Protein AF-A0A967NYA3-F1 (afdb_monomer_lite)

Structure (mmCIF, N/CA/C/O backbone):
data_AF-A0A967NYA3-F1
#
_entry.id   AF-A0A967NYA3-F1
#
loop_
_atom_site.group_PDB
_atom_site.id
_atom_site.type_symbol
_atom_site.label_atom_id
_atom_site.label_alt_id
_atom_site.label_comp_id
_atom_site.label_asym_id
_atom_site.label_entity_id
_atom_site.label_seq_id
_atom_site.pdbx_PDB_ins_code
_atom_site.Cartn_x
_atom_site.Cartn_y
_atom_site.Cartn_z
_atom_site.occupancy
_atom_site.B_iso_or_equiv
_atom_site.auth_seq_id
_atom_site.auth_comp_id
_atom_site.auth_asym_id
_atom_site.auth_atom_id
_atom_site.pdbx_PDB_model_num
ATOM 1 N N . MET A 1 1 ? 17.768 -26.542 -6.660 1.00 25.33 1 MET A N 1
ATOM 2 C CA . MET A 1 1 ? 17.299 -26.373 -8.053 1.00 25.33 1 MET A CA 1
ATOM 3 C C . MET A 1 1 ? 15.916 -25.759 -7.947 1.00 25.33 1 MET A C 1
ATOM 5 O O . MET A 1 1 ? 14.986 -26.499 -7.672 1.00 25.33 1 MET A O 1
ATOM 9 N N . ASN A 1 2 ? 15.796 -24.435 -8.069 1.00 25.59 2 ASN A N 1
ATOM 10 C CA . ASN A 1 2 ? 14.490 -23.770 -8.077 1.00 25.59 2 ASN A CA 1
ATOM 11 C C . ASN A 1 2 ? 13.876 -23.973 -9.459 1.00 25.59 2 ASN A C 1
ATOM 13 O O . ASN A 1 2 ? 14.247 -23.303 -10.421 1.00 25.59 2 ASN A O 1
ATOM 17 N N . THR A 1 3 ? 13.011 -24.973 -9.585 1.00 29.59 3 THR A N 1
ATOM 18 C CA . THR A 1 3 ? 12.134 -25.099 -10.746 1.00 29.59 3 THR A CA 1
ATOM 19 C C . THR A 1 3 ? 11.081 -24.008 -10.619 1.00 29.59 3 THR A C 1
ATOM 21 O O . THR A 1 3 ? 10.215 -24.110 -9.755 1.00 29.59 3 THR A O 1
ATOM 24 N N . GLY A 1 4 ? 11.196 -22.949 -11.424 1.00 33.44 4 GLY A N 1
ATOM 25 C CA . GLY A 1 4 ? 10.176 -21.905 -11.506 1.00 33.44 4 GLY A CA 1
ATOM 26 C C . GLY A 1 4 ? 8.799 -22.532 -11.721 1.00 33.44 4 GLY A C 1
ATOM 27 O O . GLY A 1 4 ? 8.642 -23.440 -12.541 1.00 33.44 4 GLY A O 1
ATOM 28 N N . PHE A 1 5 ? 7.828 -22.092 -10.930 1.00 40.75 5 PHE A N 1
ATOM 29 C CA . PHE A 1 5 ? 6.453 -22.559 -10.994 1.00 40.75 5 PHE A CA 1
ATOM 30 C C . PHE A 1 5 ? 5.602 -21.491 -11.688 1.00 40.75 5 PHE A C 1
ATOM 32 O O . PHE A 1 5 ? 5.669 -20.316 -11.343 1.00 40.75 5 PHE A O 1
ATOM 39 N N . ALA A 1 6 ? 4.815 -21.895 -12.684 1.00 40.91 6 ALA A N 1
ATOM 40 C CA . ALA A 1 6 ? 3.894 -21.018 -13.394 1.00 40.91 6 ALA A CA 1
ATOM 41 C C . ALA A 1 6 ? 2.459 -21.443 -13.062 1.00 40.91 6 ALA A C 1
ATOM 43 O O . ALA A 1 6 ? 1.936 -22.372 -13.673 1.00 40.91 6 ALA A O 1
ATOM 44 N N . ALA A 1 7 ? 1.827 -20.771 -12.097 1.00 43.81 7 ALA A N 1
ATOM 45 C CA . ALA A 1 7 ? 0.380 -20.847 -11.910 1.00 43.81 7 ALA A CA 1
ATOM 46 C C . ALA A 1 7 ? -0.306 -19.783 -12.764 1.00 43.81 7 ALA A C 1
ATOM 48 O O . ALA A 1 7 ? 0.092 -18.617 -12.765 1.00 43.81 7 ALA A O 1
ATOM 49 N N . SER A 1 8 ? -1.357 -20.180 -13.475 1.00 45.16 8 SER A N 1
ATOM 50 C CA . SER A 1 8 ? -2.227 -19.257 -14.206 1.00 45.16 8 SER A CA 1
ATOM 51 C C . SER A 1 8 ? -3.441 -18.818 -13.382 1.00 45.16 8 SER A C 1
ATOM 53 O O . SER A 1 8 ? -4.118 -17.856 -13.746 1.00 45.16 8 SER A O 1
ATOM 55 N N . THR A 1 9 ? -3.692 -19.490 -12.252 1.00 49.59 9 THR A N 1
ATOM 56 C CA . THR A 1 9 ? -4.764 -19.175 -11.301 1.00 49.59 9 THR A CA 1
ATOM 57 C C . THR A 1 9 ? -4.294 -19.348 -9.855 1.00 49.59 9 THR A C 1
ATOM 59 O O . THR A 1 9 ? -3.408 -20.152 -9.571 1.00 49.59 9 THR A O 1
ATOM 62 N N . THR A 1 10 ? -4.925 -18.642 -8.916 1.00 48.28 10 THR A N 1
ATOM 63 C CA . THR A 1 10 ? -4.667 -18.794 -7.472 1.00 48.28 10 THR A CA 1
ATOM 64 C C . THR A 1 10 ? -4.979 -20.210 -6.974 1.00 48.28 10 THR A C 1
ATOM 66 O O . THR A 1 10 ? -4.291 -20.723 -6.102 1.00 48.28 10 THR A O 1
ATOM 69 N N . SER A 1 11 ? -5.960 -20.894 -7.572 1.00 49.12 11 SER A N 1
ATOM 70 C CA . SER A 1 11 ? -6.272 -22.294 -7.248 1.00 49.12 11 SER A CA 1
ATOM 71 C C . SER A 1 11 ? -5.169 -23.260 -7.704 1.00 49.12 11 SER A C 1
ATOM 73 O O . SER A 1 11 ? -4.794 -24.156 -6.947 1.00 49.12 11 SER A O 1
ATOM 75 N N . GLU A 1 12 ? -4.589 -23.053 -8.893 1.00 56.06 12 GLU A N 1
ATOM 76 C CA . GLU A 1 12 ? -3.394 -23.791 -9.334 1.00 56.06 12 GLU A CA 1
ATOM 77 C C . GLU A 1 12 ? -2.192 -23.512 -8.429 1.00 56.06 12 GLU A C 1
ATOM 79 O O . GLU A 1 12 ? -1.410 -24.422 -8.169 1.00 56.06 12 GLU A O 1
ATOM 84 N N . PHE A 1 13 ? -2.062 -22.278 -7.933 1.00 56.38 13 PHE A N 1
ATOM 85 C CA . PHE A 1 13 ? -1.026 -21.895 -6.977 1.00 56.38 13 PHE A CA 1
ATOM 86 C C . PHE A 1 13 ? -1.167 -22.645 -5.652 1.00 56.38 13 PHE A C 1
ATOM 88 O O . PHE A 1 13 ? -0.245 -23.370 -5.292 1.00 56.38 13 PHE A O 1
ATOM 95 N N . LEU A 1 14 ? -2.330 -22.558 -4.999 1.00 50.25 14 LEU A N 1
ATOM 96 C CA . LEU A 1 14 ? -2.609 -23.243 -3.731 1.00 50.25 14 LEU A CA 1
ATOM 97 C C . LEU A 1 14 ? -2.419 -24.763 -3.854 1.00 50.25 14 LEU A C 1
ATOM 99 O O . LEU A 1 14 ? -1.712 -25.383 -3.062 1.00 50.25 14 LEU A O 1
ATOM 103 N N . THR A 1 15 ? -2.939 -25.356 -4.932 1.00 56.31 15 THR A N 1
ATOM 104 C CA . THR A 1 15 ? -2.805 -26.799 -5.188 1.00 56.31 15 THR A CA 1
ATOM 105 C C . THR A 1 15 ? -1.344 -27.224 -5.379 1.00 56.31 15 THR A C 1
ATOM 107 O O . THR A 1 15 ? -0.9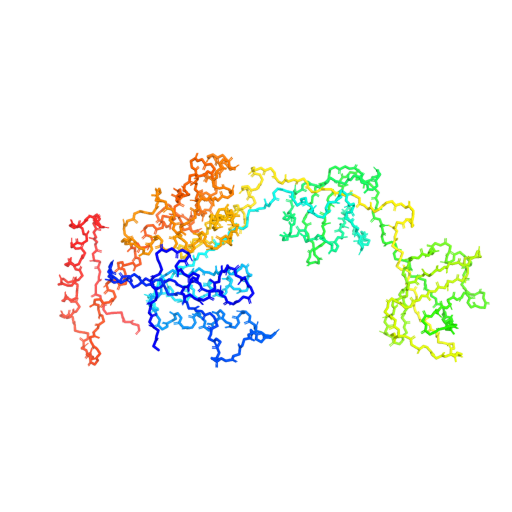56 -28.317 -4.969 1.00 56.31 15 THR A O 1
ATOM 110 N N . ALA A 1 16 ? -0.518 -26.394 -6.018 1.00 48.84 16 ALA A N 1
ATOM 111 C CA . ALA A 1 16 ? 0.878 -26.725 -6.292 1.00 48.84 16 ALA A CA 1
ATOM 112 C C . ALA A 1 16 ? 1.816 -26.476 -5.110 1.00 48.84 16 ALA A C 1
ATOM 114 O O . ALA A 1 16 ? 2.848 -27.142 -5.015 1.00 48.84 16 ALA A O 1
ATOM 115 N N . THR A 1 17 ? 1.467 -25.549 -4.218 1.00 47.03 17 THR A N 1
ATOM 116 C CA . THR A 1 17 ? 2.172 -25.346 -2.949 1.00 47.03 17 THR A CA 1
ATOM 117 C C . THR A 1 17 ? 1.720 -26.333 -1.869 1.00 47.03 17 THR A C 1
ATOM 119 O O . THR A 1 17 ? 2.355 -26.410 -0.827 1.00 47.03 17 THR A O 1
ATOM 122 N N . GLY A 1 18 ? 0.698 -27.157 -2.136 1.00 45.56 18 GLY A N 1
ATOM 123 C CA . GLY A 1 18 ? 0.208 -28.175 -1.203 1.00 45.56 18 GLY A CA 1
ATOM 124 C C . GLY A 1 18 ? -0.740 -27.627 -0.138 1.00 45.56 18 GLY A C 1
ATOM 125 O O . GLY A 1 18 ? -0.912 -28.272 0.894 1.00 45.56 18 GLY A O 1
ATOM 126 N N . HIS A 1 19 ? -1.346 -26.464 -0.387 1.00 47.56 19 HIS A N 1
ATOM 127 C CA . HIS A 1 19 ? -2.305 -25.840 0.514 1.00 47.56 19 HIS A CA 1
ATOM 128 C C . HIS A 1 19 ? -3.721 -25.955 -0.053 1.00 47.56 19 HIS A C 1
ATOM 130 O O . HIS A 1 19 ? -3.992 -25.636 -1.211 1.00 47.56 19 HIS A O 1
ATOM 136 N N . ASP A 1 20 ? -4.649 -26.378 0.798 1.00 50.22 20 ASP A N 1
ATOM 137 C CA . ASP A 1 20 ? -6.056 -26.555 0.429 1.00 50.22 20 ASP A CA 1
ATOM 138 C C . ASP A 1 20 ? -6.870 -25.258 0.636 1.00 50.22 20 ASP A C 1
ATOM 140 O O . ASP A 1 20 ? -8.013 -25.148 0.188 1.00 50.22 20 ASP A O 1
ATOM 144 N N . ALA A 1 21 ? -6.270 -24.271 1.313 1.00 52.28 21 ALA A N 1
ATOM 145 C CA . ALA A 1 21 ? -6.801 -22.944 1.605 1.00 52.28 21 ALA A CA 1
ATOM 146 C C . ALA A 1 21 ? -5.645 -21.949 1.841 1.00 52.28 21 ALA A C 1
ATOM 148 O O . ALA A 1 21 ? -4.511 -22.357 2.074 1.00 52.28 21 ALA A O 1
ATOM 149 N N . VAL A 1 22 ? -5.923 -20.643 1.796 1.00 45.06 22 VAL A N 1
ATOM 150 C CA . VAL A 1 22 ? -4.969 -19.610 2.238 1.00 45.06 22 VAL A CA 1
ATOM 151 C C . VAL A 1 22 ? -4.953 -19.621 3.773 1.00 45.06 22 VAL A C 1
ATOM 153 O O . VAL A 1 22 ? -5.812 -18.995 4.390 1.00 45.06 22 VAL A O 1
ATOM 156 N N . ASP A 1 23 ? -4.037 -20.368 4.396 1.00 45.38 23 ASP A N 1
ATOM 157 C CA . ASP A 1 23 ? -3.795 -20.280 5.843 1.00 45.38 23 ASP A CA 1
ATOM 158 C C . ASP A 1 23 ? -2.630 -19.316 6.105 1.00 45.38 23 ASP A C 1
ATOM 160 O O . ASP A 1 23 ? -1.478 -19.572 5.757 1.00 45.38 23 ASP A O 1
ATOM 164 N N . TYR A 1 24 ? -2.937 -18.165 6.703 1.00 41.09 24 TYR A N 1
ATOM 165 C CA . TYR A 1 24 ? -1.959 -17.116 7.009 1.00 41.09 24 TYR A CA 1
ATOM 166 C C . TYR A 1 24 ? -0.937 -17.534 8.076 1.00 41.09 24 TYR A C 1
ATOM 168 O O . TYR A 1 24 ? 0.063 -16.844 8.266 1.00 41.09 24 TYR A O 1
ATOM 176 N N . ARG A 1 25 ? -1.167 -18.654 8.777 1.00 38.81 25 ARG A N 1
ATOM 177 C CA . ARG A 1 25 ? -0.215 -19.215 9.745 1.00 38.81 25 ARG A CA 1
ATOM 178 C C . ARG A 1 25 ? 0.867 -20.087 9.105 1.00 38.81 25 ARG A C 1
ATOM 180 O O . ARG A 1 25 ? 1.807 -20.434 9.808 1.00 38.81 25 ARG A O 1
ATOM 187 N N . ASP A 1 26 ? 0.782 -20.367 7.804 1.00 39.06 26 ASP A N 1
ATOM 188 C CA . ASP A 1 26 ? 1.705 -21.263 7.090 1.00 39.06 26 ASP A CA 1
ATOM 189 C C . ASP A 1 26 ? 2.897 -20.538 6.420 1.00 39.06 26 ASP A C 1
ATOM 191 O O . ASP A 1 26 ? 3.505 -21.065 5.493 1.00 39.06 26 ASP A O 1
ATOM 195 N N . GLY A 1 27 ? 3.240 -19.310 6.831 1.00 35.56 27 GLY A N 1
ATOM 196 C CA . GLY A 1 27 ? 4.528 -18.704 6.448 1.00 35.56 27 GLY A CA 1
ATOM 197 C C . GLY A 1 27 ? 4.704 -18.346 4.960 1.00 35.56 27 GLY A C 1
ATOM 198 O O . GLY A 1 27 ? 5.811 -18.000 4.536 1.00 35.56 27 GLY A O 1
ATOM 199 N N . ILE A 1 28 ? 3.638 -18.343 4.146 1.00 40.50 28 ILE A N 1
ATOM 200 C CA . ILE A 1 28 ? 3.673 -17.834 2.759 1.00 40.50 28 ILE A CA 1
ATOM 201 C C . ILE A 1 28 ? 3.722 -16.296 2.788 1.00 40.50 28 ILE A C 1
ATOM 203 O O . ILE A 1 28 ? 2.764 -15.600 2.463 1.00 40.50 28 ILE A O 1
ATOM 207 N N . GLY A 1 29 ? 4.853 -15.756 3.234 1.00 38.50 29 GLY A N 1
ATOM 208 C CA . GLY A 1 29 ? 5.047 -14.334 3.496 1.00 38.50 29 GLY A CA 1
ATOM 209 C C . GLY A 1 29 ? 5.615 -13.534 2.329 1.00 38.50 29 GLY A C 1
ATOM 210 O O . GLY A 1 29 ? 5.874 -12.358 2.509 1.00 38.50 29 GLY A O 1
ATOM 211 N N . PHE A 1 30 ? 5.866 -14.102 1.144 1.00 40.03 30 PHE A N 1
ATOM 212 C CA . PHE A 1 30 ? 6.643 -13.367 0.139 1.00 40.03 30 PHE A CA 1
ATOM 213 C C . PHE A 1 30 ? 6.277 -13.713 -1.307 1.00 40.03 30 PHE A C 1
ATOM 215 O O . PHE A 1 30 ? 6.532 -14.809 -1.814 1.00 40.03 30 PHE A O 1
ATOM 222 N N . ALA A 1 31 ? 5.700 -12.733 -2.005 1.00 41.31 31 ALA A N 1
ATOM 223 C CA . ALA A 1 31 ? 5.527 -12.761 -3.450 1.00 41.31 31 ALA A CA 1
ATOM 224 C C . ALA A 1 31 ? 6.609 -11.886 -4.096 1.00 41.31 31 ALA A C 1
ATOM 226 O O . ALA A 1 31 ? 6.432 -10.686 -4.306 1.00 41.31 31 ALA A O 1
ATOM 227 N N . VAL A 1 32 ? 7.746 -12.491 -4.443 1.00 39.06 32 VAL A N 1
ATOM 228 C CA . VAL A 1 32 ? 8.669 -11.870 -5.395 1.00 39.06 32 VAL A CA 1
ATOM 229 C C . VAL A 1 32 ? 8.205 -12.186 -6.805 1.00 39.06 32 VAL A C 1
ATOM 231 O O . VAL A 1 32 ? 7.826 -13.305 -7.139 1.00 39.06 32 VAL A O 1
ATOM 234 N N . GLN A 1 33 ? 8.210 -11.187 -7.677 1.00 40.56 33 GLN A N 1
ATOM 235 C CA . GLN A 1 33 ? 8.030 -11.451 -9.091 1.00 40.56 33 GLN A CA 1
ATOM 236 C C . GLN A 1 33 ? 9.335 -11.185 -9.831 1.00 40.56 33 GLN A C 1
ATOM 238 O O . GLN A 1 33 ? 9.718 -10.042 -10.095 1.00 40.56 33 GLN A O 1
ATOM 243 N N . VAL A 1 34 ? 10.010 -12.272 -10.209 1.00 34.06 34 VAL A N 1
ATOM 244 C CA . VAL A 1 34 ? 11.172 -12.241 -11.100 1.00 34.06 34 VAL A CA 1
ATOM 245 C C . VAL A 1 34 ? 10.673 -11.986 -12.514 1.00 34.06 34 VAL A C 1
ATOM 247 O O . VAL A 1 34 ? 10.324 -12.893 -13.261 1.00 34.06 34 VAL A O 1
ATOM 250 N N . THR A 1 35 ? 10.632 -10.718 -12.900 1.00 34.84 35 THR A N 1
ATOM 251 C CA . THR A 1 35 ? 10.481 -10.382 -14.314 1.00 34.84 35 THR A CA 1
ATOM 252 C C . THR A 1 35 ? 11.857 -10.073 -14.840 1.00 34.84 35 THR A C 1
ATOM 254 O O . THR A 1 35 ? 12.362 -8.966 -14.663 1.00 34.84 35 THR A O 1
ATOM 257 N N . THR A 1 36 ? 12.460 -11.057 -15.500 1.00 31.77 36 THR A N 1
ATOM 258 C CA . THR A 1 36 ? 13.611 -10.815 -16.359 1.00 31.77 36 THR A CA 1
ATOM 259 C C . THR A 1 36 ? 13.160 -9.858 -17.459 1.00 31.77 36 THR A C 1
ATOM 261 O O . THR A 1 36 ? 12.588 -10.247 -18.476 1.00 31.77 36 THR A O 1
ATOM 264 N N . LEU A 1 37 ? 13.441 -8.567 -17.260 1.00 35.44 37 LEU A N 1
ATOM 265 C CA . LEU A 1 37 ? 13.147 -7.452 -18.175 1.00 35.44 37 LEU A CA 1
ATOM 266 C C . LEU A 1 37 ? 13.725 -7.654 -19.596 1.00 35.44 37 LEU A C 1
ATOM 268 O O . LEU A 1 37 ? 13.476 -6.854 -20.497 1.00 35.44 37 LEU A O 1
ATOM 272 N N . ALA A 1 38 ? 14.494 -8.723 -19.816 1.00 30.39 38 ALA A N 1
ATOM 273 C CA . ALA A 1 38 ? 15.183 -9.016 -21.057 1.00 30.39 38 ALA A CA 1
ATOM 274 C C . ALA A 1 38 ? 14.362 -9.805 -22.095 1.00 30.39 38 ALA A C 1
ATOM 276 O O . ALA A 1 38 ? 14.696 -9.683 -23.273 1.00 30.39 38 ALA A O 1
ATOM 277 N N . GLN A 1 39 ? 13.321 -10.586 -21.746 1.00 33.81 39 GLN A N 1
ATOM 278 C CA . GLN A 1 39 ? 12.548 -11.339 -22.757 1.00 33.81 39 GLN A CA 1
ATOM 279 C C . GLN A 1 39 ? 11.053 -11.504 -22.415 1.00 33.81 39 GLN A C 1
ATOM 281 O O . GLN A 1 39 ? 10.741 -12.113 -21.397 1.00 33.81 39 GLN A O 1
ATOM 286 N N . PRO A 1 40 ? 10.109 -11.125 -23.308 1.00 36.81 40 PRO A N 1
ATOM 287 C CA . PRO A 1 40 ? 8.659 -11.310 -23.106 1.00 36.81 40 PRO A CA 1
ATOM 288 C C . PRO A 1 40 ? 8.189 -12.785 -23.023 1.00 36.81 40 PRO A C 1
ATOM 290 O O . PRO A 1 40 ? 6.986 -13.058 -22.952 1.00 36.81 40 PRO A O 1
ATOM 293 N N . ASN A 1 41 ? 9.132 -13.734 -23.031 1.00 37.84 41 ASN A N 1
ATOM 294 C CA . ASN A 1 41 ? 8.926 -15.169 -23.199 1.00 37.84 41 ASN A CA 1
ATOM 295 C C . ASN A 1 41 ? 9.237 -15.973 -21.922 1.00 37.84 41 ASN A C 1
ATOM 297 O O . ASN A 1 41 ? 8.845 -17.134 -21.852 1.00 37.84 41 ASN A O 1
ATOM 301 N N . GLN A 1 42 ? 9.959 -15.401 -20.950 1.00 39.59 42 GLN A N 1
ATOM 302 C CA . GLN A 1 42 ? 10.217 -16.027 -19.649 1.00 39.59 42 GLN A CA 1
ATOM 303 C C . GLN A 1 42 ? 9.378 -15.297 -18.606 1.00 39.59 42 GLN A C 1
ATOM 305 O O . GLN A 1 42 ? 9.672 -14.167 -18.231 1.00 39.59 42 GLN A O 1
ATOM 310 N N . ARG A 1 43 ? 8.262 -15.921 -18.229 1.00 46.84 43 ARG A N 1
ATOM 311 C CA . ARG A 1 43 ? 7.251 -15.371 -17.325 1.00 46.84 43 ARG A CA 1
ATOM 312 C C . ARG A 1 43 ? 7.239 -16.211 -16.057 1.00 46.84 43 ARG A C 1
ATOM 314 O O . ARG A 1 43 ? 6.364 -17.056 -15.905 1.00 46.84 43 ARG A O 1
ATOM 321 N N . ASP A 1 44 ? 8.201 -15.985 -15.173 1.00 48.12 44 ASP A N 1
ATOM 322 C CA . ASP A 1 44 ? 8.274 -16.738 -13.923 1.00 48.12 44 ASP A CA 1
ATOM 323 C C . ASP A 1 44 ? 7.886 -15.816 -12.764 1.00 48.12 44 ASP A C 1
ATOM 325 O O . ASP A 1 44 ? 8.679 -15.011 -12.283 1.00 48.12 44 ASP A O 1
ATOM 329 N N . VAL A 1 45 ? 6.641 -15.923 -12.296 1.00 46.84 45 VAL A N 1
ATOM 330 C CA . VAL A 1 45 ? 6.307 -15.418 -10.959 1.00 46.84 45 VAL A CA 1
ATOM 331 C C . VAL A 1 45 ? 7.013 -16.342 -9.972 1.00 46.84 45 VAL A C 1
ATOM 333 O O . VAL A 1 45 ? 6.655 -17.510 -9.859 1.00 46.84 45 VAL A O 1
ATOM 336 N N . GLN A 1 46 ? 8.060 -15.853 -9.312 1.00 48.41 46 GLN A N 1
ATOM 337 C CA . GLN A 1 46 ? 8.835 -16.650 -8.366 1.00 48.41 46 GLN A CA 1
ATOM 338 C C . GLN A 1 46 ? 8.475 -16.263 -6.945 1.00 48.41 46 GLN A C 1
ATOM 340 O O . GLN A 1 46 ? 9.138 -15.438 -6.326 1.00 48.41 46 GLN A O 1
ATOM 345 N N . PHE A 1 47 ? 7.462 -16.925 -6.405 1.00 48.06 47 PHE A N 1
ATOM 346 C CA . PHE A 1 47 ? 7.282 -16.950 -4.963 1.00 48.06 47 PHE A CA 1
ATOM 347 C C . PHE A 1 47 ? 8.566 -17.517 -4.354 1.00 48.06 47 PHE A C 1
ATOM 349 O O . PHE A 1 47 ? 8.931 -18.661 -4.630 1.00 48.06 47 PHE A O 1
ATOM 356 N N . VAL A 1 48 ? 9.296 -16.686 -3.611 1.00 47.84 48 VAL A N 1
ATOM 357 C CA . VAL A 1 48 ? 10.402 -17.155 -2.781 1.00 47.84 48 VAL A CA 1
ATOM 358 C C . VAL A 1 48 ? 9.738 -17.454 -1.449 1.00 47.84 48 VAL A C 1
ATOM 360 O O . VAL A 1 48 ? 9.420 -16.510 -0.733 1.00 47.84 48 VAL A O 1
ATOM 363 N N . PRO A 1 49 ? 9.405 -18.720 -1.151 1.00 43.47 49 PRO A N 1
ATOM 364 C CA . PRO A 1 49 ? 8.850 -19.031 0.150 1.00 43.47 49 PRO A CA 1
ATOM 365 C C . PRO A 1 49 ? 9.872 -18.603 1.205 1.00 43.47 49 PRO A C 1
ATOM 367 O O . PRO A 1 49 ? 11.060 -18.904 1.084 1.00 43.47 49 PRO A O 1
ATOM 370 N N . VAL A 1 50 ? 9.402 -17.864 2.209 1.00 48.41 50 VAL A N 1
ATOM 371 C CA . VAL A 1 50 ? 10.204 -17.511 3.390 1.00 48.41 50 VAL A CA 1
ATOM 372 C C . VAL A 1 50 ? 10.499 -18.765 4.224 1.00 48.41 50 VAL A C 1
ATOM 374 O O . VAL A 1 50 ? 11.464 -18.802 4.979 1.00 48.41 50 VAL A O 1
ATOM 377 N N . ASP A 1 51 ? 9.738 -19.835 3.985 1.00 42.34 51 ASP A N 1
ATOM 378 C CA . ASP A 1 51 ? 10.006 -21.170 4.483 1.00 42.34 51 ASP A CA 1
ATOM 379 C C . ASP A 1 51 ? 10.723 -22.037 3.451 1.00 42.34 51 ASP A C 1
ATOM 381 O O . ASP A 1 51 ? 10.149 -22.531 2.477 1.00 42.34 51 ASP A O 1
ATOM 385 N N . VAL A 1 52 ? 11.978 -22.360 3.743 1.00 40.47 52 VAL A N 1
ATOM 386 C CA . VAL A 1 52 ? 12.405 -23.735 3.508 1.00 40.47 52 VAL A CA 1
ATOM 387 C C . VAL A 1 52 ? 12.140 -24.467 4.815 1.00 40.47 52 VAL A C 1
ATOM 389 O O . VAL A 1 52 ? 13.035 -24.544 5.653 1.00 40.47 52 VAL A O 1
ATOM 392 N N . GLU A 1 53 ? 10.931 -25.008 5.001 1.00 41.03 53 GLU A N 1
ATOM 393 C CA . GLU A 1 53 ? 10.727 -26.040 6.021 1.00 41.03 53 GLU A CA 1
ATOM 394 C C . GLU A 1 53 ? 11.755 -27.148 5.699 1.00 41.03 53 GLU A C 1
ATOM 396 O O . GLU A 1 53 ? 11.707 -27.745 4.611 1.00 41.03 53 GLU A O 1
ATOM 401 N N . PRO A 1 54 ? 12.762 -27.410 6.556 1.00 40.12 54 PRO A N 1
ATOM 402 C CA . PRO A 1 54 ? 13.656 -28.527 6.320 1.00 40.12 54 PRO A CA 1
ATOM 403 C C . PRO A 1 54 ? 12.796 -29.790 6.312 1.00 40.12 54 PRO A C 1
ATOM 405 O O . PRO A 1 54 ? 12.107 -30.082 7.285 1.00 40.12 54 PRO A O 1
ATOM 408 N N . ALA A 1 55 ? 12.811 -30.519 5.193 1.00 37.38 55 ALA A N 1
ATOM 409 C CA . ALA A 1 55 ? 11.929 -31.658 4.955 1.00 37.38 55 ALA A CA 1
ATOM 410 C C . ALA A 1 55 ? 11.788 -32.562 6.199 1.00 37.38 55 ALA A C 1
ATOM 412 O O . ALA A 1 55 ? 12.725 -33.282 6.555 1.00 37.38 55 ALA A O 1
ATOM 413 N N . GLY A 1 56 ? 10.610 -32.536 6.835 1.00 41.88 56 GLY A N 1
ATOM 414 C CA . GLY A 1 56 ? 10.264 -33.421 7.952 1.00 41.88 56 GLY A CA 1
ATOM 415 C C . GLY A 1 56 ? 9.842 -32.762 9.268 1.00 41.88 56 GLY A C 1
ATOM 416 O O . GLY A 1 56 ? 9.582 -33.502 10.216 1.00 41.88 56 GLY A O 1
ATOM 417 N N . THR A 1 57 ? 9.741 -31.436 9.361 1.00 37.94 57 THR A N 1
ATOM 418 C CA . THR A 1 57 ? 9.198 -30.758 10.550 1.00 37.94 57 THR A CA 1
ATOM 419 C C . THR A 1 57 ? 7.882 -30.086 10.209 1.00 37.94 57 THR A C 1
ATOM 421 O O . THR A 1 57 ? 7.908 -28.973 9.733 1.00 37.94 57 THR A O 1
ATOM 424 N N . THR A 1 58 ? 6.747 -30.742 10.450 1.00 36.62 58 THR A N 1
ATOM 425 C CA . THR A 1 58 ? 5.449 -30.057 10.410 1.00 36.62 58 THR A CA 1
ATOM 426 C C . THR A 1 58 ? 5.384 -29.057 11.559 1.00 36.62 58 THR A C 1
ATOM 428 O O . THR A 1 58 ? 5.308 -29.483 12.719 1.00 36.62 58 THR A O 1
ATOM 431 N N . GLY A 1 59 ? 5.407 -27.770 11.230 1.00 46.47 59 GLY A N 1
ATOM 432 C CA . GLY A 1 59 ? 5.226 -26.669 12.167 1.00 46.47 59 GLY A CA 1
ATOM 433 C C . GLY A 1 59 ? 6.405 -25.710 12.129 1.00 46.47 59 GLY A C 1
ATOM 434 O O . GLY A 1 59 ? 7.526 -26.083 12.489 1.00 46.47 59 GLY A O 1
ATOM 435 N N . LEU A 1 60 ? 6.121 -24.460 11.756 1.00 46.59 60 LEU A N 1
ATOM 436 C CA . LEU A 1 60 ? 6.990 -23.326 12.040 1.00 46.59 60 LEU A CA 1
ATOM 437 C C . LEU A 1 60 ? 7.445 -23.414 13.506 1.00 46.59 60 LEU A C 1
ATOM 439 O O . LEU A 1 60 ? 6.605 -23.612 14.388 1.00 46.59 60 LEU A O 1
ATOM 443 N N . PRO A 1 61 ? 8.750 -23.305 13.808 1.00 53.28 61 PRO A N 1
ATOM 444 C CA . PRO A 1 61 ? 9.171 -23.183 15.192 1.00 53.28 61 PRO A CA 1
ATOM 445 C C . PRO A 1 61 ? 8.460 -21.969 15.799 1.00 53.28 61 PRO A C 1
ATOM 447 O O . PRO A 1 61 ? 8.462 -20.903 15.187 1.00 53.28 61 PRO A O 1
ATOM 450 N N . ASP A 1 62 ? 7.905 -22.112 17.007 1.00 54.88 62 ASP A N 1
ATOM 451 C CA . ASP A 1 62 ? 7.104 -21.094 17.723 1.00 54.88 62 ASP A CA 1
ATOM 452 C C . ASP A 1 62 ? 7.799 -19.716 17.911 1.00 54.88 62 ASP A C 1
ATOM 454 O O . ASP A 1 62 ? 7.226 -18.807 18.500 1.00 54.88 62 ASP A O 1
ATOM 458 N N . ASN A 1 63 ? 9.033 -19.545 17.419 1.00 55.25 63 ASN A N 1
ATOM 459 C CA . ASN A 1 63 ? 9.867 -18.348 17.523 1.00 55.25 63 ASN A CA 1
ATOM 460 C C . ASN A 1 63 ? 10.461 -17.889 16.173 1.00 55.25 63 ASN A C 1
ATOM 462 O O . ASN A 1 63 ? 11.548 -17.308 16.164 1.00 55.25 63 ASN A O 1
ATOM 466 N N . PHE A 1 64 ? 9.832 -18.181 15.030 1.00 61.47 64 PHE A N 1
ATOM 467 C CA . PHE A 1 64 ? 10.322 -17.640 13.759 1.00 61.47 64 PHE A CA 1
ATOM 468 C C . PHE A 1 64 ? 10.099 -16.121 13.712 1.00 61.47 64 PHE A C 1
ATOM 470 O O . PHE A 1 64 ? 8.965 -15.645 13.720 1.00 61.47 64 PHE A O 1
ATOM 477 N N . ASP A 1 65 ? 11.189 -15.353 13.697 1.00 74.81 65 ASP A N 1
ATOM 478 C CA . ASP A 1 65 ? 11.131 -13.907 13.503 1.00 74.81 65 ASP A CA 1
ATOM 479 C C . ASP A 1 65 ? 10.830 -13.617 12.032 1.00 74.81 65 ASP A C 1
ATOM 481 O O . ASP A 1 65 ? 11.693 -13.749 11.161 1.00 74.81 65 ASP A O 1
ATOM 485 N N . LEU A 1 66 ? 9.591 -13.203 11.771 1.00 70.19 66 LEU A N 1
ATOM 486 C CA . LEU A 1 66 ? 9.102 -12.827 10.448 1.00 70.19 66 LEU A CA 1
ATOM 487 C C . LEU A 1 66 ? 10.036 -11.822 9.749 1.00 70.19 66 LEU A C 1
ATOM 489 O O . LEU A 1 66 ? 10.240 -11.901 8.538 1.00 70.19 66 LEU A O 1
ATOM 493 N N . THR A 1 67 ? 10.664 -10.923 10.513 1.00 77.50 67 THR A N 1
ATOM 494 C CA . THR A 1 67 ? 11.610 -9.924 9.997 1.00 77.50 67 THR A CA 1
ATOM 495 C C . THR A 1 67 ? 12.845 -10.580 9.386 1.00 77.50 67 THR A C 1
ATOM 497 O O . THR A 1 67 ? 13.272 -10.195 8.298 1.00 77.50 67 THR A O 1
ATOM 500 N N . THR A 1 68 ? 13.399 -11.590 10.063 1.00 81.06 68 THR A N 1
ATOM 501 C CA . THR A 1 68 ? 14.564 -12.350 9.587 1.00 81.06 68 THR A CA 1
ATOM 502 C C . THR A 1 68 ? 14.234 -13.069 8.281 1.00 81.06 68 THR A C 1
ATOM 504 O O . THR A 1 68 ? 14.988 -12.982 7.316 1.00 81.06 68 THR A O 1
ATOM 507 N N . GLY A 1 69 ? 13.056 -13.691 8.197 1.00 78.38 69 GLY A N 1
ATOM 508 C CA . GLY A 1 69 ? 12.624 -14.360 6.974 1.00 78.38 69 GLY A CA 1
ATOM 509 C C . GLY A 1 69 ? 12.496 -13.423 5.763 1.00 78.38 69 GLY A C 1
ATOM 510 O O . GLY A 1 69 ? 12.897 -13.769 4.651 1.00 78.38 69 GLY A O 1
ATOM 511 N N . TYR A 1 70 ? 11.994 -12.204 5.969 1.00 82.12 70 TYR A N 1
ATOM 512 C CA . TYR A 1 70 ? 11.954 -11.194 4.908 1.00 82.12 70 TYR A CA 1
ATOM 513 C C . TYR A 1 70 ? 13.347 -10.714 4.489 1.00 82.12 70 TYR A C 1
ATOM 515 O O . TYR A 1 70 ? 13.564 -10.468 3.304 1.00 82.12 70 TYR A O 1
ATOM 523 N N . GLN A 1 71 ? 14.294 -10.596 5.422 1.00 86.06 71 GLN A N 1
ATOM 524 C CA . GLN A 1 71 ? 15.682 -10.255 5.093 1.00 86.06 71 GLN A CA 1
ATOM 525 C C . GLN A 1 71 ? 16.321 -11.335 4.216 1.00 86.06 71 GLN A C 1
ATOM 527 O O . GLN A 1 71 ? 16.821 -11.009 3.140 1.00 86.06 71 GLN A O 1
ATOM 532 N N . ASP A 1 72 ? 16.195 -12.608 4.595 1.00 82.81 72 ASP A N 1
ATOM 533 C CA . ASP A 1 72 ? 16.695 -13.740 3.802 1.00 82.81 72 ASP A CA 1
ATOM 534 C C . ASP A 1 72 ? 16.091 -13.748 2.385 1.00 82.81 72 ASP A C 1
ATOM 536 O O . ASP A 1 72 ? 16.777 -14.003 1.390 1.00 82.81 72 ASP A O 1
ATOM 540 N N . ALA A 1 73 ? 14.801 -13.426 2.266 1.00 81.88 73 A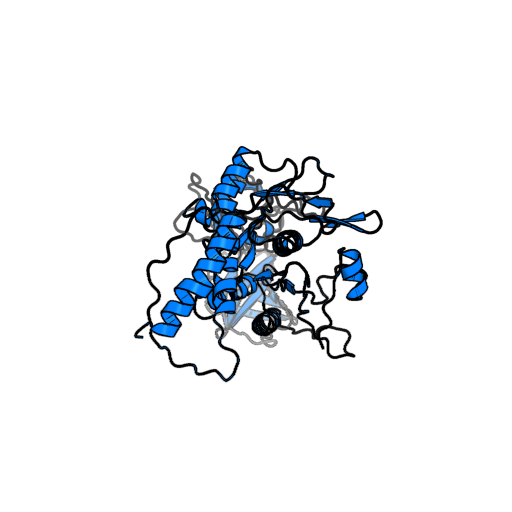LA A N 1
ATOM 541 C CA . ALA A 1 73 ? 14.111 -13.362 0.984 1.00 81.88 73 ALA A CA 1
ATOM 542 C C . ALA A 1 73 ? 14.577 -12.176 0.113 1.00 81.88 73 ALA A C 1
ATOM 544 O O . ALA A 1 73 ? 14.707 -12.311 -1.110 1.00 81.88 73 ALA A O 1
ATOM 545 N N . LEU A 1 74 ? 14.870 -11.023 0.722 1.00 87.50 74 LEU A N 1
ATOM 546 C CA . LEU A 1 74 ? 15.439 -9.860 0.033 1.00 87.50 74 LEU A CA 1
ATOM 547 C C . LEU A 1 74 ? 16.879 -10.125 -0.429 1.00 87.50 74 LEU A C 1
ATOM 549 O O . LEU A 1 74 ? 17.191 -9.811 -1.582 1.00 87.50 74 LEU A O 1
ATOM 553 N N . GLU A 1 75 ? 17.703 -10.777 0.396 1.00 87.75 75 GLU A N 1
ATOM 554 C CA . GLU A 1 75 ? 19.049 -11.240 0.030 1.00 87.75 75 GLU A CA 1
ATOM 555 C C . GLU A 1 75 ? 18.992 -12.253 -1.123 1.00 87.75 75 GLU A C 1
ATOM 557 O O . GLU A 1 75 ? 19.699 -12.125 -2.125 1.00 87.75 75 GLU A O 1
ATOM 562 N N . ALA A 1 76 ? 18.087 -13.233 -1.057 1.00 82.50 76 ALA A N 1
ATOM 563 C CA . ALA A 1 76 ? 17.875 -14.178 -2.153 1.00 82.50 76 ALA A CA 1
ATOM 564 C C . ALA A 1 76 ? 17.438 -13.464 -3.441 1.00 82.50 76 ALA A C 1
ATOM 566 O O . ALA A 1 76 ? 17.872 -13.823 -4.542 1.00 82.50 76 ALA A O 1
ATOM 567 N N . ALA A 1 77 ? 16.619 -12.418 -3.316 1.00 84.00 77 ALA A N 1
ATOM 568 C CA . ALA A 1 77 ? 16.221 -11.592 -4.440 1.00 84.00 77 ALA A CA 1
ATOM 569 C C . ALA A 1 77 ? 17.402 -10.818 -5.049 1.00 84.00 77 ALA A C 1
ATOM 571 O O . ALA A 1 77 ? 17.298 -10.440 -6.211 1.00 84.00 77 ALA A O 1
ATOM 572 N N . GLU A 1 78 ? 18.507 -10.550 -4.341 1.00 89.19 78 GLU A N 1
ATOM 573 C CA . GLU A 1 78 ? 19.737 -9.949 -4.909 1.00 89.19 78 GLU A CA 1
ATOM 574 C C . GLU A 1 78 ? 20.416 -10.849 -5.937 1.00 89.19 78 GLU A C 1
ATOM 576 O O . GLU A 1 78 ? 20.915 -10.366 -6.953 1.00 89.19 78 GLU A O 1
ATOM 581 N N . ALA A 1 79 ? 20.367 -12.164 -5.727 1.00 85.25 79 ALA A N 1
ATOM 582 C CA . ALA A 1 79 ? 20.901 -13.141 -6.673 1.00 85.25 79 ALA A CA 1
ATOM 583 C C . ALA A 1 79 ? 20.037 -13.298 -7.941 1.00 85.25 79 ALA A C 1
ATOM 585 O O . ALA A 1 79 ? 20.433 -13.997 -8.880 1.00 85.25 79 ALA A O 1
ATOM 586 N N . LEU A 1 80 ? 18.854 -12.679 -7.969 1.00 83.44 80 LEU A N 1
ATOM 587 C CA . LEU A 1 80 ? 17.862 -12.788 -9.030 1.00 83.44 80 LEU A CA 1
ATOM 588 C C . LEU A 1 80 ? 17.615 -11.433 -9.700 1.00 83.44 80 LEU A C 1
ATOM 590 O O . LEU A 1 80 ? 17.752 -10.368 -9.100 1.00 83.44 80 LEU A O 1
ATOM 594 N N . ASP A 1 81 ? 17.175 -11.475 -10.958 1.00 82.56 81 ASP A N 1
ATOM 595 C CA . ASP A 1 81 ? 16.786 -10.270 -11.688 1.00 82.56 81 ASP A CA 1
ATOM 596 C C . ASP A 1 81 ? 15.337 -9.869 -11.363 1.00 82.56 81 ASP A C 1
ATOM 598 O O . ASP A 1 81 ? 14.418 -10.049 -12.165 1.00 82.56 81 ASP A O 1
ATOM 602 N N . VAL A 1 82 ? 15.118 -9.396 -10.135 1.00 85.75 82 VAL A N 1
ATOM 603 C CA . VAL A 1 82 ? 13.794 -9.004 -9.629 1.00 85.75 82 VAL A CA 1
ATOM 604 C C . VAL A 1 82 ? 13.498 -7.553 -9.983 1.00 85.75 82 VAL A C 1
ATOM 606 O O . VAL A 1 82 ? 14.295 -6.665 -9.687 1.00 85.75 82 VAL A O 1
ATOM 609 N N . TYR A 1 83 ? 12.323 -7.312 -10.569 1.00 89.38 83 TYR A N 1
ATOM 610 C CA . TYR A 1 83 ? 11.852 -5.960 -10.870 1.00 89.38 83 TYR A CA 1
ATOM 611 C C . TYR A 1 83 ? 10.771 -5.485 -9.898 1.00 89.38 83 TYR A C 1
ATOM 613 O O . TYR A 1 83 ? 10.878 -4.380 -9.386 1.00 89.38 83 TYR A O 1
ATOM 621 N N . ASN A 1 84 ? 9.770 -6.314 -9.591 1.00 92.62 84 ASN A N 1
ATOM 622 C CA . ASN A 1 84 ? 8.661 -5.944 -8.711 1.00 92.62 84 ASN A CA 1
ATOM 623 C C . ASN A 1 84 ? 8.701 -6.777 -7.418 1.00 92.62 84 ASN A C 1
ATOM 625 O O . ASN A 1 84 ? 8.823 -8.004 -7.473 1.00 92.62 84 ASN A O 1
ATOM 629 N N . ILE A 1 85 ? 8.585 -6.107 -6.271 1.00 93.88 85 ILE A N 1
ATOM 630 C CA . ILE A 1 85 ? 8.538 -6.707 -4.933 1.00 93.88 85 ILE A CA 1
ATOM 631 C C . ILE A 1 85 ? 7.231 -6.289 -4.262 1.00 93.88 85 ILE A C 1
ATOM 633 O O . ILE A 1 85 ? 6.931 -5.095 -4.187 1.00 93.88 85 ILE A O 1
ATOM 637 N N . VAL A 1 86 ? 6.474 -7.272 -3.773 1.00 93.12 86 VAL A N 1
ATOM 638 C CA . VAL A 1 86 ? 5.227 -7.056 -3.033 1.00 93.12 86 VAL A CA 1
ATOM 639 C C . VAL A 1 86 ? 5.348 -7.754 -1.672 1.00 93.12 86 VAL A C 1
ATOM 641 O O . VAL A 1 86 ? 5.375 -8.989 -1.643 1.00 93.12 86 VAL A O 1
ATOM 644 N N . PRO A 1 87 ? 5.459 -7.014 -0.553 1.00 90.62 87 PRO A N 1
ATOM 645 C CA . PRO A 1 87 ? 5.311 -7.607 0.767 1.00 90.62 87 PRO A CA 1
ATOM 646 C C . PRO A 1 87 ? 3.862 -8.072 0.952 1.00 90.62 87 PRO A C 1
ATOM 648 O O . PRO A 1 87 ? 2.929 -7.409 0.501 1.00 90.62 87 PRO A O 1
ATOM 651 N N . LEU A 1 88 ? 3.681 -9.237 1.573 1.00 84.88 88 LEU A N 1
ATOM 652 C CA . LEU A 1 88 ? 2.355 -9.773 1.908 1.00 84.88 88 LEU A CA 1
ATOM 653 C C . LEU A 1 88 ? 1.963 -9.491 3.365 1.00 84.88 88 LEU A C 1
ATOM 655 O O . LEU A 1 88 ? 0.835 -9.757 3.759 1.00 84.88 88 LEU A O 1
ATOM 659 N N . ASP A 1 89 ? 2.892 -8.951 4.152 1.00 84.62 89 ASP A N 1
ATOM 660 C CA . ASP A 1 89 ? 2.689 -8.493 5.520 1.00 84.62 89 ASP A CA 1
ATOM 661 C C . ASP A 1 89 ? 2.816 -6.967 5.556 1.00 84.62 89 ASP A C 1
ATOM 663 O O . ASP A 1 89 ? 3.649 -6.393 4.857 1.00 84.62 89 ASP A O 1
ATOM 667 N N . ARG A 1 90 ? 1.973 -6.317 6.361 1.00 83.88 90 ARG A N 1
ATOM 668 C CA . ARG A 1 90 ? 1.846 -4.851 6.429 1.00 83.88 90 ARG A CA 1
ATOM 669 C C . ARG A 1 90 ? 2.530 -4.247 7.653 1.00 83.88 90 ARG A C 1
ATOM 671 O O . ARG A 1 90 ? 2.204 -3.137 8.071 1.00 83.88 90 ARG A O 1
ATOM 678 N N . SER A 1 91 ? 3.416 -4.992 8.306 1.00 85.62 91 SER A N 1
ATOM 679 C CA . SER A 1 91 ? 4.184 -4.455 9.418 1.00 85.62 91 SER A CA 1
ATOM 680 C C . SER A 1 91 ? 5.141 -3.375 8.919 1.00 85.62 91 SER A C 1
ATOM 682 O O . SER A 1 91 ? 5.847 -3.521 7.920 1.00 85.62 91 SER A O 1
ATOM 684 N N . SER A 1 92 ? 5.216 -2.283 9.676 1.00 86.19 92 SER A N 1
ATOM 685 C CA . SER A 1 92 ? 6.086 -1.151 9.351 1.00 86.19 92 SER A CA 1
ATOM 686 C C . SER A 1 92 ? 7.567 -1.539 9.270 1.00 86.19 92 SER A C 1
ATOM 688 O O . SER A 1 92 ? 8.326 -0.917 8.525 1.00 86.19 92 SER A O 1
ATOM 690 N N . ALA A 1 93 ? 7.984 -2.577 10.004 1.00 85.19 93 ALA A N 1
ATOM 691 C CA . ALA A 1 93 ? 9.333 -3.133 9.935 1.00 85.19 93 ALA A CA 1
ATOM 692 C C . ALA A 1 93 ? 9.622 -3.769 8.566 1.00 85.19 93 ALA A C 1
ATOM 694 O O . ALA A 1 93 ? 10.676 -3.508 7.981 1.00 85.19 93 ALA A O 1
ATOM 695 N N . ILE A 1 94 ? 8.677 -4.552 8.037 1.00 87.31 94 ILE A N 1
ATOM 696 C CA . ILE A 1 94 ? 8.790 -5.187 6.721 1.00 87.31 94 ILE A CA 1
ATOM 697 C C . ILE A 1 94 ? 8.735 -4.138 5.615 1.00 87.31 94 ILE A C 1
ATOM 699 O O . ILE A 1 94 ? 9.603 -4.139 4.739 1.00 87.31 94 ILE A O 1
ATOM 703 N N . ASP A 1 95 ? 7.803 -3.189 5.695 1.00 91.75 95 ASP A N 1
ATOM 704 C CA . ASP A 1 95 ? 7.717 -2.102 4.719 1.00 91.75 95 ASP A CA 1
ATOM 705 C C . ASP A 1 95 ? 9.012 -1.289 4.669 1.00 91.75 95 ASP A C 1
ATOM 707 O O . ASP A 1 95 ? 9.552 -1.036 3.590 1.00 91.75 95 ASP A O 1
ATOM 711 N N . SER A 1 96 ? 9.574 -0.951 5.833 1.00 93.81 96 SER A N 1
ATOM 712 C CA . SER A 1 96 ? 10.854 -0.240 5.927 1.00 93.81 96 SER A CA 1
ATOM 713 C C . SER A 1 96 ? 12.008 -1.044 5.320 1.00 93.81 96 SER A C 1
ATOM 715 O O . SER A 1 96 ? 12.848 -0.479 4.612 1.00 93.81 96 SER A O 1
ATOM 717 N N . ALA A 1 97 ? 12.053 -2.360 5.556 1.00 93.25 97 ALA A N 1
ATOM 718 C CA . ALA A 1 97 ? 13.070 -3.237 4.981 1.00 93.25 97 ALA A CA 1
ATOM 719 C C . ALA A 1 97 ? 12.965 -3.292 3.448 1.00 93.25 97 ALA A C 1
ATOM 721 O O . ALA A 1 97 ? 13.964 -3.090 2.752 1.00 93.25 97 ALA A O 1
ATOM 722 N N . VAL A 1 98 ? 11.756 -3.473 2.905 1.00 94.81 98 VAL A N 1
ATOM 723 C CA . VAL A 1 98 ? 11.516 -3.490 1.453 1.00 94.81 98 VAL A CA 1
ATOM 724 C C . VAL A 1 98 ? 11.844 -2.136 0.822 1.00 94.81 98 VAL A C 1
ATOM 726 O O . VAL A 1 98 ? 12.492 -2.097 -0.226 1.00 94.81 98 VAL A O 1
ATOM 729 N N . GLN A 1 99 ? 11.461 -1.020 1.446 1.00 96.62 99 GLN A N 1
ATOM 730 C CA . GLN A 1 99 ? 11.792 0.323 0.955 1.00 96.62 99 GLN A CA 1
ATOM 731 C C . GLN A 1 99 ? 13.305 0.554 0.899 1.00 96.62 99 GLN A C 1
ATOM 733 O O . GLN A 1 99 ? 13.821 1.029 -0.119 1.00 96.62 99 GLN A O 1
ATOM 738 N N . SER A 1 100 ? 14.025 0.190 1.965 1.00 97.19 100 SER A N 1
ATOM 739 C CA . SER A 1 100 ? 15.486 0.299 2.023 1.00 97.19 100 SER A CA 1
ATOM 740 C C . SER A 1 100 ? 16.148 -0.536 0.925 1.00 97.19 100 SER A C 1
ATOM 742 O O . SER A 1 100 ? 17.019 -0.043 0.198 1.00 97.19 100 SER A O 1
ATOM 744 N N . HIS A 1 101 ? 15.665 -1.764 0.737 1.00 96.62 101 HIS A N 1
ATOM 745 C CA . HIS A 1 101 ? 16.150 -2.677 -0.290 1.00 96.62 101 HIS A CA 1
ATOM 746 C C . HIS A 1 101 ? 15.940 -2.137 -1.700 1.00 96.62 101 HIS A C 1
ATOM 748 O O . HIS A 1 101 ? 16.873 -2.046 -2.498 1.00 96.62 101 HIS A O 1
ATOM 754 N N . VAL A 1 102 ? 14.709 -1.730 -2.013 1.00 97.06 102 VAL A N 1
ATOM 755 C CA . VAL A 1 102 ? 14.351 -1.177 -3.322 1.00 97.06 102 VAL A CA 1
ATOM 756 C C . VAL A 1 102 ? 15.181 0.064 -3.624 1.00 97.06 102 VAL A C 1
ATOM 758 O O . VAL A 1 102 ? 15.699 0.178 -4.734 1.00 97.06 102 VAL A O 1
ATOM 761 N N . THR A 1 103 ? 15.365 0.955 -2.651 1.00 97.19 103 THR A N 1
ATOM 762 C CA . THR A 1 103 ? 16.165 2.177 -2.818 1.00 97.19 103 THR A CA 1
ATOM 763 C C . THR A 1 103 ? 17.629 1.848 -3.113 1.00 97.19 103 THR A C 1
ATOM 765 O O . THR A 1 103 ? 18.194 2.361 -4.078 1.00 97.19 103 THR A O 1
ATOM 768 N N . THR A 1 104 ? 18.227 0.941 -2.335 1.00 97.06 104 THR A N 1
ATOM 769 C CA . THR A 1 104 ? 19.635 0.530 -2.481 1.00 97.06 104 THR A CA 1
ATOM 770 C C . THR A 1 104 ? 19.890 -0.131 -3.837 1.00 97.06 104 THR A C 1
ATOM 772 O O . THR A 1 104 ? 20.803 0.255 -4.571 1.00 97.06 104 THR A O 1
ATOM 775 N N . MET A 1 105 ? 19.017 -1.061 -4.226 1.00 95.62 105 MET A N 1
ATOM 776 C CA . MET A 1 105 ? 19.142 -1.822 -5.471 1.00 95.62 105 MET A CA 1
ATOM 777 C C . MET A 1 105 ? 18.737 -1.026 -6.724 1.00 95.62 105 MET A C 1
ATOM 779 O O . MET A 1 105 ? 18.967 -1.468 -7.851 1.00 95.62 105 MET A O 1
ATOM 783 N N . SER A 1 106 ? 18.128 0.149 -6.558 1.00 95.94 106 SER A N 1
ATOM 784 C CA . SER A 1 106 ? 17.708 1.025 -7.664 1.00 95.94 106 SER A CA 1
ATOM 785 C C . SER A 1 106 ? 18.659 2.190 -7.917 1.00 95.94 106 SER A C 1
ATOM 787 O O . SER A 1 106 ? 18.288 3.158 -8.582 1.00 95.94 106 SER A O 1
ATOM 789 N N . THR A 1 107 ? 19.882 2.109 -7.398 1.00 94.25 107 THR A N 1
ATOM 790 C CA . THR A 1 107 ? 20.950 3.054 -7.729 1.00 94.25 107 THR A CA 1
ATOM 791 C C . THR A 1 107 ? 21.534 2.763 -9.113 1.00 94.25 107 THR A C 1
ATOM 793 O O . THR A 1 107 ? 21.404 1.663 -9.646 1.00 94.25 107 THR A O 1
ATOM 796 N N . GLU A 1 108 ? 22.231 3.741 -9.694 1.00 88.00 108 GLU A N 1
ATOM 797 C CA . GLU A 1 108 ? 22.954 3.563 -10.964 1.00 88.00 108 GLU A CA 1
ATOM 798 C C . GLU A 1 108 ? 24.047 2.485 -10.880 1.00 88.00 108 GLU A C 1
ATOM 800 O O . GLU A 1 108 ? 24.385 1.872 -11.890 1.00 88.00 108 GLU A O 1
ATOM 805 N N . ILE A 1 109 ? 24.598 2.266 -9.679 1.00 87.88 109 ILE A N 1
ATOM 806 C CA . ILE A 1 109 ? 25.646 1.274 -9.420 1.00 87.88 109 ILE A CA 1
ATOM 807 C C . ILE A 1 109 ? 25.056 -0.134 -9.463 1.00 87.88 109 ILE A C 1
ATOM 809 O O . ILE A 1 109 ? 25.572 -0.986 -10.183 1.00 87.88 109 ILE A O 1
ATOM 813 N N . GLU A 1 110 ? 23.966 -0.360 -8.727 1.00 91.81 110 GLU A N 1
ATOM 814 C CA . GLU A 1 110 ? 23.312 -1.670 -8.669 1.00 91.81 110 GLU A CA 1
ATOM 815 C C . GLU A 1 110 ? 22.519 -1.973 -9.948 1.00 91.81 110 GLU A C 1
ATOM 817 O O . GLU A 1 110 ? 22.474 -3.115 -10.403 1.00 91.81 110 GLU A O 1
ATOM 822 N N . ASN A 1 111 ? 21.914 -0.951 -10.571 1.00 90.06 111 ASN A N 1
ATOM 823 C CA . ASN A 1 111 ? 21.221 -1.028 -11.864 1.00 90.06 111 ASN A CA 1
ATOM 824 C C . ASN A 1 111 ? 20.141 -2.140 -11.930 1.00 90.06 111 ASN A C 1
ATOM 826 O O . ASN A 1 111 ? 19.771 -2.607 -13.013 1.00 90.06 111 ASN A O 1
ATOM 830 N N . ALA A 1 112 ? 19.602 -2.568 -10.781 1.00 90.25 112 ALA A N 1
ATOM 831 C CA . ALA A 1 112 ? 18.516 -3.546 -10.739 1.00 90.25 112 ALA A CA 1
ATOM 832 C C . ALA A 1 112 ? 17.156 -2.883 -11.012 1.00 90.25 112 ALA A C 1
ATOM 834 O O . ALA A 1 112 ? 16.285 -3.521 -11.611 1.00 90.25 112 ALA A O 1
ATOM 835 N N . TRP A 1 113 ? 17.025 -1.598 -10.645 1.00 94.50 113 TRP A N 1
ATOM 836 C CA . TRP A 1 113 ? 15.839 -0.751 -10.846 1.00 94.50 113 TRP A CA 1
ATOM 837 C C . TRP A 1 113 ? 14.568 -1.339 -10.228 1.00 94.50 113 TRP A C 1
ATOM 839 O O . TRP A 1 113 ? 13.517 -1.366 -10.856 1.00 94.50 113 TRP A O 1
ATOM 849 N N . ARG A 1 114 ? 14.665 -1.850 -9.001 1.00 95.00 114 ARG A N 1
ATOM 850 C CA . ARG A 1 114 ? 13.549 -2.513 -8.320 1.00 95.00 114 ARG A CA 1
ATOM 851 C C . ARG A 1 114 ? 12.389 -1.554 -8.059 1.00 95.00 114 ARG A C 1
ATOM 853 O O . ARG A 1 114 ? 12.557 -0.336 -7.987 1.00 95.00 114 ARG A O 1
ATOM 860 N N . ARG A 1 115 ? 11.205 -2.127 -7.872 1.00 95.75 115 ARG A N 1
ATOM 861 C CA . ARG A 1 115 ? 9.982 -1.418 -7.506 1.00 95.75 115 ARG A CA 1
ATOM 862 C C . ARG A 1 115 ? 9.290 -2.107 -6.343 1.00 95.75 115 ARG A C 1
ATOM 864 O O . ARG A 1 115 ? 9.144 -3.329 -6.350 1.00 95.75 115 ARG A O 1
ATOM 871 N N . GLY A 1 116 ? 8.877 -1.311 -5.364 1.00 96.56 116 GLY A N 1
ATOM 872 C CA . GLY A 1 116 ? 8.090 -1.760 -4.217 1.00 96.56 116 GLY A CA 1
ATOM 873 C C . GLY A 1 116 ? 6.615 -1.421 -4.403 1.00 96.56 116 GLY A C 1
ATOM 874 O O . GLY A 1 116 ? 6.283 -0.376 -4.967 1.00 96.56 116 GLY A O 1
ATOM 875 N N . TYR A 1 117 ? 5.737 -2.301 -3.941 1.00 96.31 117 TYR A N 1
ATOM 876 C CA . TYR A 1 117 ? 4.291 -2.106 -3.969 1.00 96.31 117 TYR A CA 1
ATOM 877 C C . TYR A 1 117 ? 3.761 -2.146 -2.539 1.00 96.31 117 TYR A C 1
ATOM 879 O O . TYR A 1 117 ? 4.005 -3.128 -1.853 1.00 96.31 117 TYR A O 1
ATOM 887 N N . PHE A 1 118 ? 3.023 -1.125 -2.110 1.00 96.06 118 PHE A N 1
ATOM 888 C CA . PHE A 1 118 ? 2.510 -1.015 -0.740 1.00 96.06 118 PHE A CA 1
ATOM 889 C C . PHE A 1 118 ? 1.009 -0.740 -0.702 1.00 96.06 118 PHE A C 1
ATOM 891 O O . PHE A 1 118 ? 0.425 -0.224 -1.663 1.00 96.06 118 PHE A O 1
ATOM 898 N N . VAL A 1 119 ? 0.375 -1.124 0.402 1.00 93.69 119 VAL A N 1
ATOM 899 C CA . VAL A 1 119 ? -1.050 -0.893 0.648 1.00 93.69 119 VAL A CA 1
ATOM 900 C C . VAL A 1 119 ? -1.193 0.233 1.660 1.00 93.69 119 VAL A C 1
ATOM 902 O O . VAL A 1 119 ? -0.639 0.156 2.749 1.00 93.69 119 VAL A O 1
ATOM 905 N N . GLU A 1 120 ? -1.999 1.230 1.323 1.00 94.00 120 GLU A N 1
ATOM 906 C CA . GLU A 1 120 ? -2.469 2.252 2.246 1.00 94.00 120 GLU A CA 1
ATOM 907 C C . GLU A 1 120 ? -3.821 1.809 2.832 1.00 94.00 120 GLU A C 1
ATOM 909 O O . GLU A 1 120 ? -4.778 1.599 2.068 1.00 94.00 120 GLU A O 1
ATOM 914 N N . PRO A 1 121 ? -3.939 1.632 4.159 1.00 89.56 121 PRO A N 1
ATOM 915 C CA . PRO A 1 121 ? -5.200 1.254 4.780 1.00 89.56 121 PRO A CA 1
ATOM 916 C C . PRO A 1 121 ? -6.274 2.310 4.508 1.00 89.56 121 PRO A C 1
ATOM 918 O O . PRO A 1 121 ? -6.046 3.512 4.609 1.00 89.56 121 PRO A O 1
ATOM 921 N N . VAL A 1 122 ? -7.484 1.862 4.175 1.00 86.75 122 VAL A N 1
ATOM 922 C CA . VAL A 1 122 ? -8.648 2.752 4.124 1.00 86.75 122 VAL A CA 1
ATOM 923 C C . VAL A 1 122 ? -9.172 2.874 5.552 1.00 86.75 122 VAL A C 1
ATOM 925 O O . VAL A 1 122 ? -9.614 1.853 6.081 1.00 86.75 122 VAL A O 1
ATOM 928 N N . PRO A 1 123 ? -9.185 4.071 6.175 1.00 80.31 123 PRO A N 1
ATOM 929 C CA . PRO A 1 123 ? -9.782 4.245 7.491 1.00 80.31 123 PRO A CA 1
ATOM 930 C C . PRO A 1 123 ? -11.228 3.760 7.435 1.00 80.31 123 PRO A C 1
ATOM 932 O O . PRO A 1 123 ? -12.072 4.330 6.721 1.00 80.31 123 PRO A O 1
ATOM 935 N N . LEU A 1 124 ? -11.498 2.647 8.118 1.00 67.06 124 LEU A N 1
ATOM 936 C CA . LEU A 1 124 ? -12.832 2.080 8.162 1.00 67.06 124 LEU A CA 1
ATOM 937 C C . LEU A 1 124 ? -13.732 3.116 8.817 1.00 67.06 124 LEU A C 1
ATOM 939 O O . LEU A 1 124 ? -13.462 3.631 9.897 1.00 67.06 124 LEU A O 1
ATOM 943 N N . GLY A 1 125 ? -14.800 3.473 8.110 1.00 53.53 125 GLY A N 1
ATOM 944 C CA . GLY A 1 125 ? -15.865 4.201 8.762 1.00 53.53 125 GLY A CA 1
ATOM 945 C C . GLY A 1 125 ? -16.515 3.232 9.740 1.00 53.53 125 GLY A C 1
ATOM 946 O O . GLY A 1 125 ? -17.136 2.291 9.264 1.00 53.53 125 GLY A O 1
ATOM 947 N N . SER A 1 126 ? -16.345 3.497 11.038 1.00 45.50 126 SER A N 1
ATOM 948 C CA . SER A 1 126 ? -16.877 2.778 12.202 1.00 45.50 126 SER A CA 1
ATOM 949 C C . SER A 1 126 ? -16.407 1.330 12.339 1.00 45.50 126 SER A C 1
ATOM 951 O O . SER A 1 126 ? -16.804 0.452 11.578 1.00 45.50 126 SER A O 1
ATOM 953 N N . THR A 1 127 ? -15.630 1.062 13.385 1.00 41.22 127 THR A N 1
ATOM 954 C CA . THR A 1 127 ? -15.596 -0.256 14.021 1.00 41.22 127 THR A CA 1
ATOM 955 C C . THR A 1 127 ? -16.904 -0.418 14.796 1.00 41.22 127 THR A C 1
ATOM 957 O O . THR A 1 127 ? -17.054 0.106 15.896 1.00 41.22 127 THR A O 1
ATOM 960 N N . GLU A 1 128 ? -17.878 -1.119 14.220 1.00 38.25 128 GLU A N 1
ATOM 961 C CA . GLU A 1 128 ? -18.900 -1.784 15.031 1.00 38.25 128 GLU A CA 1
ATOM 962 C C . GLU A 1 128 ? -18.295 -3.120 15.481 1.00 38.25 128 GLU A C 1
ATOM 964 O O . GLU A 1 128 ? -17.909 -3.945 14.654 1.00 38.25 128 GLU A O 1
ATOM 969 N N . SER A 1 129 ? -18.131 -3.315 16.790 1.00 37.28 129 SER A N 1
ATOM 970 C CA . SER A 1 129 ? -17.656 -4.590 17.335 1.00 37.28 129 SER A CA 1
ATOM 971 C C . SER A 1 129 ? -18.670 -5.699 17.022 1.00 37.28 129 SER A C 1
ATOM 973 O O . SER A 1 129 ? -19.825 -5.622 17.436 1.00 37.28 129 SER A O 1
ATOM 975 N N . GLU A 1 130 ? -18.248 -6.754 16.316 1.00 32.72 130 GLU A N 1
ATOM 976 C CA . GLU A 1 130 ? -19.098 -7.903 15.955 1.00 32.72 130 GLU A CA 1
ATOM 977 C C . GLU A 1 130 ? -19.399 -8.853 17.133 1.00 32.72 130 GLU A C 1
ATOM 979 O O . GLU A 1 130 ? -20.150 -9.823 16.979 1.00 32.72 130 GLU A O 1
ATOM 984 N N . SER A 1 131 ? -18.891 -8.583 18.343 1.00 30.66 131 SER A N 1
ATOM 985 C CA . SER A 1 131 ? -19.407 -9.235 19.550 1.00 30.66 131 SER A CA 1
ATOM 986 C C . SER A 1 131 ? -20.752 -8.606 19.923 1.00 30.66 131 SER A C 1
ATOM 988 O O . SER A 1 131 ? -20.812 -7.696 20.744 1.00 30.66 131 SER A O 1
ATOM 990 N N . GLY A 1 132 ? -21.816 -9.087 19.277 1.00 28.27 132 GLY A N 1
ATOM 991 C CA . GLY A 1 132 ? -23.205 -8.656 19.428 1.00 28.27 132 GLY A CA 1
ATOM 992 C C . GLY A 1 132 ? -23.631 -8.270 20.846 1.00 28.27 132 GLY A C 1
ATOM 993 O O . GLY A 1 132 ? -24.081 -9.101 21.622 1.00 28.27 132 GLY A O 1
ATOM 994 N N . GLU A 1 133 ? -23.530 -6.980 21.112 1.00 23.17 133 GLU A N 1
ATOM 995 C CA . GLU A 1 133 ? -24.301 -6.109 21.991 1.00 23.17 133 GLU A CA 1
ATOM 996 C C . GLU A 1 133 ? -23.746 -4.709 21.678 1.00 23.17 133 GLU A C 1
ATOM 998 O O . GLU A 1 133 ? -22.562 -4.565 21.366 1.00 23.17 133 GLU A O 1
ATOM 1003 N N . ILE A 1 134 ? -24.553 -3.651 21.801 1.00 29.50 134 ILE A N 1
ATOM 1004 C CA . ILE A 1 134 ? -23.992 -2.354 22.206 1.00 29.50 134 ILE A CA 1
ATOM 1005 C C . ILE A 1 134 ? -23.525 -2.598 23.646 1.00 29.50 134 ILE A C 1
ATOM 1007 O O . ILE A 1 134 ? -24.217 -2.268 24.601 1.00 29.50 134 ILE A O 1
ATOM 1011 N N . ALA A 1 135 ? -22.445 -3.355 23.806 1.00 27.27 135 ALA A N 1
ATOM 1012 C CA . ALA A 1 135 ? -21.778 -3.517 25.067 1.00 27.27 135 ALA A CA 1
ATOM 1013 C C . ALA A 1 135 ? -20.948 -2.245 25.159 1.00 27.27 135 ALA A C 1
ATOM 1015 O O . ALA A 1 135 ? -20.057 -2.080 24.320 1.00 27.27 135 ALA A O 1
ATOM 1016 N N . PRO A 1 136 ? -21.250 -1.313 26.080 1.00 32.38 136 PRO A N 1
ATOM 1017 C CA . PRO A 1 136 ? -20.286 -0.303 26.466 1.00 32.38 136 PRO A CA 1
ATOM 1018 C C . PRO A 1 136 ? -18.882 -0.898 26.436 1.00 32.38 136 PRO A C 1
ATOM 1020 O O . PRO A 1 136 ? -18.625 -1.905 27.111 1.00 32.38 136 PRO A O 1
ATOM 1023 N N . GLY A 1 137 ? -17.993 -0.303 25.645 1.00 32.34 137 GLY A N 1
ATOM 1024 C CA . GLY A 1 137 ? -16.572 -0.558 25.791 1.00 32.34 137 GLY A CA 1
ATOM 1025 C C . GLY A 1 137 ? -16.244 -0.353 27.262 1.00 32.34 137 GLY A C 1
ATOM 1026 O O . GLY A 1 137 ? -16.451 0.724 27.825 1.00 32.34 137 GLY A O 1
ATOM 1027 N N . ARG A 1 138 ? -15.860 -1.428 27.955 1.00 35.50 138 ARG A N 1
ATOM 1028 C CA . ARG A 1 138 ? -15.496 -1.324 29.361 1.00 35.50 138 ARG A CA 1
ATOM 1029 C C . ARG A 1 138 ? -14.122 -0.677 29.399 1.00 35.50 138 ARG A C 1
ATOM 1031 O O . ARG A 1 138 ? -13.111 -1.376 29.381 1.00 35.50 138 ARG A O 1
ATOM 1038 N N . VAL A 1 139 ? -14.117 0.649 29.495 1.00 37.97 139 VAL A N 1
ATOM 1039 C CA . VAL A 1 139 ? -12.966 1.463 29.891 1.00 37.97 139 VAL A CA 1
ATOM 1040 C C . VAL A 1 139 ? -12.429 0.885 31.202 1.00 37.97 139 VAL A C 1
ATOM 1042 O O . VAL A 1 139 ? -12.966 1.113 32.286 1.00 37.97 139 VAL A O 1
ATOM 1045 N N . THR A 1 140 ? -11.406 0.037 31.101 1.00 37.47 140 THR A N 1
ATOM 1046 C CA . THR A 1 140 ? -10.716 -0.568 32.247 1.00 37.47 140 THR A CA 1
ATOM 1047 C C . THR A 1 140 ? -9.442 0.234 32.468 1.00 37.47 140 THR A C 1
ATOM 1049 O O . THR A 1 140 ? -8.329 -0.247 32.303 1.00 37.47 140 THR A O 1
ATOM 1052 N N . GLY A 1 141 ? -9.625 1.520 32.744 1.00 39.34 141 GLY A N 1
ATOM 1053 C CA . GLY A 1 141 ? -8.547 2.484 32.897 1.00 39.34 141 GLY A CA 1
ATOM 1054 C C . GLY A 1 141 ? -9.156 3.868 32.989 1.00 39.34 141 GLY A C 1
ATOM 1055 O O . GLY A 1 141 ? -9.741 4.342 32.026 1.00 39.34 141 GLY A O 1
ATOM 1056 N N . GLY A 1 142 ? -9.087 4.493 34.164 1.00 42.66 142 GLY A N 1
ATOM 1057 C CA . GLY A 1 142 ? -9.646 5.828 34.361 1.00 42.66 142 GLY A CA 1
ATOM 1058 C C . GLY A 1 142 ? -9.125 6.830 33.327 1.00 42.66 142 GLY A C 1
ATOM 1059 O O . GLY A 1 142 ? -8.011 6.690 32.812 1.00 42.66 142 GLY A O 1
ATOM 1060 N N . VAL A 1 143 ? -9.933 7.854 33.054 1.00 43.94 143 VAL A N 1
ATOM 1061 C CA . VAL A 1 143 ? -9.500 9.058 32.341 1.00 43.94 143 VAL A CA 1
ATOM 1062 C C . VAL A 1 143 ? -8.440 9.730 33.214 1.00 43.94 143 VAL A C 1
ATOM 1064 O O . VAL A 1 143 ? -8.768 10.399 34.193 1.00 43.94 143 VAL A O 1
ATOM 1067 N N . ALA A 1 144 ? -7.166 9.469 32.922 1.00 42.25 144 ALA A N 1
ATOM 1068 C CA . ALA A 1 144 ? -6.063 10.051 33.668 1.00 42.25 144 ALA A CA 1
ATOM 1069 C C . ALA A 1 144 ? -5.658 11.371 33.028 1.00 42.25 144 ALA A C 1
ATOM 1071 O O . ALA A 1 144 ? -5.153 11.397 31.907 1.00 42.25 144 ALA A O 1
ATOM 1072 N N . GLY A 1 145 ? -5.879 12.463 33.753 1.00 43.72 145 GLY A N 1
ATOM 1073 C CA . GLY A 1 145 ? -5.600 13.792 33.243 1.00 43.72 145 GLY A CA 1
ATOM 1074 C C . GLY A 1 145 ? -5.560 14.861 34.319 1.00 43.72 145 GLY A C 1
ATOM 1075 O O . GLY A 1 145 ? -6.390 15.760 34.332 1.00 43.72 145 GLY A O 1
ATOM 1076 N N . ALA A 1 146 ? -4.501 14.862 35.126 1.00 43.06 146 ALA A N 1
ATOM 1077 C CA . ALA A 1 146 ? -3.899 16.131 35.513 1.00 43.06 146 ALA A CA 1
ATOM 1078 C C . ALA A 1 146 ? -3.233 16.740 34.259 1.00 43.06 146 ALA A C 1
ATOM 1080 O O . ALA A 1 146 ? -2.029 16.603 34.058 1.00 43.06 146 ALA A O 1
ATOM 1081 N N . ALA A 1 147 ? -4.022 17.362 33.379 1.00 42.88 147 ALA A N 1
ATOM 1082 C CA . ALA A 1 147 ? -3.536 18.138 32.242 1.00 42.88 147 ALA A CA 1
ATOM 1083 C C . ALA A 1 147 ? -3.986 19.586 32.432 1.00 42.88 147 ALA A C 1
ATOM 1085 O O . ALA A 1 147 ? -5.168 19.876 32.595 1.00 42.88 147 ALA A O 1
ATOM 1086 N N . THR A 1 148 ? -3.035 20.507 32.430 1.00 46.56 148 THR A N 1
ATOM 1087 C CA . THR A 1 148 ? -3.234 21.942 32.661 1.00 46.56 148 THR A CA 1
ATOM 1088 C C . THR A 1 148 ? -4.111 22.657 31.620 1.00 46.56 148 THR A C 1
ATOM 1090 O O . THR A 1 148 ? -4.324 23.854 31.781 1.00 46.56 148 THR A O 1
ATOM 1093 N N . ASP A 1 149 ? -4.664 21.950 30.623 1.00 55.44 149 ASP A N 1
ATOM 1094 C CA . ASP A 1 149 ? -5.276 22.539 29.421 1.00 55.44 149 ASP A CA 1
ATOM 1095 C C . ASP A 1 149 ? -6.639 21.931 28.996 1.00 55.44 149 ASP A C 1
ATOM 1097 O O . ASP A 1 149 ? -7.060 22.124 27.864 1.00 55.44 149 ASP A O 1
ATOM 1101 N N . GLY A 1 150 ? -7.369 21.224 29.872 1.00 63.12 150 GLY A N 1
ATOM 1102 C CA . GLY A 1 150 ? -8.795 20.906 29.629 1.00 63.12 150 GLY A CA 1
ATOM 1103 C C . GLY A 1 150 ? -9.121 19.721 28.701 1.00 63.12 150 GLY A C 1
ATOM 1104 O O . GLY A 1 150 ? -10.290 19.514 28.395 1.00 63.12 150 GLY A O 1
ATOM 1105 N N . ASN A 1 151 ? -8.137 18.915 28.296 1.00 72.56 151 ASN A N 1
ATOM 1106 C CA . ASN A 1 151 ? -8.359 17.722 27.464 1.00 72.56 151 ASN A CA 1
ATOM 1107 C C . ASN A 1 151 ? -8.729 16.486 28.304 1.00 72.56 151 ASN A C 1
ATOM 1109 O O . ASN A 1 151 ? -8.225 16.321 29.418 1.00 72.56 151 ASN A O 1
ATOM 1113 N N . ALA A 1 152 ? -9.527 15.570 27.743 1.00 74.25 152 ALA A N 1
ATOM 1114 C CA . ALA A 1 152 ? -9.809 14.258 28.339 1.00 74.25 152 ALA A CA 1
ATOM 1115 C C . ALA A 1 152 ? -9.157 13.133 27.549 1.00 74.25 152 ALA A C 1
ATOM 1117 O O . ALA A 1 152 ? -8.837 13.280 26.376 1.00 74.25 152 ALA A O 1
ATOM 1118 N N . VAL A 1 153 ? -8.971 11.995 28.211 1.00 73.50 153 VAL A N 1
ATOM 1119 C CA . VAL A 1 153 ? -8.300 10.818 27.663 1.00 73.50 153 VAL A CA 1
ATOM 1120 C C . VAL A 1 153 ? -9.168 9.579 27.892 1.00 73.50 153 VAL A C 1
ATOM 1122 O O . VAL A 1 153 ? -9.362 9.185 29.037 1.00 73.50 153 VAL A O 1
ATOM 1125 N N . ILE A 1 154 ? -9.686 8.947 26.839 1.00 75.38 154 ILE A N 1
ATOM 1126 C CA . ILE A 1 154 ? -10.400 7.663 26.915 1.00 75.38 154 ILE A CA 1
ATOM 1127 C C . ILE A 1 154 ? -9.394 6.521 26.754 1.00 75.38 154 ILE A C 1
ATOM 1129 O O . ILE A 1 154 ? -8.672 6.457 25.760 1.00 75.38 154 ILE A O 1
ATOM 1133 N N . ARG A 1 155 ? -9.393 5.585 27.709 1.00 74.56 155 ARG A N 1
ATOM 1134 C CA . ARG A 1 155 ? -8.607 4.347 27.648 1.00 74.56 155 ARG A CA 1
ATOM 1135 C C . ARG A 1 155 ? -9.522 3.140 27.512 1.00 74.56 155 ARG A C 1
ATOM 1137 O O . ARG A 1 155 ? -10.234 2.805 28.452 1.00 74.56 155 ARG A O 1
ATOM 1144 N N . ASP A 1 156 ? -9.485 2.443 26.387 1.00 72.69 156 ASP A N 1
ATOM 1145 C CA . ASP A 1 156 ? -10.226 1.190 26.224 1.00 72.69 156 ASP A CA 1
ATOM 1146 C C . ASP A 1 156 ? -9.274 0.081 25.789 1.00 72.69 156 ASP A C 1
ATOM 1148 O O . ASP A 1 156 ? -8.770 0.066 24.670 1.00 72.69 156 ASP A O 1
ATOM 1152 N N . SER A 1 157 ? -9.037 -0.876 26.687 1.00 72.00 157 SER A N 1
ATOM 1153 C CA . SER A 1 157 ? -8.163 -2.022 26.433 1.00 72.00 157 SER A CA 1
ATOM 1154 C C . SER A 1 157 ? -8.675 -2.941 25.319 1.00 72.00 157 SER A C 1
ATOM 1156 O O . SER A 1 157 ? -7.918 -3.775 24.829 1.00 72.00 157 SER A O 1
ATOM 1158 N N . ASN A 1 158 ? -9.952 -2.831 24.945 1.00 69.06 158 ASN A N 1
ATOM 1159 C CA . ASN A 1 158 ? -10.568 -3.633 23.890 1.00 69.06 158 ASN A CA 1
ATOM 1160 C C . ASN A 1 158 ? -10.518 -2.944 22.522 1.00 69.06 158 ASN A C 1
ATOM 1162 O O . ASN A 1 158 ? -10.809 -3.587 21.513 1.00 69.06 158 ASN A O 1
ATOM 1166 N N . VAL A 1 159 ? -10.166 -1.656 22.469 1.00 67.62 159 VAL A N 1
ATOM 1167 C CA . VAL A 1 159 ? -10.147 -0.872 21.233 1.00 67.62 159 VAL A CA 1
ATOM 1168 C C . VAL A 1 159 ? -8.736 -0.371 20.971 1.00 67.62 159 VAL A C 1
ATOM 1170 O O . VAL A 1 159 ? -8.182 0.428 21.719 1.00 67.62 159 VAL A O 1
ATOM 1173 N N . ASN A 1 160 ? -8.161 -0.785 19.844 1.00 78.12 160 ASN A N 1
ATOM 1174 C CA . ASN A 1 160 ? -7.007 -0.085 19.302 1.00 78.12 160 ASN A CA 1
ATOM 1175 C C . ASN A 1 160 ? -7.503 1.160 18.553 1.00 78.12 160 ASN A C 1
ATOM 1177 O O . ASN A 1 160 ? -7.973 1.045 17.424 1.00 78.12 160 ASN A O 1
ATOM 1181 N N . PHE A 1 161 ? -7.466 2.333 19.184 1.00 74.31 161 PHE A N 1
ATOM 1182 C CA . PHE A 1 161 ? -7.916 3.585 18.582 1.00 74.31 161 PHE A CA 1
ATOM 1183 C C . PHE A 1 161 ? -7.113 3.941 17.332 1.00 74.31 161 PHE A C 1
ATOM 1185 O O . PHE A 1 161 ? -7.701 4.449 16.385 1.00 74.31 161 PHE A O 1
ATOM 1192 N N . VAL A 1 162 ? -5.818 3.613 17.285 1.00 72.75 162 VAL A N 1
ATOM 1193 C CA . VAL A 1 162 ? -4.961 3.903 16.126 1.00 72.75 162 VAL A CA 1
ATOM 1194 C C . VAL A 1 162 ? -5.245 2.944 14.973 1.00 72.75 162 VAL A C 1
ATOM 1196 O O . VAL A 1 162 ? -5.652 3.364 13.896 1.00 72.75 162 VAL A O 1
ATOM 1199 N N . THR A 1 163 ? -5.042 1.643 15.180 1.00 65.12 163 THR A N 1
ATOM 1200 C CA . THR A 1 163 ? -5.068 0.658 14.086 1.00 65.12 163 THR A CA 1
ATOM 1201 C C . THR A 1 163 ? -6.427 -0.006 13.893 1.00 65.12 163 THR A C 1
ATOM 1203 O O . THR A 1 163 ? -6.729 -0.451 12.790 1.00 65.12 163 THR A O 1
ATOM 1206 N N . GLY A 1 164 ? -7.255 -0.079 14.938 1.00 66.75 164 GLY A N 1
ATOM 1207 C CA . GLY A 1 164 ? -8.573 -0.719 14.898 1.00 66.75 164 GLY A CA 1
ATOM 1208 C C . GLY A 1 164 ? -9.706 0.252 14.567 1.00 66.75 164 GLY A C 1
ATOM 1209 O O . GLY A 1 164 ? -10.557 -0.050 13.733 1.00 66.75 164 GLY A O 1
ATOM 1210 N N . ALA A 1 165 ? -9.724 1.423 15.207 1.00 67.38 165 ALA A N 1
ATOM 1211 C CA . ALA A 1 165 ? -10.748 2.443 14.984 1.00 67.38 165 ALA A CA 1
ATOM 1212 C C . ALA A 1 165 ? -10.322 3.562 14.026 1.00 67.38 165 ALA A C 1
ATOM 1214 O O . ALA A 1 165 ? -11.180 4.318 13.573 1.00 67.38 165 ALA A O 1
ATOM 1215 N N . GLY A 1 166 ? -9.031 3.652 13.683 1.00 68.75 166 GLY A N 1
ATOM 1216 C CA . GLY A 1 166 ? -8.526 4.662 12.752 1.00 68.75 166 GLY A CA 1
ATOM 1217 C C . GLY A 1 166 ? -8.755 6.090 13.245 1.00 68.75 166 GLY A C 1
ATOM 1218 O O . GLY A 1 166 ? -9.040 6.976 12.438 1.00 68.75 166 GLY A O 1
ATOM 1219 N N . VAL A 1 167 ? -8.712 6.305 14.562 1.00 77.50 167 VAL A N 1
ATOM 1220 C CA . VAL A 1 167 ? -8.927 7.617 15.164 1.00 77.50 167 VAL A CA 1
ATOM 1221 C C . VAL A 1 167 ? -7.726 8.505 14.904 1.00 77.50 167 VAL A C 1
ATOM 1223 O O . VAL A 1 167 ? -6.597 8.192 15.270 1.00 77.50 167 VAL A O 1
ATOM 1226 N N . VAL A 1 168 ? -8.017 9.654 14.312 1.00 77.31 168 VAL A N 1
ATOM 1227 C CA . VAL A 1 168 ? -7.064 10.723 14.015 1.00 77.31 168 VAL A CA 1
ATOM 1228 C C . VAL A 1 168 ? -7.585 12.052 14.549 1.00 77.31 168 VAL A C 1
ATOM 1230 O O . VAL A 1 168 ? -8.768 12.169 14.892 1.00 77.31 168 VAL A O 1
ATOM 1233 N N . GLU A 1 169 ? -6.721 13.063 14.618 1.00 83.56 169 GLU A N 1
ATOM 1234 C CA . GLU A 1 169 ? -7.133 14.417 14.994 1.00 83.56 169 GLU A CA 1
ATOM 1235 C C . GLU A 1 169 ? -8.300 14.894 14.102 1.00 83.56 169 GLU A C 1
ATOM 1237 O O . GLU A 1 169 ? -8.284 14.744 12.880 1.00 83.56 169 GLU A O 1
ATOM 1242 N N . GLY A 1 170 ? -9.360 15.426 14.712 1.00 79.75 170 GLY A N 1
ATOM 1243 C CA . GLY A 1 170 ? -10.589 15.827 14.024 1.00 79.75 170 GLY A CA 1
ATOM 1244 C C . GLY A 1 170 ? -11.696 14.763 13.987 1.00 79.75 170 GLY A C 1
ATOM 1245 O O . GLY A 1 170 ? -12.842 15.098 13.656 1.00 79.75 170 GLY A O 1
ATOM 1246 N N . THR A 1 171 ? -11.399 13.502 14.327 1.00 80.75 171 THR A N 1
ATOM 1247 C CA . THR A 1 171 ? -12.406 12.424 14.371 1.00 80.75 171 THR A CA 1
ATOM 1248 C C . THR A 1 171 ? -13.500 12.773 15.372 1.00 80.75 171 THR A C 1
ATOM 1250 O O . THR A 1 171 ? -13.210 13.213 16.478 1.00 80.75 171 THR A O 1
ATOM 1253 N N . GLN A 1 172 ? -14.763 12.599 14.992 1.00 83.81 172 GLN A N 1
ATOM 1254 C CA . GLN A 1 172 ? -15.875 12.876 15.895 1.00 83.81 172 GLN A CA 1
ATOM 1255 C C . GLN A 1 172 ? -16.129 11.656 16.781 1.00 83.81 172 GLN A C 1
ATOM 1257 O O . GLN A 1 172 ? -16.283 10.536 16.294 1.00 83.81 172 GLN A O 1
ATOM 1262 N N . VAL A 1 173 ? -16.156 11.878 18.088 1.00 81.38 173 VAL A N 1
ATOM 1263 C CA . VAL A 1 173 ? -16.369 10.852 19.105 1.00 81.38 173 VAL A CA 1
ATOM 1264 C C . VAL A 1 173 ? -17.617 11.238 19.866 1.00 81.38 173 VAL A C 1
ATOM 1266 O O . VAL A 1 173 ? -17.659 12.266 20.537 1.00 81.38 173 VAL A O 1
ATOM 1269 N N . VAL A 1 174 ? -18.656 10.431 19.739 1.00 80.88 174 VAL A N 1
ATOM 1270 C CA . VAL A 1 174 ? -19.915 10.665 20.426 1.00 80.88 174 VAL A CA 1
ATOM 1271 C C . VAL A 1 174 ? -19.892 9.884 21.725 1.00 80.88 174 VAL A C 1
ATOM 1273 O O . VAL A 1 174 ? -20.042 8.663 21.739 1.00 80.88 174 VAL A O 1
ATOM 1276 N N . VAL A 1 175 ? -19.706 10.594 22.829 1.00 78.31 175 VAL A N 1
ATOM 1277 C CA . VAL A 1 175 ? -19.888 10.034 24.167 1.00 78.31 175 VAL A CA 1
ATOM 1278 C C . VAL A 1 175 ? -21.386 10.052 24.451 1.00 78.31 175 VAL A C 1
ATOM 1280 O O . VAL A 1 175 ? -22.053 11.060 24.226 1.00 78.31 175 VAL A O 1
ATOM 1283 N N . THR A 1 176 ? -21.945 8.927 24.879 1.00 73.88 176 THR A N 1
ATOM 1284 C CA . THR A 1 176 ? -23.377 8.778 25.183 1.00 73.88 176 THR A CA 1
ATOM 1285 C C . THR A 1 176 ? -23.640 8.610 26.670 1.00 73.88 176 THR A C 1
ATOM 1287 O O . THR A 1 176 ? -24.745 8.906 27.114 1.00 73.88 176 THR A O 1
ATOM 1290 N N . PHE A 1 177 ? -22.641 8.180 27.440 1.00 64.94 177 PHE A N 1
ATOM 1291 C CA . PHE A 1 177 ? -22.724 8.089 28.891 1.00 64.94 177 PHE A CA 1
ATOM 1292 C C . PHE A 1 177 ? -21.356 8.372 29.527 1.00 64.94 177 PHE A C 1
ATOM 1294 O O . PHE A 1 177 ? -20.343 7.932 28.980 1.00 64.94 177 PHE A O 1
ATOM 1301 N N . PRO A 1 178 ? -21.307 9.009 30.710 1.00 62.56 178 PRO A N 1
ATOM 1302 C CA . PRO A 1 178 ? -22.428 9.566 31.475 1.00 62.56 178 PRO A CA 1
ATOM 1303 C C . PRO A 1 178 ? -23.051 10.824 30.851 1.00 62.56 178 PRO A C 1
ATOM 1305 O O . PRO A 1 178 ? -22.430 11.467 30.009 1.00 62.56 178 PRO A O 1
ATOM 1308 N N . ASP A 1 179 ? -24.299 11.140 31.228 1.00 71.38 179 ASP A N 1
ATOM 1309 C CA . ASP A 1 179 ? -25.106 12.236 30.649 1.00 71.38 179 ASP A CA 1
ATOM 1310 C C . ASP A 1 179 ? -24.381 13.591 30.715 1.00 71.38 179 ASP A C 1
ATOM 1312 O O . ASP A 1 179 ? -24.519 14.425 29.822 1.00 71.38 179 ASP A O 1
ATOM 1316 N N . GLU A 1 180 ? -23.581 13.810 31.759 1.00 69.00 180 GLU A N 1
ATOM 1317 C CA . GLU A 1 180 ? -22.736 14.994 31.922 1.00 69.00 180 GLU A CA 1
ATOM 1318 C C . GLU A 1 180 ? -21.627 15.125 30.867 1.00 69.00 180 GLU A C 1
ATOM 1320 O O . GLU A 1 180 ? -21.158 16.237 30.625 1.00 69.00 180 GLU A O 1
ATOM 1325 N N . PHE A 1 181 ? -21.231 14.022 30.230 1.00 69.88 181 PHE A N 1
ATOM 1326 C CA . PHE A 1 181 ? -20.244 13.982 29.147 1.00 69.88 181 PHE A CA 1
ATOM 1327 C C . PHE A 1 181 ? -20.882 13.660 27.793 1.00 69.88 181 PHE A C 1
ATOM 1329 O O . PHE A 1 181 ? -20.175 13.623 26.783 1.00 69.88 181 PHE A O 1
ATOM 1336 N N . ALA A 1 182 ? -22.201 13.443 27.753 1.00 76.56 182 ALA A N 1
ATOM 1337 C CA . ALA A 1 182 ? -22.899 13.084 26.537 1.00 76.56 182 ALA A CA 1
ATOM 1338 C C . ALA A 1 182 ? -22.823 14.224 25.511 1.00 76.56 182 ALA A C 1
ATOM 1340 O O . ALA A 1 182 ? -23.216 15.363 25.771 1.00 76.56 182 ALA A O 1
ATOM 1341 N N . GLY A 1 183 ? -22.314 13.916 24.325 1.00 82.75 183 GLY A N 1
ATOM 1342 C CA . GLY A 1 183 ? -22.061 14.905 23.290 1.00 82.75 183 GLY A CA 1
ATOM 1343 C C . GLY A 1 183 ? -21.104 14.396 22.225 1.00 82.75 183 GLY A C 1
ATOM 1344 O O . GLY A 1 183 ? -20.468 13.354 22.372 1.00 82.75 183 GLY A O 1
ATOM 1345 N N . THR A 1 184 ? -21.022 15.146 21.132 1.00 84.69 184 THR A N 1
ATOM 1346 C CA . THR A 1 184 ? -20.024 14.921 20.090 1.00 84.69 184 THR A CA 1
ATOM 1347 C C . THR A 1 184 ? -18.789 15.744 20.422 1.00 84.69 184 THR A C 1
ATOM 1349 O O . THR A 1 184 ? -18.854 16.972 20.458 1.00 84.69 184 THR A O 1
ATOM 1352 N N . HIS A 1 185 ? -17.679 15.056 20.643 1.00 86.50 185 HIS A N 1
ATOM 1353 C CA . HIS A 1 185 ? -16.370 15.628 20.932 1.00 86.50 185 HIS A CA 1
ATOM 1354 C C . HIS A 1 185 ? -15.444 15.412 19.743 1.00 86.50 185 HIS A C 1
ATOM 1356 O O . HIS A 1 185 ? -15.638 14.494 18.944 1.00 86.50 185 HIS A O 1
ATOM 1362 N N . THR A 1 186 ? -14.424 16.254 19.619 1.00 86.12 186 THR A N 1
ATOM 1363 C CA . THR A 1 186 ? -13.415 16.096 18.569 1.00 86.12 186 THR A CA 1
ATOM 1364 C C . THR A 1 186 ? -12.194 15.408 19.159 1.00 86.12 186 THR A C 1
ATOM 1366 O O . THR A 1 186 ? -11.653 15.860 20.161 1.00 86.12 186 THR A O 1
ATOM 1369 N N . ALA A 1 187 ? -11.745 14.313 18.556 1.00 87.38 187 ALA A N 1
ATOM 1370 C CA . ALA A 1 187 ? -10.485 13.688 18.917 1.00 87.38 187 ALA A CA 1
ATOM 1371 C C . ALA A 1 187 ? -9.330 14.644 18.590 1.00 87.38 187 ALA A C 1
ATOM 1373 O O . ALA A 1 187 ? -9.233 15.130 17.467 1.00 87.38 187 ALA A O 1
ATOM 1374 N N . LEU A 1 188 ? -8.436 14.882 19.544 1.00 84.06 188 LEU A N 1
ATOM 1375 C CA . LEU A 1 188 ? -7.176 15.606 19.344 1.00 84.06 188 LEU A CA 1
ATOM 1376 C C . LEU A 1 188 ? -6.039 14.681 18.886 1.00 84.06 188 LEU A C 1
ATOM 1378 O O . LEU A 1 188 ? -4.930 15.133 18.626 1.00 84.06 188 LEU A O 1
ATOM 1382 N N . GLY A 1 189 ? -6.312 13.379 18.804 1.00 83.81 189 GLY A N 1
ATOM 1383 C CA . GLY A 1 189 ? -5.361 12.338 18.436 1.00 83.81 189 GLY A CA 1
ATOM 1384 C C . GLY A 1 189 ? -5.332 11.221 19.473 1.00 83.81 189 GLY A C 1
ATOM 1385 O O . GLY A 1 189 ? -6.244 11.085 20.292 1.00 83.81 189 GLY A O 1
ATOM 1386 N N . THR A 1 190 ? -4.272 10.422 19.437 1.00 82.31 190 THR A N 1
ATOM 1387 C CA . THR A 1 190 ? -4.042 9.334 20.388 1.00 82.31 190 THR A CA 1
ATOM 1388 C C . THR A 1 190 ? -2.674 9.457 21.052 1.00 82.31 190 THR A C 1
ATOM 1390 O O . THR A 1 190 ? -1.733 9.992 20.462 1.00 82.31 190 THR A O 1
ATOM 1393 N N . THR A 1 191 ? -2.526 8.932 22.265 1.00 78.31 191 THR A N 1
ATOM 1394 C CA . THR A 1 191 ? -1.218 8.778 22.918 1.00 78.31 191 THR A CA 1
ATOM 1395 C C . THR A 1 191 ? -0.450 7.585 22.337 1.00 78.31 191 THR A C 1
ATOM 1397 O O . THR A 1 191 ? -1.000 6.759 21.605 1.00 78.31 191 THR A O 1
ATOM 1400 N N . THR A 1 192 ? 0.834 7.459 22.689 1.00 75.62 192 THR A N 1
ATOM 1401 C CA . THR A 1 192 ? 1.654 6.277 22.359 1.00 75.62 192 THR A CA 1
ATOM 1402 C C . THR A 1 192 ? 1.132 4.988 22.987 1.00 75.62 192 THR A C 1
ATOM 1404 O O . THR A 1 192 ? 1.399 3.912 22.462 1.00 75.62 192 THR A O 1
ATOM 1407 N N . ASP A 1 193 ? 0.368 5.102 24.075 1.00 71.19 193 ASP A N 1
ATOM 1408 C CA . ASP A 1 193 ? -0.229 3.975 24.794 1.00 71.19 193 ASP A CA 1
ATOM 1409 C C . ASP A 1 193 ? -1.619 3.614 24.251 1.00 71.19 193 ASP A C 1
ATOM 1411 O O . ASP A 1 193 ? -2.342 2.835 24.866 1.00 71.19 193 ASP A O 1
ATOM 1415 N N . ASN A 1 194 ? -1.981 4.152 23.077 1.00 76.06 194 ASN A N 1
ATOM 1416 C CA . ASN A 1 194 ? -3.285 3.956 22.457 1.00 76.06 194 ASN A CA 1
ATOM 1417 C C . ASN A 1 194 ? -4.431 4.489 23.341 1.00 76.06 194 ASN A C 1
ATOM 1419 O O . ASN A 1 194 ? -5.489 3.879 23.454 1.00 76.06 194 ASN A O 1
ATOM 1423 N N . ASP A 1 195 ? -4.237 5.659 23.949 1.00 78.44 195 ASP A N 1
ATOM 1424 C CA . ASP A 1 195 ? -5.327 6.383 24.598 1.00 78.44 195 ASP A CA 1
ATOM 1425 C C . ASP A 1 195 ? -5.887 7.449 23.653 1.00 78.44 195 ASP A C 1
ATOM 1427 O O . ASP A 1 195 ? -5.123 8.154 22.999 1.00 78.44 195 ASP A O 1
ATOM 1431 N N . LEU A 1 196 ? -7.204 7.616 23.600 1.00 80.12 196 LEU A N 1
ATOM 1432 C CA . LEU A 1 196 ? -7.877 8.618 22.774 1.00 80.12 196 LEU A CA 1
ATOM 1433 C C . LEU A 1 196 ? -7.971 9.959 23.505 1.00 80.12 196 LEU A C 1
ATOM 1435 O O . LEU A 1 196 ? -8.616 10.041 24.544 1.00 80.12 196 LEU A O 1
ATOM 1439 N N . ILE A 1 197 ? -7.391 11.021 22.948 1.00 82.75 197 ILE A N 1
ATOM 1440 C CA . ILE A 1 197 ? -7.467 12.374 23.512 1.00 82.75 197 ILE A CA 1
ATOM 1441 C C . ILE A 1 197 ? -8.667 13.105 22.902 1.00 82.75 197 ILE A C 1
ATOM 1443 O O . ILE A 1 197 ? -8.791 13.160 21.681 1.00 82.75 197 ILE A O 1
ATOM 1447 N N . LEU A 1 198 ? -9.533 13.687 23.726 1.00 84.69 198 LEU A N 1
ATOM 1448 C CA . LEU A 1 198 ? -10.693 14.476 23.315 1.00 84.69 198 LEU A CA 1
ATOM 1449 C C . LEU A 1 198 ? -10.505 15.956 23.646 1.00 84.69 198 LEU A C 1
ATOM 1451 O O . LEU A 1 198 ? -10.061 16.304 24.744 1.00 84.69 198 LEU A O 1
ATOM 1455 N N . ASP A 1 199 ? -10.903 16.797 22.698 1.00 86.12 199 ASP A N 1
ATOM 1456 C CA . ASP A 1 199 ? -11.146 18.218 22.895 1.00 86.12 199 ASP A CA 1
ATOM 1457 C C . ASP A 1 199 ? -12.502 18.411 23.571 1.00 86.12 199 ASP A C 1
ATOM 1459 O O . ASP A 1 199 ? -13.532 17.944 23.075 1.00 86.12 199 ASP A O 1
ATOM 1463 N N . LEU A 1 200 ? -12.485 19.110 24.697 1.00 76.62 200 LEU A N 1
ATOM 1464 C CA . LEU A 1 200 ? -13.656 19.399 25.517 1.00 76.62 200 LEU A CA 1
ATOM 1465 C C . LEU A 1 200 ? -13.892 20.901 25.658 1.00 76.62 200 LEU A C 1
ATOM 1467 O O . LEU A 1 200 ? -14.519 21.346 26.634 1.00 76.62 200 LEU A O 1
ATOM 1471 N N . GLU A 1 201 ? -13.361 21.679 24.707 1.00 72.19 201 GLU A N 1
ATOM 1472 C CA . GLU A 1 201 ? -13.502 23.126 24.631 1.00 72.19 201 GLU A CA 1
ATOM 1473 C C . GLU A 1 201 ? -14.926 23.571 25.014 1.00 72.19 201 GLU A C 1
ATOM 1475 O O . GLU A 1 201 ? -15.932 23.175 24.424 1.00 72.19 201 GLU A O 1
ATOM 1480 N N . GLY A 1 202 ? -15.011 24.420 26.045 1.00 66.81 202 GLY A N 1
ATOM 1481 C CA . GLY A 1 202 ? -16.273 24.972 26.546 1.00 66.81 202 GLY A CA 1
ATOM 1482 C C . GLY A 1 202 ? -16.820 24.327 27.822 1.00 66.81 202 GLY A C 1
ATOM 1483 O O . GLY A 1 202 ? -17.825 24.813 28.346 1.00 66.81 202 GLY A O 1
ATOM 1484 N N . THR A 1 203 ? -16.158 23.305 28.372 1.00 61.31 203 THR A N 1
ATOM 1485 C CA . THR A 1 203 ? -16.456 22.797 29.719 1.00 61.31 203 THR A CA 1
ATOM 1486 C C . THR A 1 203 ? -15.407 23.301 30.721 1.00 61.31 203 THR A C 1
ATOM 1488 O O . THR A 1 203 ? -14.332 22.741 30.863 1.00 61.31 203 THR A O 1
ATOM 1491 N N . ASP A 1 204 ? -15.711 24.383 31.450 1.00 52.78 204 ASP A N 1
ATOM 1492 C CA . ASP A 1 204 ? -14.846 24.955 32.514 1.00 52.78 204 ASP A CA 1
ATOM 1493 C C . ASP A 1 204 ? -14.624 24.007 33.721 1.00 52.78 204 ASP A C 1
ATOM 1495 O O . ASP A 1 204 ? -14.024 24.368 34.737 1.00 52.78 204 ASP A O 1
ATOM 1499 N N . THR A 1 205 ? -15.147 22.787 33.664 1.00 53.41 205 THR A N 1
ATOM 1500 C CA . THR A 1 205 ? -14.940 21.752 34.671 1.00 53.41 205 THR A CA 1
ATOM 1501 C C . THR A 1 205 ? -13.601 21.082 34.424 1.00 53.41 205 THR A C 1
ATOM 1503 O O . THR A 1 205 ? -13.431 20.468 33.391 1.00 53.41 205 THR A O 1
ATOM 1506 N N . VAL A 1 206 ? -12.654 21.168 35.360 1.00 44.81 206 VAL A N 1
ATOM 1507 C CA . VAL A 1 206 ? -11.423 20.357 35.338 1.00 44.81 206 VAL A CA 1
ATOM 1508 C C . VAL A 1 206 ? -11.807 18.878 35.488 1.00 44.81 206 VAL A C 1
ATOM 1510 O O . VAL A 1 206 ? -12.441 18.501 36.476 1.00 44.81 206 VAL A O 1
ATOM 1513 N N . TRP A 1 207 ? -11.445 18.059 34.498 1.00 53.06 207 TRP A N 1
ATOM 1514 C CA . TRP A 1 207 ? -11.796 16.639 34.380 1.00 53.06 207 TRP A CA 1
ATOM 1515 C C . TRP A 1 207 ? -10.820 15.777 35.186 1.00 53.06 207 TRP A C 1
ATOM 1517 O O . TRP A 1 207 ? -9.884 15.206 34.640 1.00 53.06 207 TRP A O 1
ATOM 1527 N N . ASP A 1 208 ? -11.016 15.693 36.500 1.00 44.25 208 ASP A N 1
ATOM 1528 C CA . ASP A 1 208 ? -10.167 14.871 37.371 1.00 44.25 208 ASP A CA 1
ATOM 1529 C C . ASP A 1 208 ? -10.871 13.549 37.726 1.00 44.25 208 ASP A C 1
ATOM 1531 O O . ASP A 1 208 ? -11.446 13.384 38.803 1.00 44.25 208 ASP A O 1
ATOM 1535 N N . LEU A 1 209 ? -10.895 12.615 36.770 1.00 46.34 209 LEU A N 1
ATOM 1536 C CA . LEU A 1 209 ? -11.457 11.263 36.942 1.00 46.34 209 LEU A CA 1
ATOM 1537 C C . LEU A 1 209 ? -10.472 10.295 37.624 1.00 46.34 209 LEU A C 1
ATOM 1539 O O . LEU A 1 209 ? -10.873 9.224 38.080 1.00 46.34 209 LEU A O 1
ATOM 1543 N N . THR A 1 210 ? -9.206 10.693 37.769 1.00 44.16 210 THR A N 1
ATOM 1544 C CA . THR A 1 210 ? -8.196 10.011 38.587 1.00 44.16 210 THR A CA 1
ATOM 1545 C C . THR A 1 210 ? -7.653 10.969 39.626 1.00 44.16 210 THR A C 1
ATOM 1547 O O . THR A 1 210 ? -6.534 11.470 39.518 1.00 44.16 210 THR A O 1
ATOM 1550 N N . LYS A 1 211 ? -8.430 11.186 40.679 1.00 42.09 211 LYS A N 1
ATOM 1551 C CA . LYS A 1 211 ? -7.898 11.892 41.829 1.00 42.09 211 LYS A CA 1
ATOM 1552 C C . LYS A 1 211 ? -7.046 10.917 42.637 1.00 42.09 211 LYS A C 1
ATOM 1554 O O . LYS A 1 211 ? -7.547 10.190 43.493 1.00 42.09 211 LYS A O 1
ATOM 1559 N N . GLU A 1 212 ? -5.766 10.845 42.288 1.00 48.28 212 GLU A N 1
ATOM 1560 C CA . GLU A 1 212 ? -4.764 10.153 43.086 1.00 48.28 212 GLU A CA 1
ATOM 1561 C C . GLU A 1 212 ? -4.575 10.958 44.373 1.00 48.28 212 GLU A C 1
ATOM 1563 O O . GLU A 1 212 ? -4.073 12.085 44.367 1.00 48.28 212 GLU A O 1
ATOM 1568 N N . PHE A 1 213 ? -5.032 10.408 45.492 1.00 57.62 213 PHE A N 1
ATOM 1569 C CA . PHE A 1 213 ? -4.753 10.993 46.792 1.00 57.62 213 PHE A CA 1
ATOM 1570 C C . PHE A 1 213 ? -3.671 10.154 47.447 1.00 57.62 213 PHE A C 1
ATOM 1572 O O . PHE A 1 213 ? -3.905 9.020 47.868 1.00 57.62 213 PHE A O 1
ATOM 1579 N N . THR A 1 214 ? -2.476 10.725 47.552 1.00 54.25 214 THR A N 1
ATOM 1580 C CA . THR A 1 214 ? -1.441 10.159 48.406 1.00 54.25 214 THR A CA 1
ATOM 1581 C C . THR A 1 214 ? -1.896 10.315 49.850 1.00 54.25 214 THR A C 1
ATOM 1583 O O . THR A 1 214 ? -1.938 11.428 50.383 1.00 54.25 214 THR A O 1
ATOM 1586 N N . VAL A 1 215 ? -2.225 9.203 50.504 1.00 58.47 215 VAL A N 1
ATOM 1587 C CA . VAL A 1 215 ? -2.329 9.199 51.958 1.00 58.47 215 VAL A CA 1
ATOM 1588 C C . VAL A 1 215 ? -0.892 9.242 52.460 1.00 58.47 215 VAL A C 1
ATOM 1590 O O . VAL A 1 215 ? -0.182 8.237 52.427 1.00 58.47 215 VAL A O 1
ATOM 1593 N N . ALA A 1 216 ? -0.429 10.433 52.846 1.00 50.12 216 ALA A N 1
ATOM 1594 C CA . ALA A 1 216 ? 0.860 10.604 53.505 1.00 50.12 216 ALA A CA 1
ATOM 1595 C C . ALA A 1 216 ? 0.781 9.909 54.867 1.00 50.12 216 ALA A C 1
ATOM 1597 O O . ALA A 1 216 ? 0.377 10.504 55.864 1.00 50.12 216 ALA A O 1
ATOM 1598 N N . ALA A 1 217 ? 1.072 8.615 54.877 1.00 48.06 217 ALA A N 1
ATOM 1599 C CA . ALA A 1 217 ? 0.932 7.795 56.053 1.00 48.06 217 ALA A CA 1
ATOM 1600 C C . ALA A 1 217 ? 2.271 7.737 56.791 1.00 48.06 217 ALA A C 1
ATOM 1602 O O . ALA A 1 217 ? 3.284 7.284 56.259 1.00 48.06 217 ALA A O 1
ATOM 1603 N N . GLU A 1 218 ? 2.251 8.144 58.059 1.00 57.72 218 GLU A N 1
ATOM 1604 C CA . GLU A 1 218 ? 3.038 7.429 59.061 1.00 57.72 218 GLU A CA 1
ATOM 1605 C C . GLU A 1 218 ? 2.740 5.916 58.917 1.00 57.72 218 GLU A C 1
ATOM 1607 O O . GLU A 1 218 ? 1.644 5.542 58.495 1.00 57.72 218 GLU A O 1
ATOM 1612 N N . PRO A 1 219 ? 3.712 5.043 59.206 1.00 56.91 219 PRO A N 1
ATOM 1613 C CA . PRO A 1 219 ? 3.671 3.609 58.925 1.00 56.91 219 PRO A CA 1
ATOM 1614 C C . PRO A 1 219 ? 2.293 2.938 59.111 1.00 56.91 219 PRO A C 1
ATOM 1616 O O . PRO A 1 219 ? 1.823 2.776 60.237 1.00 56.91 219 PRO A O 1
ATOM 1619 N N . VAL A 1 220 ? 1.661 2.495 58.014 1.00 61.66 220 VAL A N 1
ATOM 1620 C CA . VAL A 1 220 ? 0.399 1.733 58.080 1.00 61.66 220 VAL A CA 1
ATOM 1621 C C . VAL A 1 220 ? 0.718 0.275 58.374 1.00 61.66 220 VAL A C 1
ATOM 1623 O O . VAL A 1 220 ? 1.456 -0.366 57.621 1.00 61.66 220 VAL A O 1
ATOM 1626 N N . ALA A 1 221 ? 0.141 -0.262 59.448 1.00 63.91 221 ALA A N 1
ATOM 1627 C CA . ALA A 1 221 ? 0.251 -1.679 59.763 1.00 63.91 221 ALA A CA 1
ATOM 1628 C C . ALA A 1 221 ? -0.598 -2.491 58.776 1.00 63.91 221 ALA A C 1
ATOM 1630 O O . ALA A 1 221 ? -1.831 -2.453 58.822 1.00 63.91 221 ALA A O 1
ATOM 1631 N N . LEU A 1 222 ? 0.067 -3.239 57.897 1.00 66.88 222 LEU A N 1
ATOM 1632 C CA . LEU A 1 222 ? -0.595 -4.175 57.000 1.00 66.88 222 LEU A CA 1
ATOM 1633 C C . LEU A 1 222 ? -0.679 -5.542 57.686 1.00 66.88 222 LEU A C 1
ATOM 1635 O O . LEU A 1 222 ? 0.337 -6.206 57.882 1.00 66.88 222 LEU A O 1
ATOM 1639 N N . ASN A 1 223 ? -1.877 -5.961 58.097 1.00 70.25 223 ASN A N 1
ATOM 1640 C CA . ASN A 1 223 ? -2.051 -7.243 58.780 1.00 70.25 223 ASN A CA 1
ATOM 1641 C C . ASN A 1 223 ? -2.568 -8.309 57.805 1.00 70.25 223 ASN A C 1
ATOM 1643 O O . ASN A 1 223 ? -3.667 -8.177 57.259 1.00 70.25 223 ASN A O 1
ATOM 1647 N N . THR A 1 224 ? -1.789 -9.369 57.591 1.00 66.00 224 THR A N 1
ATOM 1648 C CA . THR A 1 224 ? -2.179 -10.528 56.781 1.00 66.00 224 THR A CA 1
ATOM 1649 C C . THR A 1 224 ? -3.037 -11.480 57.609 1.00 66.00 224 THR A C 1
ATOM 1651 O O . THR A 1 224 ? -2.583 -12.102 58.569 1.00 66.00 224 THR A O 1
ATOM 1654 N N . THR A 1 225 ? -4.317 -11.587 57.253 1.00 60.00 225 THR A N 1
ATOM 1655 C CA . THR A 1 225 ? -5.281 -12.449 57.969 1.00 60.00 225 THR A CA 1
ATOM 1656 C C . THR A 1 225 ? -5.470 -13.814 57.300 1.00 60.00 225 THR A C 1
ATOM 1658 O O . THR A 1 225 ? -5.856 -14.775 57.967 1.00 60.00 225 THR A O 1
ATOM 1661 N N . ALA A 1 226 ? -5.154 -13.910 56.006 1.00 65.25 226 ALA A N 1
ATOM 1662 C CA . ALA A 1 226 ? -5.134 -15.118 55.180 1.00 65.25 226 ALA A CA 1
ATOM 1663 C C . ALA A 1 226 ? -4.108 -14.945 54.039 1.00 65.25 226 ALA A C 1
ATOM 1665 O O . ALA A 1 226 ? -3.571 -13.851 53.881 1.00 65.25 226 ALA A O 1
ATOM 1666 N N . THR A 1 227 ? -3.855 -16.003 53.255 1.00 67.56 227 THR A N 1
ATOM 1667 C CA . THR A 1 227 ? -2.753 -16.099 52.273 1.00 67.56 227 THR A CA 1
ATOM 1668 C C . THR A 1 227 ? -2.710 -15.003 51.207 1.00 67.56 227 THR A C 1
ATOM 1670 O O . THR A 1 227 ? -1.664 -14.829 50.612 1.00 67.56 227 THR A O 1
ATOM 1673 N N . ASP A 1 228 ? -3.785 -14.241 51.006 1.00 72.88 228 ASP A N 1
ATOM 1674 C CA . ASP A 1 228 ? -3.838 -13.137 50.039 1.00 72.88 228 ASP A CA 1
ATOM 1675 C C . ASP A 1 228 ? -4.801 -12.033 50.523 1.00 72.88 228 ASP A C 1
ATOM 1677 O O . ASP A 1 228 ? -5.459 -11.375 49.722 1.00 72.88 228 ASP A O 1
ATOM 1681 N N . THR A 1 229 ? -5.035 -11.896 51.837 1.00 81.81 229 THR A N 1
ATOM 1682 C CA . THR A 1 229 ? -5.983 -10.903 52.385 1.00 81.81 229 THR A CA 1
ATOM 1683 C C . THR A 1 229 ? -5.312 -10.004 53.409 1.00 81.81 229 THR A C 1
ATOM 1685 O O . THR A 1 229 ? -4.902 -10.442 54.492 1.00 81.81 229 THR A O 1
ATOM 1688 N N . HIS A 1 230 ? -5.282 -8.721 53.074 1.00 82.44 230 HIS A N 1
ATOM 1689 C CA . HIS A 1 230 ? -4.604 -7.667 53.801 1.00 82.44 230 HIS A CA 1
ATOM 1690 C C . HIS A 1 230 ? -5.635 -6.754 54.441 1.00 82.44 230 HIS A C 1
ATOM 1692 O O . HIS A 1 230 ? -6.556 -6.268 53.785 1.00 82.44 230 HIS A O 1
ATOM 1698 N N . VAL A 1 231 ? -5.473 -6.511 55.734 1.00 83.56 231 VAL A N 1
ATOM 1699 C CA . VAL A 1 231 ? -6.275 -5.538 56.462 1.00 83.56 231 VAL A CA 1
ATOM 1700 C C . VAL A 1 231 ? -5.394 -4.334 56.747 1.00 83.56 231 VAL A C 1
ATOM 1702 O O . VAL A 1 231 ? -4.459 -4.419 57.544 1.00 83.56 231 VAL A O 1
ATOM 1705 N N . LEU A 1 232 ? -5.698 -3.218 56.091 1.00 81.25 232 LEU A N 1
ATOM 1706 C CA . LEU A 1 232 ? -5.128 -1.917 56.401 1.00 81.25 232 LEU A CA 1
ATOM 1707 C C . LEU A 1 232 ? -6.031 -1.280 57.441 1.00 81.25 232 LEU A C 1
ATOM 1709 O O . LEU A 1 232 ? -7.208 -1.041 57.185 1.00 81.25 232 LEU A O 1
ATOM 1713 N N . SER A 1 233 ? -5.501 -1.051 58.633 1.00 76.75 233 SER A N 1
ATOM 1714 C CA . SER A 1 233 ? -6.225 -0.334 59.681 1.00 76.75 233 SER A CA 1
ATOM 1715 C C . SER A 1 233 ? -5.505 0.969 59.966 1.00 76.75 233 SER A C 1
ATOM 1717 O O . SER A 1 233 ? -4.273 1.010 59.935 1.00 76.75 233 SER A O 1
ATOM 1719 N N . ALA A 1 234 ? -6.267 2.004 60.301 1.00 67.06 234 ALA A N 1
ATOM 1720 C CA . ALA A 1 234 ? -5.767 3.146 61.045 1.00 67.06 234 ALA A CA 1
ATOM 1721 C C . ALA A 1 234 ? -5.111 2.644 62.340 1.00 67.06 234 ALA A C 1
ATOM 1723 O O . ALA A 1 234 ? -5.785 2.380 63.336 1.00 67.06 234 ALA A O 1
ATOM 1724 N N . GLY A 1 235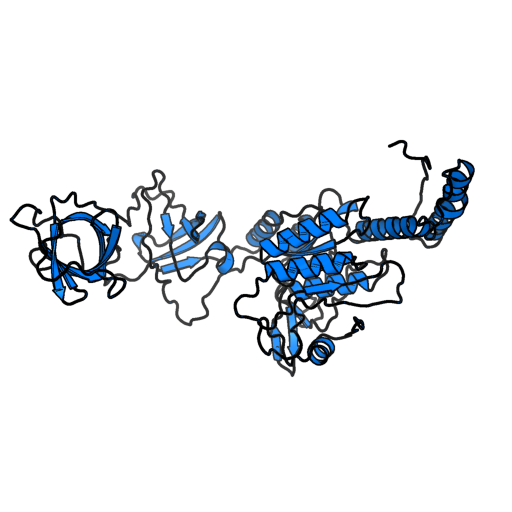 ? -3.799 2.407 62.315 1.00 57.38 235 GLY A N 1
ATOM 1725 C CA . GLY A 1 235 ? -3.048 2.075 63.519 1.00 57.38 235 GLY A CA 1
ATOM 1726 C C . GLY A 1 235 ? -3.243 3.182 64.555 1.00 57.38 235 GLY A C 1
ATOM 1727 O O . GLY A 1 235 ? -3.329 4.347 64.184 1.00 57.38 235 GLY A O 1
ATOM 1728 N N . ASP A 1 236 ? -3.411 2.781 65.820 1.00 53.59 236 ASP A N 1
ATOM 1729 C CA . ASP A 1 236 ? -3.286 3.574 67.061 1.00 53.59 236 ASP A CA 1
ATOM 1730 C C . ASP A 1 236 ? -3.913 4.988 67.168 1.00 53.59 236 ASP A C 1
ATOM 1732 O O . ASP A 1 236 ? -3.722 5.659 68.185 1.00 53.59 236 ASP A O 1
ATOM 1736 N N . GLY A 1 237 ? -4.756 5.398 66.218 1.00 56.66 237 GLY A N 1
ATOM 1737 C CA . GLY A 1 237 ? -5.425 6.702 66.195 1.00 56.66 237 GLY A CA 1
ATOM 1738 C C . GLY A 1 237 ? -4.699 7.786 65.392 1.00 56.66 237 GLY A C 1
ATOM 1739 O O . GLY A 1 237 ? -4.967 8.966 65.617 1.00 56.66 237 GLY A O 1
ATOM 1740 N N . THR A 1 238 ? -3.786 7.420 64.486 1.00 50.69 238 THR A N 1
ATOM 1741 C CA . THR A 1 238 ? -3.002 8.375 63.676 1.00 50.69 238 THR A CA 1
ATOM 1742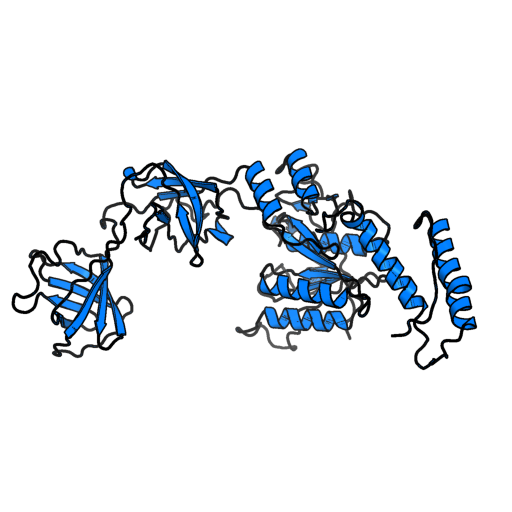 C C . THR A 1 238 ? -3.530 8.608 62.256 1.00 50.69 238 THR A C 1
ATOM 1744 O O . THR A 1 238 ? -3.242 9.656 61.681 1.00 50.69 238 THR A O 1
ATOM 1747 N N . ILE A 1 239 ? -4.344 7.702 61.705 1.00 57.91 239 ILE A N 1
ATOM 1748 C CA . ILE A 1 239 ? -5.072 7.929 60.446 1.00 57.91 239 ILE A CA 1
ATOM 1749 C C . ILE A 1 239 ? -6.462 8.470 60.796 1.00 57.91 239 ILE A C 1
ATOM 1751 O O . ILE A 1 239 ? -7.205 7.822 61.535 1.00 57.91 239 ILE A O 1
ATOM 1755 N N . ASP A 1 240 ? -6.795 9.668 60.306 1.00 63.19 240 ASP A N 1
ATOM 1756 C CA . ASP A 1 240 ? -8.100 10.296 60.545 1.00 63.19 240 ASP A CA 1
ATOM 1757 C C . ASP A 1 240 ? -9.213 9.378 60.015 1.00 63.19 240 ASP A C 1
ATOM 1759 O O . ASP A 1 240 ? -9.049 8.783 58.946 1.00 63.19 240 ASP A O 1
ATOM 1763 N N . ALA A 1 241 ? -10.334 9.255 60.729 1.00 60.62 241 ALA A N 1
ATOM 1764 C CA . ALA A 1 241 ? -11.461 8.405 60.319 1.00 60.62 241 ALA A CA 1
ATOM 1765 C C . ALA A 1 241 ? -12.036 8.824 58.950 1.00 60.62 241 ALA A C 1
ATOM 1767 O O . ALA A 1 241 ? -12.675 8.032 58.261 1.00 60.62 241 ALA A O 1
ATOM 1768 N N . ASP A 1 242 ? -11.741 10.051 58.521 1.00 65.00 242 ASP A N 1
ATOM 1769 C CA . ASP A 1 242 ? -12.103 10.576 57.208 1.00 65.00 242 ASP A CA 1
ATOM 1770 C C . ASP A 1 242 ? -11.157 10.113 56.076 1.00 65.00 242 ASP A C 1
ATOM 1772 O O . ASP A 1 242 ? -11.455 10.313 54.898 1.00 65.00 242 ASP A O 1
ATOM 1776 N N . THR A 1 243 ? -10.028 9.462 56.384 1.00 68.00 243 THR A N 1
ATOM 1777 C CA . THR A 1 243 ? -8.977 9.143 55.396 1.00 68.00 243 THR A CA 1
ATOM 1778 C C . THR A 1 243 ? -9.412 8.081 54.387 1.00 68.00 243 THR A C 1
ATOM 1780 O O . THR A 1 243 ? -9.059 8.185 53.213 1.00 68.00 243 THR A O 1
ATOM 1783 N N . PHE A 1 244 ? -10.208 7.086 54.801 1.00 70.25 244 PHE A N 1
ATOM 1784 C CA . PHE A 1 244 ? -10.759 6.082 53.880 1.00 70.25 244 PHE A CA 1
ATOM 1785 C C . PHE A 1 244 ? -12.249 6.267 53.594 1.00 70.25 244 PHE A C 1
ATOM 1787 O O . PHE A 1 244 ? -12.860 5.401 52.972 1.00 70.25 244 PHE A O 1
ATOM 1794 N N . VAL A 1 245 ? -12.840 7.413 53.960 1.00 69.69 245 VAL A N 1
ATOM 1795 C CA . VAL A 1 245 ? -14.268 7.706 53.709 1.00 69.69 245 VAL A CA 1
ATOM 1796 C C . VAL A 1 245 ? -14.618 7.735 52.213 1.00 69.69 245 VAL A C 1
ATOM 1798 O O . VAL A 1 245 ? -15.783 7.757 51.819 1.00 69.69 245 VAL A O 1
ATOM 1801 N N . HIS A 1 246 ? -13.590 7.751 51.368 1.00 68.31 246 HIS A N 1
ATOM 1802 C CA . HIS A 1 246 ? -13.674 7.758 49.918 1.00 68.31 246 HIS A CA 1
ATOM 1803 C C . HIS A 1 246 ? -13.185 6.460 49.269 1.00 68.31 246 HIS A C 1
ATOM 1805 O O . HIS A 1 246 ? -13.085 6.434 48.050 1.00 68.31 246 HIS A O 1
ATOM 1811 N N . VAL A 1 247 ? -12.866 5.415 50.032 1.00 76.56 247 VAL A N 1
ATOM 1812 C CA . VAL A 1 247 ? -12.463 4.116 49.477 1.00 76.56 247 VAL A CA 1
ATOM 1813 C C . VAL A 1 247 ? -13.678 3.191 49.436 1.00 76.56 247 VAL A C 1
ATOM 1815 O O . VAL A 1 247 ? -14.430 3.100 50.407 1.00 76.56 247 VAL A O 1
ATOM 1818 N N . GLU A 1 248 ? -13.880 2.498 48.320 1.00 81.31 248 GLU A N 1
ATOM 1819 C CA . GLU A 1 248 ? -14.978 1.551 48.119 1.00 81.31 248 GLU A CA 1
ATOM 1820 C C . GLU A 1 248 ? -14.464 0.155 47.742 1.00 81.31 248 GLU A C 1
ATOM 1822 O O . GLU A 1 248 ? -13.324 -0.041 47.321 1.00 81.31 248 GLU A O 1
ATOM 1827 N N . ALA A 1 249 ? -15.323 -0.856 47.897 1.00 82.88 249 ALA A N 1
ATOM 1828 C CA . ALA A 1 249 ? -15.043 -2.189 47.373 1.00 82.88 249 ALA A CA 1
ATOM 1829 C C . ALA A 1 249 ? -14.899 -2.132 45.842 1.00 82.88 249 ALA A C 1
ATOM 1831 O O . ALA A 1 249 ? -15.810 -1.681 45.150 1.00 82.88 249 ALA A O 1
ATOM 1832 N N . GLY A 1 250 ? -13.778 -2.629 45.320 1.00 74.56 250 GLY A N 1
ATOM 1833 C CA . GLY A 1 250 ? -13.426 -2.589 43.900 1.00 74.56 250 GLY A CA 1
ATOM 1834 C C . GLY A 1 250 ? -12.287 -1.630 43.553 1.00 74.56 250 GLY A C 1
ATOM 1835 O O . GLY A 1 250 ? -11.693 -1.813 42.492 1.00 74.56 250 GLY A O 1
ATOM 1836 N N . ASP A 1 251 ? -11.949 -0.688 44.439 1.00 81.69 251 ASP A N 1
ATOM 1837 C CA . ASP A 1 251 ? -10.801 0.209 44.264 1.00 81.69 251 ASP A CA 1
ATOM 1838 C C . ASP A 1 251 ? -9.464 -0.539 44.327 1.00 81.69 251 ASP A C 1
ATOM 1840 O O . ASP A 1 251 ? -9.393 -1.680 44.794 1.00 81.69 251 ASP A O 1
ATOM 1844 N N . TYR A 1 252 ? -8.389 0.115 43.884 1.00 82.12 252 TYR A N 1
ATOM 1845 C CA . TYR A 1 252 ? -7.033 -0.413 43.988 1.00 82.12 252 TYR A CA 1
ATOM 1846 C C . TYR A 1 252 ? -6.195 0.418 44.962 1.00 82.12 252 TYR A C 1
ATOM 1848 O O . TYR A 1 252 ? -6.291 1.641 45.020 1.00 82.12 252 TYR A O 1
ATOM 1856 N N . LEU A 1 253 ? -5.355 -0.257 45.737 1.00 82.62 253 LEU A N 1
ATOM 1857 C CA . LEU A 1 253 ? -4.362 0.340 46.619 1.00 82.62 253 LEU A CA 1
ATOM 1858 C C . LEU A 1 253 ? -2.983 0.009 46.075 1.00 82.62 253 LEU A C 1
ATOM 1860 O O . LEU A 1 253 ? -2.667 -1.163 45.885 1.00 82.62 253 LEU A O 1
ATOM 1864 N N . GLU A 1 254 ? -2.153 1.022 45.877 1.00 83.31 254 GLU A N 1
ATOM 1865 C CA . GLU A 1 254 ? -0.730 0.845 45.640 1.00 83.31 254 GLU A CA 1
ATOM 1866 C C . GLU A 1 254 ? 0.040 1.064 46.933 1.00 83.31 254 GLU A C 1
ATOM 1868 O O . GLU A 1 254 ? 0.057 2.147 47.518 1.00 83.31 254 GLU A O 1
ATOM 1873 N N . VAL A 1 255 ? 0.668 -0.006 47.399 1.00 79.94 255 VAL A N 1
ATOM 1874 C CA . VAL A 1 255 ? 1.407 -0.056 48.651 1.00 79.94 255 VAL A CA 1
ATOM 1875 C C . VAL A 1 255 ? 2.886 -0.149 48.316 1.00 79.94 255 VAL A C 1
ATOM 1877 O O . VAL A 1 255 ? 3.313 -1.089 47.650 1.00 79.94 255 VAL A O 1
ATOM 1880 N N . THR A 1 256 ? 3.682 0.817 48.771 1.00 77.44 256 THR A N 1
ATOM 1881 C CA . THR A 1 256 ? 5.140 0.767 48.596 1.00 77.44 256 THR A CA 1
ATOM 1882 C C . THR A 1 256 ? 5.819 0.224 49.848 1.00 77.44 256 THR A C 1
ATOM 1884 O O . THR A 1 256 ? 5.736 0.831 50.919 1.00 77.44 256 THR A O 1
ATOM 1887 N N . GLU A 1 257 ? 6.569 -0.865 49.697 1.00 76.88 257 GLU A N 1
ATOM 1888 C CA . GLU A 1 257 ? 7.447 -1.413 50.732 1.00 76.88 257 GLU A CA 1
ATOM 1889 C C . GLU A 1 257 ? 8.840 -1.653 50.143 1.00 76.88 257 GLU A C 1
ATOM 1891 O O . GLU A 1 257 ? 9.000 -2.295 49.108 1.00 76.88 257 GLU A O 1
ATOM 1896 N N . SER A 1 258 ? 9.882 -1.130 50.798 1.00 78.69 258 SER A N 1
ATOM 1897 C CA . SER A 1 258 ? 11.281 -1.322 50.375 1.00 78.69 258 SER A CA 1
ATOM 1898 C C . SER A 1 258 ? 11.554 -0.990 48.895 1.00 78.69 258 SER A C 1
ATOM 1900 O O . SER A 1 258 ? 12.425 -1.592 48.272 1.00 78.69 258 SER A O 1
ATOM 1902 N N . SER A 1 259 ? 10.856 0.010 48.341 1.00 75.06 259 SER A N 1
ATOM 1903 C CA . SER A 1 259 ? 10.897 0.426 46.920 1.00 75.06 259 SER A CA 1
ATOM 1904 C C . SER A 1 259 ? 10.167 -0.489 45.927 1.00 75.06 259 SER A C 1
ATOM 1906 O O . SER A 1 259 ? 10.229 -0.234 44.728 1.00 75.06 259 SER A O 1
ATOM 1908 N N . THR A 1 260 ? 9.469 -1.525 46.395 1.00 69.44 260 THR A N 1
ATOM 1909 C CA . THR A 1 260 ? 8.575 -2.343 45.561 1.00 69.44 260 THR A CA 1
ATOM 1910 C C . THR A 1 260 ? 7.152 -1.817 45.704 1.00 69.44 260 THR A C 1
ATOM 1912 O O . THR A 1 260 ? 6.698 -1.592 46.826 1.00 69.44 260 THR A O 1
ATOM 1915 N N . ILE A 1 261 ? 6.473 -1.591 44.576 1.00 76.81 261 ILE A N 1
ATOM 1916 C CA . ILE A 1 261 ? 5.068 -1.176 44.532 1.00 76.81 261 ILE A CA 1
ATOM 1917 C C . ILE A 1 261 ? 4.218 -2.425 44.353 1.00 76.81 261 ILE A C 1
ATOM 1919 O O . ILE A 1 261 ? 4.424 -3.197 43.418 1.00 76.81 261 ILE A O 1
ATOM 1923 N N . TYR A 1 262 ? 3.254 -2.599 45.243 1.00 79.94 262 TYR A N 1
ATOM 1924 C CA . TYR A 1 262 ? 2.300 -3.689 45.206 1.00 79.94 262 TYR A CA 1
ATOM 1925 C C . TYR A 1 262 ? 0.901 -3.158 44.975 1.00 79.94 262 TYR A C 1
ATOM 1927 O O . TYR A 1 262 ? 0.519 -2.175 45.605 1.00 79.94 262 TYR A O 1
ATOM 1935 N N . ARG A 1 263 ? 0.126 -3.830 44.123 1.00 81.50 263 ARG A N 1
ATOM 1936 C CA . ARG A 1 263 ? -1.260 -3.457 43.854 1.00 81.50 263 ARG A CA 1
ATOM 1937 C C . ARG A 1 263 ? -2.226 -4.434 44.523 1.00 81.50 263 ARG A C 1
ATOM 1939 O O . ARG A 1 263 ? -2.216 -5.632 44.241 1.00 81.50 263 ARG A O 1
ATOM 1946 N N . LEU A 1 264 ? -3.064 -3.902 45.406 1.00 85.62 264 LEU A N 1
ATOM 1947 C CA . LEU A 1 264 ? -4.091 -4.635 46.141 1.00 85.62 264 LEU A CA 1
ATOM 1948 C C . LEU A 1 264 ? -5.473 -4.175 45.682 1.00 85.62 264 LEU A C 1
ATOM 1950 O O . LEU A 1 264 ? -5.715 -2.982 45.542 1.00 85.62 264 LEU A O 1
ATOM 1954 N N . LYS A 1 265 ? -6.410 -5.098 45.510 1.00 85.25 265 LYS A N 1
ATOM 1955 C CA . LYS A 1 265 ? -7.813 -4.807 45.224 1.00 85.25 265 LYS A CA 1
ATOM 1956 C C . LYS A 1 265 ? -8.625 -4.741 46.510 1.00 85.25 265 LYS A C 1
ATOM 1958 O O . LYS A 1 265 ? -8.672 -5.710 47.266 1.00 85.25 265 LYS A O 1
ATOM 1963 N N . VAL A 1 266 ? -9.310 -3.631 46.750 1.00 88.62 266 VAL A N 1
ATOM 1964 C CA . VAL A 1 266 ? -10.166 -3.428 47.920 1.00 88.62 266 VAL A CA 1
ATOM 1965 C C . VAL A 1 266 ? -11.386 -4.346 47.849 1.00 88.62 266 VAL A C 1
ATOM 1967 O O . VAL A 1 266 ? -12.175 -4.295 46.910 1.00 88.62 266 VAL A O 1
ATOM 1970 N N . LEU A 1 267 ? -11.560 -5.186 48.864 1.00 88.69 267 LEU A N 1
ATOM 1971 C CA . LEU A 1 267 ? -12.709 -6.074 49.035 1.00 88.69 267 LEU A CA 1
ATOM 1972 C C . LEU A 1 267 ? -13.839 -5.403 49.813 1.00 88.69 267 LEU A C 1
ATOM 1974 O O . LEU A 1 267 ? -15.011 -5.597 49.499 1.00 88.69 267 LEU A O 1
ATOM 1978 N N . SER A 1 268 ? -13.496 -4.642 50.849 1.00 90.19 268 SER A N 1
ATOM 1979 C CA . SER A 1 268 ? -14.473 -3.947 51.683 1.00 90.19 268 SER A CA 1
ATOM 1980 C C . SER A 1 268 ? -13.819 -2.854 52.511 1.00 90.19 268 SER A C 1
ATOM 1982 O O . SER A 1 268 ? -12.684 -3.015 52.957 1.00 90.19 268 SER A O 1
ATOM 1984 N N . VAL A 1 269 ? -14.581 -1.808 52.812 1.00 86.12 269 VAL A N 1
ATOM 1985 C CA . VAL A 1 269 ? -14.251 -0.815 53.840 1.00 86.12 269 VAL A CA 1
ATOM 1986 C C . VAL A 1 269 ? -15.236 -0.992 54.987 1.00 86.12 269 VAL A C 1
ATOM 1988 O O . VAL A 1 269 ? -16.421 -1.255 54.760 1.00 86.12 269 VAL A O 1
ATOM 1991 N N . ASN A 1 270 ? -14.753 -0.950 56.224 1.00 86.69 270 ASN A N 1
ATOM 1992 C CA . ASN A 1 270 ? -15.631 -1.125 57.372 1.00 86.69 270 ASN A CA 1
ATOM 1993 C C . ASN A 1 270 ? -16.582 0.079 57.537 1.00 86.69 270 ASN A C 1
ATOM 1995 O O . ASN A 1 270 ? -16.379 1.153 56.979 1.00 86.69 270 ASN A O 1
ATOM 1999 N N . ALA A 1 271 ? -17.635 -0.088 58.341 1.00 84.00 271 ALA A N 1
ATOM 2000 C CA . ALA A 1 271 ? -18.658 0.948 58.513 1.00 84.00 271 ALA A CA 1
ATOM 2001 C C . ALA A 1 271 ? -18.137 2.255 59.146 1.00 84.00 271 ALA A C 1
ATOM 2003 O O . ALA A 1 271 ? -18.814 3.276 59.060 1.00 84.00 271 ALA A O 1
ATOM 2004 N N . ALA A 1 272 ? -16.979 2.208 59.810 1.00 81.94 272 ALA A N 1
ATOM 2005 C CA . ALA A 1 272 ? -16.347 3.365 60.431 1.00 81.94 272 ALA A CA 1
ATOM 2006 C C . ALA A 1 272 ? -15.415 4.132 59.474 1.00 81.94 272 ALA A C 1
ATOM 2008 O O . ALA A 1 272 ? -14.999 5.229 59.827 1.00 81.94 272 ALA A O 1
ATOM 2009 N N . GLY A 1 273 ? -15.106 3.590 58.287 1.00 79.06 273 GLY A N 1
ATOM 2010 C CA . GLY A 1 273 ? -14.199 4.224 57.325 1.00 79.06 273 GLY A CA 1
ATOM 2011 C C . GLY A 1 273 ? -12.730 4.229 57.758 1.00 79.06 273 GLY A C 1
ATOM 2012 O O . GLY A 1 273 ? -11.930 4.951 57.176 1.00 79.06 273 GLY A O 1
ATOM 2013 N N . ASP A 1 274 ? -12.356 3.441 58.768 1.00 82.75 274 ASP A N 1
ATOM 2014 C CA . ASP A 1 274 ? -11.008 3.413 59.355 1.00 82.75 274 ASP A CA 1
ATOM 2015 C C . ASP A 1 274 ? -10.254 2.097 59.077 1.00 82.75 274 ASP A C 1
ATOM 2017 O O . ASP A 1 274 ? -9.087 1.942 59.455 1.00 82.75 274 ASP A O 1
ATOM 2021 N N . GLN A 1 275 ? -10.896 1.150 58.383 1.00 85.56 275 GLN A N 1
ATOM 2022 C CA . GLN A 1 275 ? -10.301 -0.127 58.009 1.00 85.56 275 GLN A CA 1
ATOM 2023 C C . GLN A 1 275 ? -10.687 -0.547 56.592 1.00 85.56 275 GLN A C 1
ATOM 2025 O O . GLN A 1 275 ? -11.869 -0.627 56.251 1.00 85.56 275 GLN A O 1
ATOM 2030 N N . ILE A 1 276 ? -9.679 -0.915 55.803 1.00 86.69 276 ILE A N 1
ATOM 2031 C CA . ILE A 1 276 ? -9.822 -1.492 54.470 1.00 86.69 276 ILE A CA 1
ATOM 2032 C C . ILE A 1 276 ? -9.377 -2.952 54.505 1.00 86.69 276 ILE A C 1
ATOM 2034 O O . ILE A 1 276 ? -8.315 -3.283 55.025 1.00 86.69 276 ILE A O 1
ATOM 2038 N N . THR A 1 277 ? -10.178 -3.832 53.917 1.00 88.94 277 THR A N 1
ATOM 2039 C CA . THR A 1 277 ? -9.775 -5.198 53.572 1.00 88.94 277 THR A CA 1
ATOM 2040 C C . THR A 1 277 ? -9.505 -5.245 52.077 1.00 88.94 277 THR A C 1
ATOM 2042 O O . THR A 1 277 ? -10.378 -4.865 51.301 1.00 88.94 277 THR A O 1
ATOM 2045 N N . ALA A 1 278 ? -8.328 -5.706 51.670 1.00 89.44 278 ALA A N 1
ATOM 2046 C CA . ALA A 1 278 ? -7.906 -5.815 50.279 1.00 89.44 278 ALA A CA 1
ATOM 2047 C C . ALA A 1 278 ? -7.247 -7.177 50.000 1.00 89.44 278 ALA A C 1
ATOM 2049 O O . ALA A 1 278 ? -6.864 -7.887 50.930 1.00 89.44 278 ALA A O 1
ATOM 2050 N N . THR A 1 279 ? -7.130 -7.557 48.732 1.00 89.81 279 THR A N 1
ATOM 2051 C CA . THR A 1 279 ? -6.483 -8.796 48.274 1.00 89.81 279 THR A CA 1
ATOM 2052 C C . THR A 1 279 ? -5.465 -8.502 47.185 1.00 89.81 279 THR A C 1
ATOM 2054 O O . THR A 1 279 ? -5.613 -7.497 46.495 1.00 89.81 279 THR A O 1
ATOM 2057 N N . ASP A 1 280 ? -4.449 -9.341 47.015 1.00 83.69 280 ASP A N 1
ATOM 2058 C CA . ASP A 1 280 ? -3.492 -9.179 45.920 1.00 83.69 280 ASP A CA 1
ATOM 2059 C C . ASP A 1 280 ? -4.199 -9.208 44.555 1.00 83.69 280 ASP A C 1
ATOM 2061 O O . ASP A 1 280 ? -5.076 -10.040 44.307 1.00 83.69 280 ASP A O 1
ATOM 2065 N N . GLU A 1 281 ? -3.816 -8.313 43.638 1.00 78.50 281 GLU A N 1
ATOM 2066 C CA . GLU A 1 281 ? -4.297 -8.388 42.251 1.00 78.50 281 GLU A CA 1
ATOM 2067 C C . GLU A 1 281 ? -3.771 -9.648 41.545 1.00 78.50 281 GLU A C 1
ATOM 2069 O O . GLU A 1 281 ? -4.489 -10.286 40.773 1.00 78.50 281 GLU A O 1
ATOM 2074 N N . VAL A 1 282 ? -2.528 -10.026 41.856 1.00 70.81 282 VAL A N 1
ATOM 2075 C CA . VAL A 1 282 ? -1.885 -11.253 41.387 1.00 70.81 282 VAL A CA 1
ATOM 2076 C C . VAL A 1 282 ? -1.683 -12.175 42.597 1.00 70.81 282 VAL A C 1
ATOM 2078 O O . VAL A 1 282 ? -0.854 -11.862 43.454 1.00 70.81 282 VAL A O 1
ATOM 2081 N N . PRO A 1 283 ? -2.423 -13.294 42.705 1.00 63.41 283 PRO A N 1
ATOM 2082 C CA . PRO A 1 283 ? -2.340 -14.184 43.864 1.00 63.41 283 PRO A CA 1
ATOM 2083 C C . PRO A 1 283 ? -0.917 -14.697 44.133 1.00 63.41 283 PRO A C 1
ATOM 2085 O O . PRO A 1 283 ? -0.227 -15.119 43.200 1.00 63.41 283 PRO A O 1
ATOM 2088 N N . GLY A 1 284 ? -0.498 -14.718 45.402 1.00 61.50 284 GLY A N 1
ATOM 2089 C CA . GLY A 1 284 ? 0.776 -15.298 45.846 1.00 61.50 284 GLY A CA 1
ATOM 2090 C C . GLY A 1 284 ? 2.024 -14.450 45.592 1.00 61.50 284 GLY A C 1
ATOM 2091 O O . GLY A 1 284 ? 3.140 -14.955 45.741 1.00 61.50 284 GLY A O 1
ATOM 2092 N N . THR A 1 285 ? 1.865 -13.183 45.207 1.00 58.22 285 THR A N 1
ATOM 2093 C CA . THR A 1 285 ? 3.004 -12.284 44.948 1.00 58.22 285 THR A CA 1
ATOM 2094 C C . THR A 1 285 ? 3.519 -11.623 46.227 1.00 58.22 285 THR A C 1
ATOM 2096 O O . THR A 1 285 ? 4.632 -11.092 46.236 1.00 58.22 285 THR A O 1
ATOM 2099 N N . LEU A 1 286 ? 2.735 -11.671 47.309 1.00 64.69 286 LEU A N 1
ATOM 2100 C CA . LEU A 1 286 ? 2.949 -10.843 48.482 1.00 64.69 286 LEU A CA 1
ATOM 2101 C C . LEU A 1 286 ? 2.771 -11.613 49.801 1.00 64.69 286 LEU A C 1
ATOM 2103 O O . LEU A 1 286 ? 1.680 -11.743 50.347 1.00 64.69 286 LEU A O 1
ATOM 2107 N N . ASP A 1 287 ? 3.878 -12.103 50.365 1.00 67.12 287 ASP A N 1
ATOM 2108 C CA . ASP A 1 287 ? 3.890 -12.714 51.700 1.00 67.12 287 ASP A CA 1
ATOM 2109 C C . ASP A 1 287 ? 4.593 -11.795 52.709 1.00 67.12 287 ASP A C 1
ATOM 2111 O O . ASP A 1 287 ? 5.821 -11.756 52.794 1.00 67.12 287 ASP A O 1
ATOM 2115 N N . PHE A 1 288 ? 3.810 -11.063 53.507 1.00 63.22 288 PHE A N 1
ATOM 2116 C CA . PHE A 1 288 ? 4.338 -10.253 54.615 1.00 63.22 288 PHE A CA 1
ATOM 2117 C C . PHE A 1 288 ? 4.760 -11.093 55.836 1.00 63.22 288 PHE A C 1
ATOM 2119 O O . PHE A 1 288 ? 5.342 -10.562 56.786 1.00 63.22 288 PHE A O 1
ATOM 2126 N N . GLY A 1 289 ? 4.485 -12.402 55.833 1.00 60.78 289 GLY A N 1
ATOM 2127 C CA . GLY A 1 289 ? 4.626 -13.284 56.982 1.00 60.78 289 GLY A CA 1
ATOM 2128 C C . GLY A 1 289 ? 3.539 -13.029 58.030 1.00 60.78 289 GLY A C 1
ATOM 2129 O O . GLY A 1 289 ? 3.270 -11.900 58.437 1.00 60.78 289 GLY A O 1
ATOM 2130 N N . THR A 1 290 ? 2.899 -14.090 58.520 1.00 59.66 290 THR A N 1
ATOM 2131 C CA . THR A 1 290 ? 1.893 -13.973 59.587 1.00 59.66 290 THR A CA 1
ATOM 2132 C C . THR A 1 290 ? 2.505 -13.362 60.853 1.00 59.66 290 THR A C 1
ATOM 2134 O O . THR A 1 290 ? 3.402 -13.959 61.452 1.00 59.66 290 THR A O 1
ATOM 2137 N N . GLY A 1 291 ? 1.990 -12.209 61.291 1.00 58.34 291 GLY A N 1
ATOM 2138 C CA . GLY A 1 291 ? 2.393 -11.544 62.538 1.00 58.34 291 GLY A CA 1
ATOM 2139 C C . GLY A 1 291 ? 3.522 -10.517 62.414 1.00 58.34 291 GLY A C 1
ATOM 2140 O O . GLY A 1 291 ? 3.982 -10.020 63.443 1.00 58.34 291 GLY A O 1
ATOM 2141 N N . ASN A 1 292 ? 3.957 -10.182 61.198 1.00 56.59 292 ASN A N 1
ATOM 2142 C CA . ASN A 1 292 ? 4.896 -9.089 60.969 1.00 56.59 292 ASN A CA 1
ATOM 2143 C C . ASN A 1 292 ? 4.127 -7.774 60.787 1.00 56.59 292 ASN A C 1
ATOM 2145 O O . ASN A 1 292 ? 3.315 -7.639 59.876 1.00 56.59 292 ASN A O 1
ATOM 2149 N N . THR A 1 293 ? 4.373 -6.789 61.651 1.00 55.19 293 THR A N 1
ATOM 2150 C CA . THR A 1 293 ? 3.931 -5.408 61.418 1.00 55.19 293 THR A CA 1
ATOM 2151 C C . THR A 1 293 ? 4.913 -4.760 60.452 1.00 55.19 293 THR A C 1
ATOM 2153 O O . THR A 1 293 ? 5.816 -4.033 60.870 1.00 55.19 293 THR A O 1
ATOM 2156 N N . ASN A 1 294 ? 4.790 -5.092 59.170 1.00 55.56 294 ASN A N 1
ATOM 2157 C CA . ASN A 1 294 ? 5.510 -4.369 58.140 1.00 55.56 294 ASN A CA 1
ATOM 2158 C C . ASN A 1 294 ? 4.763 -3.075 57.843 1.00 55.56 294 ASN A C 1
ATOM 2160 O O . ASN A 1 294 ? 3.542 -3.037 57.681 1.00 55.56 294 ASN A O 1
ATOM 2164 N N . ASN A 1 295 ? 5.541 -2.006 57.833 1.00 59.31 295 ASN A N 1
ATOM 2165 C CA . ASN A 1 295 ? 5.061 -0.655 57.700 1.00 59.31 295 ASN A CA 1
ATOM 2166 C C . ASN A 1 295 ? 5.168 -0.256 56.233 1.00 59.31 295 ASN A C 1
ATOM 2168 O O . ASN A 1 295 ? 6.258 0.076 55.761 1.00 59.31 295 ASN A O 1
ATOM 2172 N N . ALA A 1 296 ? 4.050 -0.292 55.515 1.00 61.09 296 ALA A N 1
ATOM 2173 C CA . ALA A 1 296 ? 3.985 0.331 54.203 1.00 61.09 296 ALA A CA 1
ATOM 2174 C C . ALA A 1 296 ? 4.322 1.820 54.345 1.00 61.09 296 ALA A C 1
ATOM 2176 O O . ALA A 1 296 ? 3.725 2.513 55.170 1.00 61.09 296 ALA A O 1
ATOM 2177 N N . THR A 1 297 ? 5.298 2.305 53.575 1.00 60.50 297 THR A N 1
ATOM 2178 C CA . THR A 1 297 ? 5.779 3.692 53.701 1.00 60.50 297 THR A CA 1
ATOM 2179 C C . THR A 1 297 ? 4.975 4.681 52.871 1.00 60.50 297 THR A C 1
ATOM 2181 O O . THR A 1 297 ? 5.030 5.865 53.161 1.00 60.50 297 THR A O 1
ATOM 2184 N N . ASN A 1 298 ? 4.238 4.211 51.861 1.00 65.50 298 ASN A N 1
ATOM 2185 C CA . ASN A 1 298 ? 3.298 5.013 51.080 1.00 65.50 298 ASN A CA 1
ATOM 2186 C C . ASN A 1 298 ? 2.123 4.126 50.665 1.00 65.50 298 ASN A C 1
ATOM 2188 O O . ASN A 1 298 ? 2.345 3.039 50.124 1.00 65.50 298 ASN A O 1
ATOM 2192 N N . VAL A 1 299 ? 0.900 4.598 50.901 1.00 65.69 299 VAL A N 1
ATOM 2193 C CA . VAL A 1 299 ? -0.323 4.001 50.357 1.00 65.69 299 VAL A CA 1
ATOM 2194 C C . VAL A 1 299 ? -0.950 5.035 49.428 1.00 65.69 299 VAL A C 1
ATOM 2196 O O . VAL A 1 299 ? -1.421 6.080 49.882 1.00 65.69 299 VAL A O 1
ATOM 2199 N N . SER A 1 300 ? -0.916 4.766 48.125 1.00 70.06 300 SER A N 1
ATOM 2200 C CA . SER A 1 300 ? -1.691 5.518 47.139 1.00 70.06 300 SER A CA 1
ATOM 2201 C C . SER A 1 300 ? -2.993 4.769 46.887 1.00 70.06 300 SER A C 1
ATOM 2203 O O . SER A 1 300 ? -2.986 3.558 46.669 1.00 70.06 300 SER A O 1
ATOM 2205 N N . VAL A 1 301 ? -4.127 5.460 46.969 1.00 65.00 301 VAL A N 1
ATOM 2206 C CA . VAL A 1 301 ? -5.414 4.879 46.578 1.00 65.00 301 VAL A CA 1
ATOM 2207 C C . VAL A 1 301 ? -5.656 5.243 45.121 1.00 65.00 301 VAL A C 1
ATOM 2209 O O . VAL A 1 301 ? -5.895 6.408 44.799 1.00 65.00 301 VAL A O 1
ATOM 2212 N N . ILE A 1 302 ? -5.652 4.238 44.251 1.00 61.34 302 ILE A N 1
ATOM 2213 C CA . ILE A 1 302 ? -6.118 4.368 42.874 1.00 61.34 302 ILE A CA 1
ATOM 2214 C C . ILE A 1 302 ? -7.612 4.076 42.885 1.00 61.34 302 ILE A C 1
ATOM 2216 O O . ILE A 1 302 ? -8.071 2.937 42.737 1.00 61.34 302 ILE A O 1
ATOM 2220 N N . ARG A 1 303 ? -8.388 5.138 43.093 1.00 52.34 303 ARG A N 1
ATOM 2221 C CA . ARG A 1 303 ? -9.835 5.062 42.950 1.00 52.34 303 ARG A CA 1
ATOM 2222 C C . ARG A 1 303 ? -10.166 4.979 41.472 1.00 52.34 303 ARG A C 1
ATOM 2224 O O . ARG A 1 303 ? -9.892 5.911 40.717 1.00 52.34 303 ARG A O 1
ATOM 2231 N N . THR A 1 304 ? -10.775 3.874 41.065 1.00 49.94 304 THR A N 1
ATOM 2232 C CA . THR A 1 304 ? -11.337 3.782 39.716 1.00 49.94 304 THR A CA 1
ATOM 2233 C C . THR A 1 304 ? -12.747 4.346 39.838 1.00 49.94 304 THR A C 1
ATOM 2235 O O . THR A 1 304 ? -13.671 3.604 40.151 1.00 49.94 304 THR A O 1
ATOM 2238 N N . TRP A 1 305 ? -12.924 5.670 39.712 1.00 45.97 305 TRP A N 1
ATOM 2239 C CA . TRP A 1 305 ? -14.273 6.252 39.733 1.00 45.97 305 TRP A CA 1
ATOM 2240 C C . TRP A 1 305 ? -15.059 5.758 38.512 1.00 45.97 305 TRP A C 1
ATOM 2242 O O . TRP A 1 305 ? -14.984 6.310 37.422 1.00 45.97 305 TRP A O 1
ATOM 2252 N N . GLY A 1 306 ? -15.831 4.704 38.730 1.00 45.56 306 GLY A N 1
ATOM 2253 C CA . GLY A 1 306 ? -17.279 4.741 38.613 1.00 45.56 306 GLY A CA 1
ATOM 2254 C C . GLY A 1 306 ? -17.825 4.093 39.889 1.00 45.56 306 GLY A C 1
ATOM 2255 O O . GLY A 1 306 ? -17.205 3.149 40.381 1.00 45.56 306 GLY A O 1
ATOM 2256 N N . PRO A 1 307 ? -18.941 4.553 40.481 1.00 39.97 307 PRO A N 1
ATOM 2257 C CA . PRO A 1 307 ? -19.673 3.735 41.437 1.00 39.97 307 PRO A CA 1
ATOM 2258 C C . PRO A 1 307 ? -19.770 2.324 40.867 1.00 39.97 307 PRO A C 1
ATOM 2260 O O . PRO A 1 307 ? -20.078 2.175 39.685 1.00 39.97 307 PRO A O 1
ATOM 2263 N N . SER A 1 308 ? -19.608 1.292 41.689 1.00 48.69 308 SER A N 1
ATOM 2264 C CA . SER A 1 308 ? -19.888 -0.103 41.297 1.00 48.69 308 SER A CA 1
ATOM 2265 C C . SER A 1 308 ? -21.307 -0.321 40.714 1.00 48.69 308 SER A C 1
ATOM 2267 O O . SER A 1 308 ? -21.631 -1.420 40.271 1.00 48.69 308 SER A O 1
ATOM 2269 N N . ASN A 1 309 ? -22.127 0.741 40.679 1.00 47.00 309 ASN A N 1
ATOM 2270 C CA . ASN A 1 309 ? -23.493 0.824 40.187 1.00 47.00 309 ASN A CA 1
ATOM 2271 C C . ASN A 1 309 ? -23.733 1.869 39.068 1.00 47.00 309 ASN A C 1
ATOM 2273 O O . ASN A 1 309 ? -24.888 2.003 38.662 1.00 47.00 309 ASN A O 1
ATOM 2277 N N . LEU A 1 310 ? -22.737 2.639 38.597 1.00 45.72 310 LEU A N 1
ATOM 2278 C CA . LEU A 1 310 ? -22.915 3.455 37.384 1.00 45.72 310 LEU A CA 1
ATOM 2279 C C . LEU A 1 310 ? -22.384 2.691 36.171 1.00 45.72 310 LEU A C 1
ATOM 2281 O O . LEU A 1 310 ? -21.365 2.005 36.284 1.00 45.72 310 LEU A O 1
ATOM 2285 N N . PRO A 1 311 ? -23.081 2.773 35.029 1.00 52.28 311 PRO A N 1
ATOM 2286 C CA . PRO A 1 311 ? -22.629 2.102 33.833 1.00 52.28 311 PRO A CA 1
ATOM 2287 C C . PRO A 1 311 ? -21.254 2.637 33.384 1.00 52.28 311 PRO A C 1
ATOM 2289 O O . PRO A 1 311 ? -20.893 3.775 33.685 1.00 52.28 311 PRO A O 1
ATOM 2292 N N . PRO A 1 312 ? -20.445 1.802 32.717 1.00 56.22 312 PRO A N 1
ATOM 2293 C CA . PRO A 1 312 ? -19.227 2.238 32.027 1.00 56.22 312 PRO A CA 1
ATOM 2294 C C . PRO A 1 312 ? -19.492 3.407 31.065 1.00 56.22 312 PRO A C 1
ATOM 2296 O O . PRO A 1 312 ? -20.614 3.583 30.596 1.00 56.22 312 PRO A O 1
ATOM 2299 N N . VAL A 1 313 ? -18.445 4.184 30.754 1.00 59.41 313 VAL A N 1
ATOM 2300 C CA . VAL A 1 313 ? -18.503 5.222 29.712 1.00 59.41 313 VAL A CA 1
ATOM 2301 C C . VAL A 1 313 ? -18.908 4.559 28.401 1.00 59.41 313 VAL A C 1
ATOM 2303 O O . VAL A 1 313 ? -18.203 3.693 27.889 1.00 59.41 313 VAL A O 1
ATOM 2306 N N . GLU A 1 314 ? -20.051 4.969 27.867 1.00 67.00 314 GLU A N 1
ATOM 2307 C CA . GLU A 1 314 ? -20.506 4.542 26.552 1.00 67.00 314 GLU A CA 1
ATOM 2308 C C . GLU A 1 314 ? -20.091 5.610 25.549 1.00 67.00 314 GLU A C 1
ATOM 2310 O O . GLU A 1 314 ? -20.362 6.798 25.737 1.00 67.00 314 GLU A O 1
ATOM 2315 N N . TYR A 1 315 ? -19.420 5.191 24.483 1.00 69.00 315 TYR A N 1
ATOM 2316 C CA . TYR A 1 315 ? -19.060 6.058 23.376 1.00 69.00 315 TYR A CA 1
ATOM 2317 C C . TYR A 1 315 ? -19.160 5.289 22.059 1.00 69.00 315 TYR A C 1
ATOM 2319 O O . TYR A 1 315 ? -19.027 4.066 22.024 1.00 69.00 315 TYR A O 1
ATOM 2327 N N . HIS A 1 316 ? -19.377 6.011 20.965 1.00 71.62 316 HIS A N 1
ATOM 2328 C CA . HIS A 1 316 ? -19.146 5.514 19.615 1.00 71.62 316 HIS A CA 1
ATOM 2329 C C . HIS A 1 316 ? -18.306 6.518 18.834 1.00 71.62 316 HIS A C 1
ATOM 2331 O O . HIS A 1 316 ? -18.357 7.725 19.064 1.00 71.62 316 HIS A O 1
ATOM 2337 N N . ILE A 1 317 ? -17.495 6.004 17.918 1.00 70.31 317 ILE A N 1
ATOM 2338 C CA . ILE A 1 317 ? -16.660 6.820 17.044 1.00 70.31 317 ILE A CA 1
ATOM 2339 C C . ILE A 1 317 ? -17.415 6.958 15.732 1.00 70.31 317 ILE A C 1
ATOM 2341 O O . ILE A 1 317 ? -17.660 5.961 15.045 1.00 70.31 317 ILE A O 1
ATOM 2345 N N . ASP A 1 318 ? -17.805 8.185 15.398 1.00 69.56 318 ASP A N 1
ATOM 2346 C CA . ASP A 1 318 ? -18.483 8.436 14.139 1.00 69.56 318 ASP A CA 1
ATOM 2347 C C . ASP A 1 318 ? -17.505 8.183 12.983 1.00 69.56 318 ASP A C 1
ATOM 2349 O O . ASP A 1 318 ? -16.362 8.655 13.004 1.00 69.56 318 ASP A O 1
ATOM 2353 N N . PRO A 1 319 ? -17.933 7.456 11.938 1.00 69.19 319 PRO A N 1
ATOM 2354 C CA . PRO A 1 319 ? -17.086 7.193 10.793 1.00 69.19 319 PRO A CA 1
ATOM 2355 C C . PRO A 1 319 ? -16.660 8.507 10.139 1.00 69.19 319 PRO A C 1
ATOM 2357 O O . PRO A 1 319 ? -17.500 9.363 9.842 1.00 69.19 319 PRO A O 1
ATOM 2360 N N . LEU A 1 320 ? -15.372 8.632 9.804 1.00 75.06 320 LEU A N 1
ATOM 2361 C CA . LEU A 1 320 ? -14.908 9.722 8.947 1.00 75.06 320 LEU A CA 1
ATOM 2362 C C . LEU A 1 320 ? -15.788 9.793 7.692 1.00 75.06 320 LEU A C 1
ATOM 2364 O O . LEU A 1 320 ? -16.018 8.789 7.002 1.00 75.06 320 LEU A O 1
ATOM 2368 N N . THR A 1 321 ? -16.269 10.993 7.355 1.00 84.19 321 THR A N 1
ATOM 2369 C CA . THR A 1 321 ? -16.984 11.184 6.089 1.00 84.19 321 THR A CA 1
ATOM 2370 C C . THR A 1 321 ? -16.073 10.779 4.931 1.00 84.19 321 THR A C 1
ATOM 2372 O O . THR A 1 321 ? -14.855 10.918 5.007 1.00 84.19 321 THR A O 1
ATOM 2375 N N . LYS A 1 322 ? -16.626 10.341 3.793 1.00 87.81 322 LYS A N 1
ATOM 2376 C CA . LYS A 1 322 ? -15.792 9.923 2.645 1.00 87.81 322 LYS A CA 1
ATOM 2377 C C . LYS A 1 322 ? -14.826 11.005 2.154 1.00 87.81 322 LYS A C 1
ATOM 2379 O O . LYS A 1 322 ? -13.803 10.683 1.570 1.00 87.81 322 LYS A O 1
ATOM 2384 N N . SER A 1 323 ? -15.146 12.283 2.361 1.00 89.56 323 SER A N 1
ATOM 2385 C CA . SER A 1 323 ? -14.221 13.378 2.052 1.00 89.56 323 SER A CA 1
ATOM 2386 C C . SER A 1 323 ? -13.086 13.482 3.071 1.00 89.56 323 SER A C 1
ATOM 2388 O O . SER A 1 323 ? -11.954 13.677 2.655 1.00 89.56 323 SER A O 1
ATOM 2390 N N . GLN A 1 324 ? -13.370 13.310 4.367 1.00 86.00 324 GLN A N 1
ATOM 2391 C CA . GLN A 1 324 ? -12.335 13.244 5.406 1.00 86.00 324 GLN A CA 1
ATOM 2392 C C . GLN A 1 324 ? -11.442 12.015 5.223 1.00 86.00 324 GLN A C 1
ATOM 2394 O O . GLN A 1 324 ? -10.232 12.169 5.245 1.00 86.00 324 GLN A O 1
ATOM 2399 N N . GLN A 1 325 ? -12.012 10.842 4.918 1.00 87.69 325 GLN A N 1
ATOM 2400 C CA . GLN A 1 325 ? -11.234 9.638 4.591 1.00 87.69 325 GLN A CA 1
ATOM 2401 C C . GLN A 1 325 ? -10.256 9.891 3.439 1.00 87.69 325 GLN A C 1
ATOM 2403 O O . GLN A 1 325 ? -9.109 9.481 3.504 1.00 87.69 325 GLN A O 1
ATOM 2408 N N . VAL A 1 326 ? -10.688 10.587 2.381 1.00 93.19 326 VAL A N 1
ATOM 2409 C CA . VAL A 1 326 ? -9.819 10.906 1.236 1.00 93.19 326 VAL A CA 1
ATOM 2410 C C . VAL A 1 326 ? -8.680 11.835 1.634 1.00 93.19 326 VAL A C 1
ATOM 2412 O O . VAL A 1 326 ? -7.554 11.605 1.203 1.00 93.19 326 VAL A O 1
ATOM 2415 N N . THR A 1 327 ? -8.969 12.871 2.425 1.00 91.50 327 THR A N 1
ATOM 2416 C CA . THR A 1 327 ? -7.944 13.773 2.963 1.00 91.50 327 THR A CA 1
ATOM 2417 C C . THR A 1 327 ? -6.945 13.001 3.815 1.00 91.50 327 THR A C 1
ATOM 2419 O O . THR A 1 327 ? -5.750 13.149 3.611 1.00 91.50 327 THR A O 1
ATOM 2422 N N . GLU A 1 328 ? -7.438 12.140 4.700 1.00 86.38 328 GLU A N 1
ATOM 2423 C CA . GLU A 1 328 ? -6.618 11.346 5.608 1.00 86.38 328 GLU A CA 1
ATOM 2424 C C . GLU A 1 328 ? -5.692 10.390 4.856 1.00 86.38 328 GLU A C 1
ATOM 2426 O O . GLU A 1 328 ? -4.478 10.468 4.991 1.00 86.38 328 GLU A O 1
ATOM 2431 N N . ILE A 1 329 ? -6.246 9.584 3.948 1.00 92.31 329 ILE A N 1
ATOM 2432 C CA . ILE A 1 329 ? -5.472 8.676 3.088 1.00 92.31 329 ILE A CA 1
ATOM 2433 C C . ILE A 1 329 ? -4.411 9.449 2.285 1.00 92.31 329 ILE A C 1
ATOM 2435 O O . ILE A 1 329 ? -3.292 8.984 2.098 1.00 92.31 329 ILE A O 1
ATOM 2439 N N . SER A 1 330 ? -4.756 10.644 1.799 1.00 94.62 330 SER A N 1
ATOM 2440 C CA . SER A 1 330 ? -3.823 11.477 1.032 1.00 94.62 330 SER A CA 1
ATOM 2441 C C . SER A 1 330 ? -2.709 12.068 1.903 1.00 94.62 330 SER A C 1
ATOM 2443 O O . SER A 1 330 ? -1.617 12.294 1.394 1.00 94.62 330 SER A O 1
ATOM 2445 N N . ASN A 1 331 ? -2.976 12.324 3.187 1.00 89.94 331 ASN A N 1
ATOM 2446 C CA . ASN A 1 331 ? -1.989 12.817 4.148 1.00 89.94 331 ASN A CA 1
ATOM 2447 C C . ASN A 1 331 ? -1.073 11.698 4.666 1.00 89.94 331 ASN A C 1
ATOM 2449 O O . ASN A 1 331 ? 0.107 11.951 4.901 1.00 89.94 331 ASN A O 1
ATOM 2453 N N . ASN A 1 332 ? -1.601 10.480 4.819 1.00 87.06 332 ASN A N 1
ATOM 2454 C CA . ASN A 1 332 ? -0.851 9.316 5.303 1.00 87.06 332 ASN A CA 1
ATOM 2455 C C . ASN A 1 332 ? 0.093 8.734 4.258 1.00 87.06 332 ASN A C 1
ATOM 2457 O O . ASN A 1 332 ? 1.077 8.081 4.609 1.00 87.06 332 ASN A O 1
ATOM 2461 N N . GLN A 1 333 ? -0.148 9.035 2.982 1.00 90.31 333 GLN A N 1
ATOM 2462 C CA . GLN A 1 333 ? 0.784 8.689 1.929 1.00 90.31 333 GLN A CA 1
ATOM 2463 C C . GLN A 1 333 ? 2.100 9.468 2.088 1.00 90.31 333 GLN A C 1
ATOM 2465 O O . GLN A 1 333 ? 2.252 10.604 1.636 1.00 90.31 333 GLN A O 1
ATOM 2470 N N . THR A 1 334 ? 3.073 8.830 2.733 1.00 88.81 334 THR A N 1
ATOM 2471 C CA . THR A 1 334 ? 4.397 9.401 3.015 1.00 88.81 334 THR A CA 1
ATOM 2472 C C . THR A 1 334 ? 5.434 9.054 1.953 1.00 88.81 334 THR A C 1
ATOM 2474 O O . THR A 1 334 ? 6.471 9.717 1.864 1.00 88.81 334 THR A O 1
ATOM 2477 N N . LEU A 1 335 ? 5.174 8.042 1.119 1.00 94.81 335 LEU A N 1
ATOM 2478 C CA . LEU A 1 335 ? 6.082 7.671 0.042 1.00 94.81 335 LEU A CA 1
ATOM 2479 C C . LEU A 1 335 ? 5.972 8.679 -1.098 1.00 94.81 335 LEU A C 1
ATOM 2481 O O . LEU A 1 335 ? 4.886 8.964 -1.589 1.00 94.81 335 LEU A O 1
ATOM 2485 N N . SER A 1 336 ? 7.117 9.184 -1.550 1.00 96.25 336 SER A N 1
ATOM 2486 C CA . SER A 1 336 ? 7.207 10.141 -2.656 1.00 96.25 336 SER A CA 1
ATOM 2487 C C . SER A 1 336 ? 8.393 9.799 -3.555 1.00 96.25 336 SER A C 1
ATOM 2489 O O . SER A 1 336 ? 9.331 10.576 -3.718 1.00 96.25 336 SER A O 1
ATOM 2491 N N . ASP A 1 337 ? 8.389 8.575 -4.087 1.00 97.44 337 ASP A N 1
ATOM 2492 C CA . ASP A 1 337 ? 9.447 8.074 -4.963 1.00 97.44 337 ASP A CA 1
ATOM 2493 C C . ASP A 1 337 ? 8.843 7.243 -6.100 1.00 97.44 337 ASP A C 1
ATOM 2495 O O . ASP A 1 337 ? 7.986 6.382 -5.900 1.00 97.44 337 ASP A O 1
ATOM 2499 N N . ARG A 1 338 ? 9.336 7.468 -7.320 1.00 96.94 338 ARG A N 1
ATOM 2500 C CA . ARG A 1 338 ? 8.900 6.767 -8.532 1.00 96.94 338 ARG A CA 1
ATOM 2501 C C . ARG A 1 338 ? 9.075 5.243 -8.461 1.00 96.94 338 ARG A C 1
ATOM 2503 O O . ARG A 1 338 ? 8.459 4.496 -9.226 1.00 96.94 338 ARG A O 1
ATOM 2510 N N . ARG A 1 339 ? 9.944 4.770 -7.565 1.00 97.19 339 ARG A N 1
ATOM 2511 C CA . ARG A 1 339 ? 10.209 3.352 -7.296 1.00 97.19 339 ARG A CA 1
ATOM 2512 C C . ARG A 1 339 ? 9.076 2.671 -6.539 1.00 97.19 339 ARG A C 1
ATOM 2514 O O . ARG A 1 339 ? 9.022 1.442 -6.544 1.00 97.19 339 ARG A O 1
ATOM 2521 N N . PHE A 1 340 ? 8.157 3.427 -5.948 1.00 98.00 340 PHE A N 1
ATOM 2522 C CA . PHE A 1 340 ? 7.068 2.872 -5.160 1.00 98.00 340 PHE A CA 1
ATOM 2523 C C . PHE A 1 340 ? 5.714 3.071 -5.834 1.00 98.00 340 PHE A C 1
ATOM 2525 O O . PHE A 1 340 ? 5.424 4.105 -6.434 1.00 98.00 340 PHE A O 1
ATOM 2532 N N . THR A 1 341 ? 4.886 2.037 -5.746 1.00 97.38 341 THR A N 1
ATOM 2533 C CA . THR A 1 341 ? 3.469 2.069 -6.110 1.00 97.38 341 THR A CA 1
ATOM 2534 C C . THR A 1 341 ? 2.681 1.838 -4.840 1.00 97.38 341 THR A C 1
ATOM 2536 O O . THR A 1 341 ? 2.919 0.847 -4.158 1.00 97.38 341 THR A O 1
ATOM 2539 N N . VAL A 1 342 ? 1.735 2.713 -4.524 1.00 97.12 342 VAL A N 1
ATOM 2540 C CA . VAL A 1 342 ? 0.870 2.521 -3.357 1.00 97.12 342 VAL A CA 1
ATOM 2541 C C . VAL A 1 342 ? -0.570 2.427 -3.820 1.00 97.12 342 VAL A C 1
ATOM 2543 O O . VAL A 1 342 ? -0.987 3.196 -4.683 1.00 97.12 342 VAL A O 1
ATOM 2546 N N . THR A 1 343 ? -1.327 1.468 -3.301 1.00 95.94 343 THR A N 1
ATOM 2547 C CA . THR A 1 343 ? -2.758 1.315 -3.593 1.00 95.94 343 THR A CA 1
ATOM 2548 C C . THR A 1 343 ? -3.571 1.331 -2.310 1.00 95.94 343 THR A C 1
ATOM 2550 O O . THR A 1 343 ? -3.007 1.237 -1.233 1.00 95.94 343 THR A O 1
ATOM 2553 N N . LEU A 1 344 ? -4.892 1.456 -2.408 1.00 94.62 344 LEU A N 1
ATOM 2554 C CA . LEU A 1 344 ? -5.747 1.362 -1.225 1.00 94.62 344 LEU A CA 1
ATOM 2555 C C . LEU A 1 344 ? -5.893 -0.093 -0.775 1.00 94.62 344 LEU A C 1
ATOM 2557 O O . LEU A 1 344 ? -5.855 -1.014 -1.588 1.00 94.62 344 LEU A O 1
ATOM 2561 N N . ASP A 1 345 ? -6.176 -0.304 0.498 1.00 91.81 345 ASP A N 1
ATOM 2562 C CA . ASP A 1 345 ? -6.631 -1.594 1.002 1.00 91.81 345 ASP A CA 1
ATOM 2563 C C . ASP A 1 345 ? -8.019 -1.920 0.432 1.00 91.81 345 ASP A C 1
ATOM 2565 O O . ASP A 1 345 ? -9.026 -1.543 1.010 1.00 91.81 345 ASP A O 1
ATOM 2569 N N . TYR A 1 346 ? -8.096 -2.574 -0.729 1.00 86.06 346 TYR A N 1
ATOM 2570 C CA . TYR A 1 346 ? -9.363 -2.837 -1.418 1.00 86.06 346 TYR A CA 1
ATOM 2571 C C . TYR A 1 346 ? -10.112 -4.098 -0.950 1.00 86.06 346 TYR A C 1
ATOM 2573 O O . TYR A 1 346 ? -11.196 -4.342 -1.487 1.00 86.06 346 TYR A O 1
ATOM 2581 N N . ALA A 1 347 ? -9.567 -4.881 -0.006 1.00 86.88 347 ALA A N 1
ATOM 2582 C CA . ALA A 1 347 ? -10.114 -6.165 0.465 1.00 86.88 347 ALA A CA 1
ATOM 2583 C C . ALA A 1 347 ? -10.707 -7.032 -0.679 1.00 86.88 347 ALA A C 1
ATOM 2585 O O . ALA A 1 347 ? -11.936 -7.103 -0.833 1.00 86.88 347 ALA A O 1
ATOM 2586 N N . PRO A 1 348 ? -9.857 -7.612 -1.553 1.00 89.00 348 PRO A N 1
ATOM 2587 C CA . PRO A 1 348 ? -10.305 -8.419 -2.686 1.00 89.00 348 PRO A CA 1
ATOM 2588 C C . PRO A 1 348 ? -11.063 -9.671 -2.233 1.00 89.00 348 PRO A C 1
ATOM 2590 O O . PRO A 1 348 ? -10.875 -10.167 -1.130 1.00 89.00 348 PRO A O 1
ATOM 2593 N N . THR A 1 349 ? -11.892 -10.217 -3.114 1.00 87.38 349 THR A N 1
ATOM 2594 C CA . THR A 1 349 ? -12.635 -11.464 -2.891 1.00 87.38 349 THR A CA 1
ATOM 2595 C C . THR A 1 349 ? -12.480 -12.398 -4.083 1.00 87.38 349 THR A C 1
ATOM 2597 O O . THR A 1 349 ? -12.379 -11.946 -5.232 1.00 87.38 349 THR A O 1
ATOM 2600 N N . ILE A 1 350 ? -12.463 -13.698 -3.798 1.00 85.50 350 ILE A N 1
ATOM 2601 C CA . ILE A 1 350 ? -12.470 -14.771 -4.799 1.00 85.50 350 ILE A CA 1
ATOM 2602 C C . ILE A 1 350 ? -13.533 -15.809 -4.451 1.00 85.50 350 ILE A C 1
ATOM 2604 O O . ILE A 1 350 ? -13.730 -16.112 -3.274 1.00 85.50 350 ILE A O 1
ATOM 2608 N N . GLU A 1 351 ? -14.188 -16.386 -5.456 1.00 85.12 351 GLU A N 1
ATOM 2609 C CA . GLU A 1 351 ? -15.097 -17.512 -5.253 1.00 85.12 351 GLU A CA 1
ATOM 2610 C C . GLU A 1 351 ? -14.280 -18.811 -5.139 1.00 85.12 351 GLU A C 1
ATOM 2612 O O . GLU A 1 351 ? -13.656 -19.273 -6.099 1.00 85.12 351 GLU A O 1
ATOM 2617 N N . ILE A 1 352 ? -14.285 -19.435 -3.959 1.00 79.94 352 ILE A N 1
ATOM 2618 C CA . ILE A 1 352 ? -13.736 -20.781 -3.750 1.00 79.94 352 ILE A CA 1
ATOM 2619 C C . ILE A 1 352 ? -14.907 -21.712 -3.452 1.00 79.94 352 ILE A C 1
ATOM 2621 O O . ILE A 1 352 ? -15.572 -21.592 -2.425 1.00 79.94 352 ILE A O 1
ATOM 2625 N N . ASN A 1 353 ? -15.162 -22.668 -4.350 1.00 87.19 353 ASN A N 1
ATOM 2626 C CA . ASN A 1 353 ? -16.226 -23.667 -4.197 1.00 87.19 353 ASN A CA 1
ATOM 2627 C C . ASN A 1 353 ? -17.624 -23.058 -3.938 1.00 87.19 353 ASN A C 1
ATOM 2629 O O . ASN A 1 353 ? -18.386 -23.587 -3.127 1.00 87.19 353 ASN A O 1
ATOM 2633 N N . GLY A 1 354 ? -17.974 -21.952 -4.604 1.00 86.38 354 GLY A N 1
ATOM 2634 C CA . GLY A 1 354 ? -19.266 -21.285 -4.404 1.00 86.38 354 GLY A CA 1
ATOM 2635 C C . GLY A 1 354 ? -19.340 -20.362 -3.189 1.00 86.38 354 GLY A C 1
ATOM 2636 O O . GLY A 1 354 ? -20.436 -19.918 -2.853 1.00 86.38 354 GLY A O 1
ATOM 2637 N N . THR A 1 355 ? -18.221 -20.112 -2.501 1.00 85.00 355 THR A N 1
ATOM 2638 C CA . THR A 1 355 ? -18.153 -19.207 -1.345 1.00 85.00 355 THR A CA 1
ATOM 2639 C C . THR A 1 355 ? -17.174 -18.072 -1.612 1.00 85.00 355 THR A C 1
ATOM 2641 O O . THR A 1 355 ? -15.995 -18.318 -1.877 1.00 85.00 355 THR A O 1
ATOM 2644 N N . ASP A 1 356 ? -17.654 -16.836 -1.486 1.00 86.94 356 ASP A N 1
ATOM 2645 C CA . ASP A 1 356 ? -16.817 -15.640 -1.560 1.00 86.94 356 ASP A CA 1
ATOM 2646 C C . ASP A 1 356 ? -15.879 -15.607 -0.351 1.00 86.94 356 ASP A C 1
ATOM 2648 O O . ASP A 1 356 ? -16.311 -15.538 0.801 1.00 86.94 356 ASP A O 1
ATOM 2652 N N . THR A 1 357 ? -14.582 -15.676 -0.617 1.00 86.12 357 THR A N 1
ATOM 2653 C CA . THR A 1 357 ? -13.528 -15.606 0.394 1.00 86.12 357 THR A CA 1
ATOM 2654 C C . THR A 1 357 ? -12.831 -14.261 0.276 1.00 86.12 357 THR A C 1
ATOM 2656 O O . THR A 1 357 ? -12.320 -13.926 -0.794 1.00 86.12 357 THR A O 1
ATOM 2659 N N . VAL A 1 358 ? -12.808 -13.493 1.368 1.00 86.38 358 VAL A N 1
ATOM 2660 C CA . VAL A 1 358 ? -12.034 -12.247 1.452 1.00 86.38 358 VAL A CA 1
ATOM 2661 C C . VAL A 1 358 ? -10.551 -12.593 1.542 1.00 86.38 358 VAL A C 1
ATOM 2663 O O . VAL A 1 358 ? -10.136 -13.447 2.323 1.00 86.38 358 VAL A O 1
ATOM 2666 N N . LEU A 1 359 ? -9.763 -11.934 0.709 1.00 82.81 359 LEU A N 1
ATOM 2667 C CA . LEU A 1 359 ? -8.333 -12.123 0.551 1.00 82.81 359 LEU A CA 1
ATOM 2668 C C . LEU A 1 359 ? -7.553 -10.941 1.124 1.00 82.81 359 LEU A C 1
ATOM 2670 O O . LEU A 1 359 ? -8.079 -9.832 1.240 1.00 82.81 359 LEU A O 1
ATOM 2674 N N . ASP A 1 360 ? -6.272 -11.178 1.415 1.00 83.69 360 ASP A N 1
ATOM 2675 C CA . ASP A 1 360 ? -5.368 -10.117 1.837 1.00 83.69 360 ASP A CA 1
ATOM 2676 C C . ASP A 1 360 ? -5.265 -9.022 0.755 1.00 83.69 360 ASP A C 1
ATOM 2678 O O . ASP A 1 360 ? -5.124 -9.327 -0.439 1.00 83.69 360 ASP A O 1
ATOM 2682 N N . PRO A 1 361 ? -5.314 -7.739 1.137 1.00 85.19 361 PRO A N 1
ATOM 2683 C CA . PRO A 1 361 ? -5.240 -6.616 0.203 1.00 85.19 361 PRO A CA 1
ATOM 2684 C C . PRO A 1 361 ? -3.954 -6.581 -0.626 1.00 85.19 361 PRO A C 1
ATOM 2686 O O . PRO A 1 361 ? -3.981 -6.153 -1.784 1.00 85.19 361 PRO A O 1
ATOM 2689 N N . SER A 1 362 ? -2.844 -7.086 -0.089 1.00 86.31 362 SER A N 1
ATOM 2690 C CA . SER A 1 362 ? -1.556 -7.184 -0.782 1.00 86.31 362 SER A CA 1
ATOM 2691 C C . SER A 1 362 ? -1.637 -8.093 -2.012 1.00 86.31 362 SER A C 1
ATOM 2693 O O . SER A 1 362 ? -0.862 -7.937 -2.956 1.00 86.31 362 SER A O 1
ATOM 2695 N N . LEU A 1 363 ? -2.633 -8.983 -2.095 1.00 86.31 363 LEU A N 1
ATOM 2696 C CA . LEU A 1 363 ? -2.870 -9.789 -3.295 1.00 86.31 363 LEU A CA 1
ATOM 2697 C C . LEU A 1 363 ? -3.389 -8.956 -4.478 1.00 86.31 363 LEU A C 1
ATOM 2699 O O . LEU A 1 363 ? -3.125 -9.311 -5.629 1.00 86.31 363 LEU A O 1
ATOM 2703 N N . VAL A 1 364 ? -4.038 -7.808 -4.235 1.00 89.31 364 VAL A N 1
ATOM 2704 C CA . VAL A 1 364 ? -4.339 -6.836 -5.306 1.00 89.31 364 VAL A CA 1
ATOM 2705 C C . VAL A 1 364 ? -3.044 -6.297 -5.898 1.00 89.31 364 VAL A C 1
ATOM 2707 O O . VAL A 1 364 ? -2.903 -6.239 -7.119 1.00 89.31 364 VAL A O 1
ATOM 2710 N N . LEU A 1 365 ? -2.080 -5.933 -5.053 1.00 90.69 365 LEU A N 1
ATOM 2711 C CA . LEU A 1 365 ? -0.779 -5.449 -5.509 1.00 90.69 365 LEU A CA 1
ATOM 2712 C C . LEU A 1 365 ? -0.001 -6.529 -6.243 1.00 90.69 365 LEU A C 1
ATOM 2714 O O . LEU A 1 365 ? 0.573 -6.241 -7.290 1.00 90.69 365 LEU A O 1
ATOM 2718 N N . ALA A 1 366 ? -0.036 -7.768 -5.752 1.00 88.81 366 ALA A N 1
ATOM 2719 C CA . ALA A 1 366 ? 0.554 -8.902 -6.450 1.00 88.81 366 ALA A CA 1
ATOM 2720 C C . ALA A 1 366 ? -0.063 -9.068 -7.846 1.00 88.81 366 ALA A C 1
ATOM 2722 O O . ALA A 1 366 ? 0.672 -9.258 -8.813 1.00 88.81 366 ALA A O 1
ATOM 2723 N N . ALA A 1 367 ? -1.383 -8.910 -7.992 1.00 87.81 367 ALA A N 1
ATOM 2724 C CA . ALA A 1 367 ? -2.047 -8.936 -9.295 1.00 87.81 367 ALA A CA 1
ATOM 2725 C C . ALA A 1 367 ? -1.632 -7.757 -10.198 1.00 87.81 367 ALA A C 1
ATOM 2727 O O . ALA A 1 367 ? -1.378 -7.960 -11.387 1.00 87.81 367 ALA A O 1
ATOM 2728 N N . ILE A 1 368 ? -1.507 -6.539 -9.657 1.00 90.75 368 ILE A N 1
ATOM 2729 C CA . ILE A 1 368 ? -1.037 -5.356 -10.404 1.00 90.75 368 ILE A CA 1
ATOM 2730 C C . ILE A 1 368 ? 0.406 -5.557 -10.876 1.00 90.75 368 ILE A C 1
ATOM 2732 O O . ILE A 1 368 ? 0.687 -5.407 -12.068 1.00 90.75 368 ILE A O 1
ATOM 2736 N N . ALA A 1 369 ? 1.305 -5.944 -9.970 1.00 90.94 369 ALA A N 1
ATOM 2737 C CA . ALA A 1 369 ? 2.695 -6.259 -10.274 1.00 90.94 369 ALA A CA 1
ATOM 2738 C C . ALA A 1 369 ? 2.770 -7.374 -11.325 1.00 90.94 369 ALA A C 1
ATOM 2740 O O . ALA A 1 369 ? 3.441 -7.211 -12.347 1.00 90.94 369 ALA A O 1
ATOM 2741 N N . ALA A 1 370 ? 1.986 -8.445 -11.155 1.00 84.25 370 ALA A N 1
ATOM 2742 C CA . ALA A 1 370 ? 1.891 -9.553 -12.099 1.00 84.25 370 ALA A CA 1
ATOM 2743 C C . ALA A 1 370 ? 1.479 -9.101 -13.493 1.00 84.25 370 ALA A C 1
ATOM 2745 O O . ALA A 1 370 ? 2.127 -9.453 -14.487 1.00 84.25 370 ALA A O 1
ATOM 2746 N N . LYS A 1 371 ? 0.434 -8.278 -13.565 1.00 87.31 371 LYS A N 1
ATOM 2747 C CA . LYS A 1 371 ? -0.046 -7.701 -14.814 1.00 87.31 371 LYS A CA 1
ATOM 2748 C C . LYS A 1 371 ? 1.029 -6.849 -15.467 1.00 87.31 371 LYS A C 1
ATOM 2750 O O . LYS A 1 371 ? 1.271 -6.996 -16.663 1.00 87.31 371 LYS A O 1
ATOM 2755 N N . ARG A 1 372 ? 1.689 -5.991 -14.688 1.00 89.88 372 ARG A N 1
ATOM 2756 C CA . ARG A 1 372 ? 2.710 -5.072 -15.182 1.00 89.88 372 ARG A CA 1
ATOM 2757 C C . ARG A 1 372 ? 3.897 -5.807 -15.789 1.00 89.88 372 ARG A C 1
ATOM 2759 O O . ARG A 1 372 ? 4.326 -5.475 -16.893 1.00 89.88 372 ARG A O 1
ATOM 2766 N N . SER A 1 373 ? 4.369 -6.818 -15.080 1.00 83.31 373 SER A N 1
ATOM 2767 C CA . SER A 1 373 ? 5.445 -7.724 -15.470 1.00 83.31 373 SER A CA 1
ATOM 2768 C C . SER A 1 373 ? 5.141 -8.543 -16.726 1.00 83.31 373 SER A C 1
ATOM 2770 O O . SER A 1 373 ? 6.035 -8.862 -17.504 1.00 83.31 373 SER A O 1
ATOM 2772 N N . GLY A 1 374 ? 3.870 -8.893 -16.944 1.00 80.75 374 GLY A N 1
ATOM 2773 C CA . GLY A 1 374 ? 3.434 -9.644 -18.124 1.00 80.75 374 GLY A CA 1
ATOM 2774 C C . GLY A 1 374 ? 3.382 -8.821 -19.416 1.00 80.75 374 GLY A C 1
ATOM 2775 O O . GLY A 1 374 ? 3.146 -9.385 -20.490 1.00 80.75 374 GLY A O 1
ATOM 2776 N N . LEU A 1 375 ? 3.575 -7.506 -19.322 1.00 84.62 375 LEU A N 1
ATOM 2777 C CA . LEU A 1 375 ? 3.480 -6.553 -20.420 1.00 84.62 375 LEU A CA 1
ATOM 2778 C C . LEU A 1 375 ? 4.853 -5.991 -20.784 1.00 84.62 375 LEU A C 1
ATOM 2780 O O . LEU A 1 375 ? 5.811 -6.069 -20.016 1.00 84.62 375 LEU A O 1
ATOM 2784 N N . ARG A 1 376 ? 4.965 -5.392 -21.972 1.00 86.00 376 ARG A N 1
ATOM 2785 C CA . ARG A 1 376 ? 6.205 -4.708 -22.358 1.00 86.00 376 ARG A CA 1
ATOM 2786 C C . ARG A 1 376 ? 6.375 -3.447 -21.512 1.00 86.00 376 ARG A C 1
ATOM 2788 O O . ARG A 1 376 ? 5.403 -2.879 -21.016 1.00 86.00 376 ARG A O 1
ATOM 2795 N N . ALA A 1 377 ? 7.610 -2.968 -21.385 1.00 86.00 377 ALA A N 1
ATOM 2796 C CA . ALA A 1 377 ? 7.928 -1.788 -20.579 1.00 86.00 377 ALA A CA 1
ATOM 2797 C C . ALA A 1 377 ? 7.182 -0.505 -21.007 1.00 86.00 377 ALA A C 1
ATOM 2799 O O . ALA A 1 377 ? 7.042 0.415 -20.217 1.00 86.00 377 ALA A O 1
ATOM 2800 N N . PHE A 1 378 ? 6.644 -0.469 -22.223 1.00 86.38 378 PHE A N 1
ATOM 2801 C CA . PHE A 1 378 ? 5.925 0.665 -22.807 1.00 86.38 378 PHE A CA 1
ATOM 2802 C C . PHE A 1 378 ? 4.443 0.367 -23.092 1.00 86.38 378 PHE A C 1
ATOM 2804 O O . PHE A 1 378 ? 3.773 1.178 -23.724 1.00 86.38 378 PHE A O 1
ATOM 2811 N N . ASP A 1 379 ? 3.919 -0.776 -22.640 1.00 89.75 379 ASP A N 1
ATOM 2812 C CA . ASP A 1 379 ? 2.482 -1.052 -22.691 1.00 89.75 379 ASP A CA 1
ATOM 2813 C C . ASP A 1 379 ? 1.795 -0.514 -21.427 1.00 89.75 379 ASP A C 1
ATOM 2815 O O . ASP A 1 379 ? 2.231 -0.788 -20.307 1.00 89.75 379 ASP A O 1
ATOM 2819 N N . GLU A 1 380 ? 0.698 0.221 -21.611 1.00 92.19 380 GLU A N 1
ATOM 2820 C CA . GLU A 1 380 ? -0.125 0.728 -20.514 1.00 92.19 380 GLU A CA 1
ATOM 2821 C C . GLU A 1 380 ? -0.855 -0.407 -19.784 1.00 92.19 380 GLU A C 1
ATOM 2823 O O . GLU A 1 380 ? -1.382 -1.346 -20.381 1.00 92.19 380 GLU A O 1
ATOM 2828 N N . THR A 1 381 ? -0.919 -0.285 -18.463 1.00 94.38 381 THR A N 1
ATOM 2829 C CA . THR A 1 381 ? -1.675 -1.173 -17.561 1.00 94.38 381 THR A CA 1
ATOM 2830 C C . THR A 1 381 ? -3.024 -0.580 -17.162 1.00 94.38 381 THR A C 1
ATOM 2832 O O . THR A 1 381 ? -3.942 -1.307 -16.780 1.00 94.38 381 THR A O 1
ATOM 2835 N N . THR A 1 382 ? -3.163 0.737 -17.288 1.00 96.50 382 THR A N 1
ATOM 2836 C CA . THR A 1 382 ? -4.401 1.488 -17.102 1.00 96.50 382 THR A CA 1
ATOM 2837 C C . THR A 1 382 ? -5.519 0.904 -17.972 1.00 96.50 382 THR A C 1
ATOM 2839 O O . THR A 1 382 ? -5.348 0.617 -19.154 1.00 96.50 382 THR A O 1
ATOM 2842 N N . ASN A 1 383 ? -6.699 0.743 -17.383 1.00 96.56 383 ASN A N 1
ATOM 2843 C CA . ASN A 1 383 ? -7.893 0.106 -17.944 1.00 96.56 383 ASN A CA 1
ATOM 2844 C C . ASN A 1 383 ? -7.781 -1.395 -18.242 1.00 96.56 383 ASN A C 1
ATOM 2846 O O . ASN A 1 383 ? -8.713 -1.961 -18.822 1.00 96.56 383 ASN A O 1
ATOM 2850 N N . LEU A 1 384 ? -6.703 -2.064 -17.831 1.00 95.75 384 LEU A N 1
ATOM 2851 C CA . LEU A 1 384 ? -6.645 -3.519 -17.883 1.00 95.75 384 LEU A CA 1
ATOM 2852 C C . LEU A 1 384 ? -7.292 -4.128 -16.644 1.00 95.75 384 LEU A C 1
ATOM 2854 O O . LEU A 1 384 ? -7.152 -3.618 -15.532 1.00 95.75 384 LEU A O 1
ATOM 2858 N N . THR A 1 385 ? -7.981 -5.250 -16.835 1.00 95.19 385 THR A N 1
ATOM 2859 C CA . THR A 1 385 ? -8.484 -6.042 -15.713 1.00 95.19 385 THR A CA 1
ATOM 2860 C C . THR A 1 385 ? -7.324 -6.637 -14.916 1.00 95.19 385 THR A C 1
ATOM 2862 O O . THR A 1 385 ? -6.286 -6.984 -15.501 1.00 95.19 385 THR A O 1
ATOM 2865 N N . LEU A 1 386 ? -7.484 -6.735 -13.594 1.00 87.31 386 LEU A N 1
ATOM 2866 C CA . LEU A 1 386 ? -6.454 -7.281 -12.706 1.00 87.31 386 LEU A CA 1
ATOM 2867 C C . LEU A 1 386 ? -6.137 -8.745 -13.044 1.00 87.31 386 LEU A C 1
ATOM 2869 O O . LEU A 1 386 ? -4.966 -9.120 -13.081 1.00 87.31 386 LEU A O 1
ATOM 2873 N N . GLY A 1 387 ? -7.147 -9.547 -13.395 1.00 83.62 387 GLY A N 1
ATOM 2874 C CA . GLY A 1 387 ? -6.998 -10.990 -13.557 1.00 83.62 387 GLY A CA 1
ATOM 2875 C C . GLY A 1 387 ? -6.752 -11.701 -12.222 1.00 83.62 387 GLY A C 1
ATOM 2876 O O . GLY A 1 387 ? -7.104 -11.201 -11.158 1.00 83.62 387 GLY A O 1
ATOM 2877 N N . GLY A 1 388 ? -6.163 -12.900 -12.277 1.00 73.88 388 GLY A N 1
ATOM 2878 C CA . GLY A 1 388 ? -5.776 -13.654 -11.073 1.00 73.88 388 GLY A CA 1
ATOM 2879 C C . GLY A 1 388 ? -6.940 -14.283 -10.300 1.00 73.88 388 GLY A C 1
ATOM 2880 O O . GLY A 1 388 ? -6.754 -14.727 -9.175 1.00 73.88 388 GLY A O 1
ATOM 2881 N N . GLY A 1 389 ? -8.137 -14.323 -10.892 1.00 81.38 389 GLY A N 1
ATOM 2882 C CA . GLY A 1 389 ? -9.333 -14.857 -10.240 1.00 81.38 389 GLY A CA 1
ATOM 2883 C C . GLY A 1 389 ? -9.970 -13.910 -9.223 1.00 81.38 389 GLY A C 1
ATOM 2884 O O . GLY A 1 389 ? -10.925 -14.320 -8.584 1.00 81.38 389 GLY A O 1
ATOM 2885 N N . ILE A 1 390 ? -9.483 -12.667 -9.084 1.00 86.12 390 ILE A N 1
ATOM 2886 C CA . ILE A 1 390 ? -10.125 -11.643 -8.247 1.00 86.12 390 ILE A CA 1
ATOM 2887 C C . ILE A 1 390 ? -11.451 -11.248 -8.893 1.00 86.12 390 ILE A C 1
ATOM 2889 O O . ILE A 1 390 ? -11.473 -10.653 -9.973 1.00 86.12 390 ILE A O 1
ATOM 2893 N N . GLU A 1 391 ? -12.555 -11.563 -8.225 1.00 88.94 391 GLU A N 1
ATOM 2894 C CA . GLU A 1 391 ? -13.898 -11.349 -8.767 1.00 88.94 391 GLU A CA 1
ATOM 2895 C C . GLU A 1 391 ? -14.482 -10.017 -8.320 1.00 88.94 391 GLU A C 1
ATOM 2897 O O . GLU A 1 391 ? -15.079 -9.289 -9.123 1.00 88.94 391 GLU A O 1
ATOM 2902 N N . SER A 1 392 ? -14.260 -9.658 -7.051 1.00 91.00 392 SER A N 1
ATOM 2903 C CA . SER A 1 392 ? -14.659 -8.355 -6.538 1.00 91.00 392 SER A CA 1
ATOM 2904 C C . SER A 1 392 ? -13.704 -7.745 -5.526 1.00 91.00 392 SER A C 1
ATOM 2906 O O . SER A 1 392 ? -12.828 -8.427 -5.001 1.00 91.00 392 SER A O 1
ATOM 2908 N N . ALA A 1 393 ? -13.835 -6.439 -5.293 1.00 89.00 393 ALA A N 1
ATOM 2909 C CA . ALA A 1 393 ? -13.018 -5.703 -4.341 1.00 89.00 393 ALA A CA 1
ATOM 2910 C C . ALA A 1 393 ? -13.849 -4.600 -3.660 1.00 89.00 393 ALA A C 1
ATOM 2912 O O . ALA A 1 393 ? -14.374 -3.696 -4.317 1.00 89.00 393 ALA A O 1
ATOM 2913 N N . THR A 1 394 ? -13.963 -4.674 -2.334 1.00 82.19 394 THR A N 1
ATOM 2914 C CA . THR A 1 394 ? -14.957 -3.966 -1.505 1.00 82.19 394 THR A CA 1
ATOM 2915 C C . THR A 1 394 ? -15.024 -2.451 -1.752 1.00 82.19 394 THR A C 1
ATOM 2917 O O . THR A 1 394 ? -16.117 -1.885 -1.811 1.00 82.19 394 THR A O 1
ATOM 2920 N N . TYR A 1 395 ? -13.892 -1.778 -1.996 1.00 84.62 395 TYR A N 1
ATOM 2921 C CA . TYR A 1 395 ? -13.869 -0.324 -2.266 1.00 84.62 395 TYR A CA 1
ATOM 2922 C C . TYR A 1 395 ? -13.744 0.063 -3.740 1.00 84.62 395 TYR A C 1
ATOM 2924 O O . TYR A 1 395 ? -13.773 1.249 -4.083 1.00 84.62 395 TYR A O 1
ATOM 2932 N N . ALA A 1 396 ? -13.640 -0.912 -4.641 1.00 87.88 396 ALA A N 1
ATOM 2933 C CA . ALA A 1 396 ? -13.493 -0.650 -6.067 1.00 87.88 396 ALA A CA 1
ATOM 2934 C C . ALA A 1 396 ? -14.837 -0.300 -6.737 1.00 87.88 396 ALA A C 1
ATOM 2936 O O . ALA A 1 396 ? -14.854 0.315 -7.811 1.00 87.88 396 ALA A O 1
ATOM 2937 N N . PHE A 1 397 ? -15.974 -0.642 -6.117 1.00 90.56 397 PHE A N 1
ATOM 2938 C CA . PHE A 1 397 ? -17.311 -0.344 -6.632 1.00 90.56 397 PHE A CA 1
ATOM 2939 C C . PHE A 1 397 ? -18.040 0.730 -5.811 1.00 90.56 397 PHE A C 1
ATOM 2941 O O . PHE A 1 397 ? -18.402 0.520 -4.663 1.00 90.56 397 PHE A O 1
ATOM 2948 N N . ALA A 1 398 ? -18.318 1.878 -6.438 1.00 86.94 398 ALA A N 1
ATOM 2949 C CA . ALA A 1 398 ? -19.209 2.936 -5.933 1.00 86.94 398 ALA A CA 1
ATOM 2950 C C . ALA A 1 398 ? -18.913 3.511 -4.523 1.00 86.94 398 ALA A C 1
ATOM 2952 O O . ALA A 1 398 ? -19.713 4.307 -4.032 1.00 86.94 398 ALA A O 1
ATOM 2953 N N . TYR A 1 399 ? -17.771 3.186 -3.910 1.00 91.31 399 TYR A N 1
ATOM 2954 C CA . TYR A 1 399 ? -17.405 3.654 -2.571 1.00 91.31 399 TYR A CA 1
ATOM 2955 C C . TYR A 1 399 ? -16.996 5.135 -2.558 1.00 91.31 399 TYR A C 1
ATOM 2957 O O . TYR A 1 399 ? -17.607 5.958 -1.874 1.00 91.31 399 TYR A O 1
ATOM 2965 N N . PHE A 1 400 ? -16.013 5.505 -3.385 1.00 93.62 400 PHE A N 1
ATOM 2966 C CA . PHE A 1 400 ? -15.612 6.897 -3.591 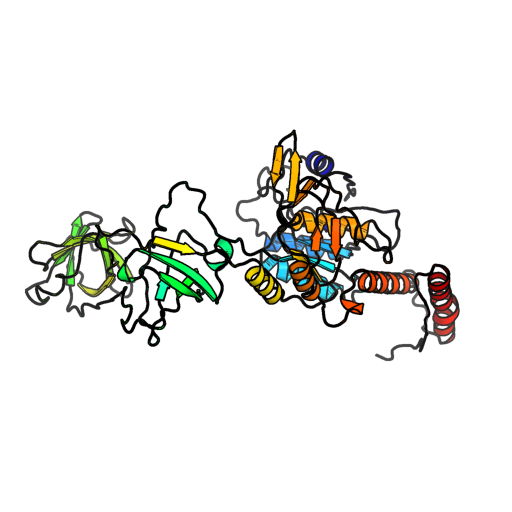1.00 93.62 400 PHE A CA 1
ATOM 2967 C C . PHE A 1 400 ? -16.217 7.479 -4.873 1.00 93.62 400 PHE A C 1
ATOM 2969 O O . PHE A 1 400 ? -16.313 6.832 -5.922 1.00 93.62 400 PHE A O 1
ATOM 2976 N N . LYS A 1 401 ? -16.587 8.762 -4.821 1.00 95.38 401 LYS A N 1
ATOM 2977 C CA . LYS A 1 401 ? -17.005 9.531 -6.001 1.00 95.38 401 LYS A CA 1
ATOM 2978 C C . LYS A 1 401 ? -15.818 9.734 -6.943 1.00 95.38 401 LYS A C 1
ATOM 2980 O O . LYS A 1 401 ? -14.671 9.796 -6.519 1.00 95.38 401 LYS A O 1
ATOM 2985 N N . LYS A 1 402 ? -16.091 9.975 -8.230 1.00 95.81 402 LYS A N 1
ATOM 2986 C CA . LYS A 1 402 ? -15.039 10.264 -9.225 1.00 95.81 402 LYS A CA 1
ATOM 2987 C C . LYS A 1 402 ? -14.111 11.413 -8.803 1.00 95.81 402 LYS A C 1
ATOM 2989 O O . LYS A 1 402 ? -12.913 11.323 -9.020 1.00 95.81 402 LYS A O 1
ATOM 2994 N N . SER A 1 403 ? -14.650 12.478 -8.206 1.00 97.06 403 SER A N 1
ATOM 2995 C CA . SER A 1 403 ? -13.842 13.603 -7.718 1.00 97.06 403 SER A CA 1
ATOM 2996 C C . SER A 1 403 ? -12.901 13.201 -6.581 1.00 97.06 403 SER A C 1
ATOM 2998 O O . SER A 1 403 ? -11.765 13.641 -6.568 1.00 97.06 403 SER A O 1
ATOM 3000 N N . GLN A 1 404 ? -13.353 12.334 -5.674 1.00 97.00 404 GLN A N 1
ATOM 3001 C CA . GLN A 1 404 ? -12.553 11.805 -4.567 1.00 97.00 404 GLN A CA 1
ATOM 3002 C C . GLN A 1 404 ? -11.451 10.873 -5.074 1.00 97.00 404 GLN A C 1
ATOM 3004 O O . GLN A 1 404 ? -10.298 11.024 -4.697 1.00 97.00 404 GLN A O 1
ATOM 3009 N N . LEU A 1 405 ? -11.781 9.981 -6.012 1.00 97.00 405 LEU A N 1
ATOM 3010 C CA . LEU A 1 405 ? -10.785 9.135 -6.666 1.00 97.00 405 LEU A CA 1
ATOM 3011 C C . LEU A 1 405 ? -9.760 9.964 -7.468 1.00 97.00 405 LEU A C 1
ATOM 3013 O O . LEU A 1 405 ? -8.610 9.570 -7.588 1.00 97.00 405 LEU A O 1
ATOM 3017 N N . ASN A 1 406 ? -10.139 11.115 -8.038 1.00 97.62 406 ASN A N 1
ATOM 3018 C CA . ASN A 1 406 ? -9.161 12.027 -8.648 1.00 97.62 406 ASN A CA 1
ATOM 3019 C C . ASN A 1 406 ? -8.224 12.638 -7.600 1.00 97.62 406 ASN A C 1
ATOM 3021 O O . ASN A 1 406 ? -7.037 12.758 -7.866 1.00 97.62 406 ASN A O 1
ATOM 3025 N N . THR A 1 407 ? -8.742 13.015 -6.427 1.00 97.50 407 THR A N 1
ATOM 3026 C CA . THR A 1 407 ? -7.909 13.513 -5.325 1.00 97.50 407 THR A CA 1
ATOM 3027 C C . THR A 1 407 ? -6.902 12.458 -4.875 1.00 97.50 407 THR A C 1
ATOM 3029 O O . THR A 1 407 ? -5.722 12.769 -4.800 1.00 97.50 407 THR A O 1
ATOM 3032 N N . LEU A 1 408 ? -7.339 11.209 -4.674 1.00 97.44 408 LEU A N 1
ATOM 3033 C CA . LEU A 1 408 ? -6.452 10.104 -4.288 1.00 97.44 408 LEU A CA 1
ATOM 3034 C C . LEU A 1 408 ? -5.385 9.813 -5.355 1.00 97.44 408 LEU A C 1
ATOM 3036 O O . LEU A 1 408 ? -4.213 9.663 -5.034 1.00 97.44 408 LEU A O 1
ATOM 3040 N N . SER A 1 409 ? -5.761 9.801 -6.637 1.00 97.38 409 SER A N 1
ATOM 3041 C CA . SER A 1 409 ? -4.793 9.636 -7.731 1.00 97.38 409 SER A CA 1
ATOM 3042 C C . SER A 1 409 ? -3.784 10.792 -7.774 1.00 97.38 409 SER A C 1
ATOM 3044 O O . SER A 1 409 ? -2.586 10.563 -7.898 1.00 97.38 409 SER A O 1
ATOM 3046 N N . ASN A 1 410 ? -4.229 12.035 -7.570 1.00 97.00 410 ASN A N 1
ATOM 3047 C CA . ASN A 1 410 ? -3.323 13.183 -7.471 1.00 97.00 410 ASN A CA 1
ATOM 3048 C C . ASN A 1 410 ? -2.381 13.105 -6.257 1.00 97.00 410 ASN A C 1
ATOM 3050 O O . ASN A 1 410 ? -1.330 13.734 -6.289 1.00 97.00 410 ASN A O 1
ATOM 3054 N N . ALA A 1 411 ? -2.744 12.346 -5.219 1.00 97.31 411 ALA A N 1
ATOM 3055 C CA . ALA A 1 411 ? -1.903 12.067 -4.058 1.00 97.31 411 ALA A CA 1
ATOM 3056 C C . ALA A 1 411 ? -0.916 10.900 -4.279 1.00 97.31 411 ALA A C 1
ATOM 3058 O O . ALA A 1 411 ? -0.222 10.510 -3.350 1.00 97.31 411 ALA A O 1
ATOM 3059 N N . GLY A 1 412 ? -0.821 10.340 -5.494 1.00 97.25 412 GLY A N 1
ATOM 3060 C CA . GLY A 1 412 ? 0.154 9.284 -5.806 1.00 97.25 412 GLY A CA 1
ATOM 3061 C C . GLY A 1 412 ? -0.336 7.869 -5.495 1.00 97.25 412 GLY A C 1
ATOM 3062 O O . GLY A 1 412 ? 0.470 6.956 -5.325 1.00 97.25 412 GLY A O 1
ATOM 3063 N N . LEU A 1 413 ? -1.655 7.669 -5.398 1.00 97.81 413 LEU A N 1
ATOM 3064 C CA . LEU A 1 413 ? -2.248 6.351 -5.177 1.00 97.81 413 LEU A CA 1
ATOM 3065 C C . LEU A 1 413 ? -2.695 5.727 -6.498 1.00 97.81 413 LEU A C 1
ATOM 3067 O O . LEU A 1 413 ? -3.508 6.288 -7.235 1.00 97.81 413 LEU A O 1
ATOM 3071 N N . THR A 1 414 ? -2.207 4.522 -6.763 1.00 97.56 414 THR A N 1
ATOM 3072 C CA . THR A 1 414 ? -2.737 3.633 -7.794 1.00 97.56 414 THR A CA 1
ATOM 3073 C C . THR A 1 414 ? -4.119 3.152 -7.381 1.00 97.56 414 THR A C 1
ATOM 3075 O O . THR A 1 414 ? -4.328 2.668 -6.267 1.00 97.56 414 THR A O 1
ATOM 3078 N N . LEU A 1 415 ? -5.087 3.271 -8.286 1.00 97.50 415 LEU A N 1
ATOM 3079 C CA . LEU A 1 415 ? -6.489 2.999 -7.987 1.00 97.50 415 LEU A CA 1
ATOM 3080 C C . LEU A 1 415 ? -7.022 1.867 -8.848 1.00 97.50 415 LEU A C 1
ATOM 3082 O O . LEU A 1 415 ? -6.736 1.793 -10.043 1.00 97.50 415 LEU A O 1
ATOM 3086 N N . ILE A 1 416 ? -7.881 1.040 -8.259 1.00 96.75 416 ILE A N 1
ATOM 3087 C CA . ILE A 1 416 ? -8.660 0.040 -8.985 1.00 96.75 416 ILE A CA 1
ATOM 3088 C C . ILE A 1 416 ? -10.134 0.427 -8.965 1.00 96.75 416 ILE A C 1
ATOM 3090 O O . ILE A 1 416 ? -10.605 1.176 -8.105 1.00 96.75 416 ILE A O 1
ATOM 3094 N N . LYS A 1 417 ? -10.880 -0.060 -9.950 1.00 96.94 417 LYS A N 1
ATOM 3095 C CA . LYS A 1 417 ? -12.308 0.203 -10.062 1.00 96.94 417 LYS A CA 1
ATOM 3096 C C . LYS A 1 417 ? -13.052 -1.013 -10.584 1.00 96.94 417 LYS A C 1
ATOM 3098 O O . LYS A 1 417 ? -12.522 -1.806 -11.352 1.00 96.94 417 LYS A O 1
ATOM 3103 N N . GLN A 1 418 ? -14.321 -1.102 -10.220 1.00 95.50 418 GLN A N 1
ATOM 3104 C CA . GLN A 1 418 ? -15.284 -2.032 -10.787 1.00 95.50 418 GLN A CA 1
ATOM 3105 C C . GLN A 1 418 ? -16.467 -1.275 -11.398 1.00 95.50 418 GLN A C 1
ATOM 3107 O O . GLN A 1 418 ? -16.835 -0.174 -10.968 1.00 95.50 418 GLN A O 1
ATOM 3112 N N . LYS A 1 419 ? -17.065 -1.849 -12.445 1.00 94.50 419 LYS A N 1
ATOM 3113 C CA . LYS A 1 419 ? -18.258 -1.288 -13.103 1.00 94.50 419 LYS A CA 1
ATOM 3114 C C . LYS A 1 419 ? -19.535 -1.632 -12.340 1.00 94.50 419 LYS A C 1
ATOM 3116 O O . LYS A 1 419 ? -20.437 -0.801 -12.283 1.00 94.50 419 LYS A O 1
ATOM 3121 N N . THR A 1 420 ? -19.595 -2.836 -11.785 1.00 93.94 420 THR A N 1
ATOM 3122 C CA . THR A 1 420 ? -20.653 -3.369 -10.916 1.00 93.94 420 THR A CA 1
ATOM 3123 C C . THR A 1 420 ? -19.999 -4.103 -9.747 1.00 93.94 420 THR A C 1
ATOM 3125 O O . THR A 1 420 ? -18.832 -4.463 -9.853 1.00 93.94 420 THR A O 1
ATOM 3128 N N . ALA A 1 421 ? -20.733 -4.371 -8.665 1.00 88.62 421 ALA A N 1
ATOM 3129 C CA . ALA A 1 421 ? -20.195 -5.104 -7.511 1.00 88.62 421 ALA A CA 1
ATOM 3130 C C . ALA A 1 421 ? -19.549 -6.454 -7.894 1.00 88.62 421 ALA A C 1
ATOM 3132 O O . ALA A 1 421 ? -18.557 -6.847 -7.307 1.00 88.62 421 ALA A O 1
ATOM 3133 N N . THR A 1 422 ? -20.069 -7.117 -8.930 1.00 87.38 422 THR A N 1
ATOM 3134 C CA . THR A 1 422 ? -19.622 -8.440 -9.397 1.00 87.38 422 THR A CA 1
ATOM 3135 C C . THR A 1 422 ? -18.771 -8.418 -10.673 1.00 87.38 422 THR A C 1
ATOM 3137 O O . THR A 1 422 ? -18.484 -9.467 -11.239 1.00 87.38 422 THR A O 1
ATOM 3140 N N . SER A 1 423 ? -18.440 -7.244 -11.226 1.00 92.50 423 SER A N 1
ATOM 3141 C CA . SER A 1 423 ? -17.608 -7.190 -12.441 1.00 92.50 423 SER A CA 1
ATOM 3142 C C . SER A 1 423 ? -16.137 -7.282 -12.079 1.00 92.50 423 SER A C 1
ATOM 3144 O O . SER A 1 423 ? -15.738 -6.588 -11.151 1.00 92.50 423 SER A O 1
ATOM 3146 N N . GLU A 1 424 ? -15.327 -7.961 -12.887 1.00 92.44 424 GLU A N 1
ATOM 3147 C CA . GLU A 1 424 ? -13.877 -8.017 -12.677 1.00 92.44 424 GLU A CA 1
ATOM 3148 C C . GLU A 1 424 ? -13.273 -6.607 -12.455 1.00 92.44 424 GLU A C 1
ATOM 3150 O O . GLU A 1 424 ? -13.537 -5.683 -13.247 1.00 92.44 424 GLU A O 1
ATOM 3155 N N . PRO A 1 425 ? -12.497 -6.405 -11.375 1.00 95.69 425 PRO A N 1
ATOM 3156 C CA . PRO A 1 425 ? -11.807 -5.150 -11.123 1.00 95.69 425 PRO A CA 1
ATOM 3157 C C . PRO A 1 425 ? -10.756 -4.862 -12.194 1.00 95.69 425 PRO A C 1
ATOM 3159 O O . PRO A 1 425 ? -10.097 -5.751 -12.736 1.00 95.69 425 PRO A O 1
ATOM 3162 N N . TYR A 1 426 ? -10.583 -3.579 -12.491 1.00 96.88 426 TYR A N 1
ATOM 3163 C CA . TYR A 1 426 ? -9.592 -3.092 -13.437 1.00 96.88 426 TYR A CA 1
ATOM 3164 C C . TYR A 1 426 ? -8.773 -1.955 -12.839 1.00 96.88 426 TYR A C 1
ATOM 3166 O O . TYR A 1 426 ? -9.257 -1.192 -12.000 1.00 96.88 426 TYR A O 1
ATOM 3174 N N . ILE A 1 427 ? -7.529 -1.838 -13.294 1.00 97.50 427 ILE A N 1
ATOM 3175 C CA . ILE A 1 427 ? -6.613 -0.778 -12.881 1.00 97.50 427 ILE A CA 1
ATOM 3176 C C . ILE A 1 427 ? -7.123 0.521 -13.492 1.00 97.50 427 ILE A C 1
ATOM 3178 O O . ILE A 1 427 ? -7.178 0.660 -14.712 1.00 97.50 427 ILE A O 1
ATOM 3182 N N . ARG A 1 428 ? -7.569 1.460 -12.665 1.00 97.31 428 ARG A N 1
ATOM 3183 C CA . ARG A 1 428 ? -8.097 2.741 -13.132 1.00 97.31 428 ARG A CA 1
ATOM 3184 C C . ARG A 1 428 ? -6.963 3.688 -13.489 1.00 97.31 428 ARG A C 1
ATOM 3186 O O . ARG A 1 428 ? -6.987 4.227 -14.586 1.00 97.31 428 ARG A O 1
ATOM 3193 N N . ASP A 1 429 ? -6.036 3.867 -12.557 1.00 97.44 429 ASP A N 1
ATOM 3194 C CA . ASP A 1 429 ? -4.884 4.757 -12.657 1.00 97.44 429 ASP A CA 1
ATOM 3195 C C . ASP A 1 429 ? -3.684 3.951 -12.136 1.00 97.44 429 ASP A C 1
ATOM 3197 O O . ASP A 1 429 ? -3.711 3.552 -10.971 1.00 97.44 429 ASP A O 1
ATOM 3201 N N . HIS A 1 430 ? -2.684 3.653 -12.978 1.00 97.06 430 HIS A N 1
ATOM 3202 C CA . HIS A 1 430 ? -1.428 3.036 -12.529 1.00 97.06 430 HIS A CA 1
ATOM 3203 C C . HIS A 1 430 ? -0.333 4.093 -12.497 1.00 97.06 430 HIS A C 1
ATOM 3205 O O . HIS A 1 430 ? 0.192 4.501 -13.532 1.00 97.06 430 HIS A O 1
ATOM 3211 N N . ILE A 1 431 ? -0.024 4.550 -11.293 1.00 97.69 431 ILE A N 1
ATOM 3212 C CA . ILE A 1 431 ? 0.889 5.659 -11.051 1.00 97.69 431 ILE A CA 1
ATOM 3213 C C . ILE A 1 431 ? 1.876 5.311 -9.941 1.00 97.69 431 ILE A C 1
ATOM 3215 O O . ILE A 1 431 ? 1.630 4.426 -9.117 1.00 97.69 431 ILE A O 1
ATOM 3219 N N . THR A 1 432 ? 2.998 6.014 -9.927 1.00 97.94 432 THR A N 1
ATOM 3220 C CA . THR A 1 432 ? 3.969 5.960 -8.837 1.00 97.94 432 THR A CA 1
ATOM 3221 C C . THR A 1 432 ? 3.527 6.861 -7.680 1.00 97.94 432 THR A C 1
ATOM 3223 O O . THR A 1 432 ? 2.617 7.684 -7.832 1.00 97.94 432 THR A O 1
ATOM 3226 N N . SER A 1 433 ? 4.163 6.717 -6.517 1.00 97.94 433 SER A N 1
ATOM 3227 C CA . SER A 1 433 ? 3.914 7.603 -5.374 1.00 97.94 433 SER A CA 1
ATOM 3228 C C . SER A 1 433 ? 4.581 8.979 -5.509 1.00 97.94 433 SER A C 1
ATOM 3230 O O . SER A 1 433 ? 4.268 9.901 -4.758 1.00 97.94 433 SER A O 1
ATOM 3232 N N . ASP A 1 434 ? 5.465 9.165 -6.493 1.00 97.94 434 ASP A N 1
ATOM 3233 C CA . ASP A 1 434 ? 6.079 10.459 -6.787 1.00 97.94 434 ASP A CA 1
ATOM 3234 C C . ASP A 1 434 ? 5.121 11.350 -7.591 1.00 97.94 434 ASP A C 1
ATOM 3236 O O . ASP A 1 434 ? 4.845 11.132 -8.770 1.00 97.94 434 ASP A O 1
ATOM 3240 N N . THR A 1 435 ? 4.635 12.400 -6.935 1.00 97.19 435 THR A N 1
ATOM 3241 C CA . THR A 1 435 ? 3.690 13.376 -7.491 1.00 97.19 435 THR A CA 1
ATOM 3242 C C . THR A 1 435 ? 4.361 14.686 -7.912 1.00 97.19 435 THR A C 1
ATOM 3244 O O . THR A 1 435 ? 3.681 15.655 -8.258 1.00 97.19 435 THR A O 1
ATOM 3247 N N . THR A 1 436 ? 5.699 14.748 -7.925 1.00 97.44 436 THR A N 1
ATOM 3248 C CA . THR A 1 436 ? 6.451 15.979 -8.236 1.00 97.44 436 THR A CA 1
ATOM 3249 C C . THR A 1 436 ? 6.233 16.462 -9.669 1.00 97.44 436 THR A C 1
ATOM 3251 O O . THR A 1 436 ? 6.317 17.661 -9.951 1.00 97.44 436 THR A O 1
ATOM 3254 N N . SER A 1 437 ? 5.941 15.546 -10.594 1.00 96.81 437 SER A N 1
ATOM 3255 C CA . SER A 1 437 ? 5.555 15.867 -11.965 1.00 96.81 437 SER A CA 1
ATOM 3256 C C . SER A 1 437 ? 4.735 14.744 -12.586 1.00 96.81 437 SER A C 1
ATOM 3258 O O . SER A 1 437 ? 4.963 13.574 -12.294 1.00 96.81 437 SER A O 1
ATOM 3260 N N . LEU A 1 438 ? 3.865 15.090 -13.539 1.00 94.31 438 LEU A N 1
ATOM 3261 C CA . LEU A 1 438 ? 3.103 14.100 -14.310 1.00 94.31 438 LEU A CA 1
ATOM 3262 C C . LEU A 1 438 ? 4.013 13.060 -14.981 1.00 94.31 438 LEU A C 1
ATOM 3264 O O . LEU A 1 438 ? 3.674 11.890 -15.043 1.00 94.31 438 LEU A O 1
ATOM 3268 N N . VAL A 1 439 ? 5.191 13.470 -15.459 1.00 93.69 439 VAL A N 1
ATOM 3269 C CA . VAL A 1 439 ? 6.123 12.572 -16.159 1.00 93.69 439 VAL A CA 1
ATOM 3270 C C . VAL A 1 439 ? 6.653 11.474 -15.237 1.00 93.69 439 VAL A C 1
ATOM 3272 O O . VAL A 1 439 ? 6.842 10.352 -15.688 1.00 93.69 439 VAL A O 1
ATOM 3275 N N . VAL A 1 440 ? 6.908 11.789 -13.968 1.00 93.88 440 VAL A N 1
ATOM 3276 C CA . VAL A 1 440 ? 7.448 10.824 -12.998 1.00 93.88 440 VAL A CA 1
ATOM 3277 C C . VAL A 1 440 ? 6.333 10.041 -12.295 1.00 93.88 440 VAL A C 1
ATOM 3279 O O . VAL A 1 440 ? 6.522 8.875 -11.941 1.00 93.88 440 VAL A O 1
ATOM 3282 N N . GLN A 1 441 ? 5.156 10.656 -12.174 1.00 96.88 441 GLN A N 1
ATOM 3283 C CA . GLN A 1 441 ? 3.951 10.026 -11.650 1.00 96.88 441 GLN A CA 1
ATOM 3284 C C . GLN A 1 441 ? 3.463 8.884 -12.549 1.00 96.88 441 GLN A C 1
ATOM 3286 O O . GLN A 1 441 ? 2.995 7.865 -12.051 1.00 96.88 441 GLN A O 1
ATOM 3291 N N . GLU A 1 442 ? 3.588 9.015 -13.870 1.00 96.50 442 GLU A N 1
ATOM 3292 C CA . GLU A 1 442 ? 3.210 7.951 -14.801 1.00 96.50 442 GLU A CA 1
ATOM 3293 C C . GLU A 1 442 ? 4.135 6.731 -14.663 1.00 96.50 442 GLU A C 1
ATOM 3295 O O . GLU A 1 442 ? 5.328 6.772 -14.988 1.00 96.50 442 GLU A O 1
ATOM 3300 N N . GLU A 1 443 ? 3.567 5.601 -14.229 1.00 95.81 443 GLU A N 1
ATOM 3301 C CA . GLU A 1 443 ? 4.317 4.356 -14.031 1.00 95.81 443 GLU A CA 1
ATOM 3302 C C . GLU A 1 443 ? 4.999 3.890 -15.319 1.00 95.81 443 GLU A C 1
ATOM 3304 O O . GLU A 1 443 ? 6.153 3.455 -15.302 1.00 95.81 443 GLU A O 1
ATOM 3309 N N . LEU A 1 444 ? 4.305 4.059 -16.445 1.00 95.00 444 LEU A N 1
ATOM 3310 C CA . LEU A 1 444 ? 4.784 3.688 -17.767 1.00 95.00 444 LEU A CA 1
ATOM 3311 C C . LEU A 1 444 ? 6.121 4.350 -18.102 1.00 95.00 444 LEU A C 1
ATOM 3313 O O . LEU A 1 444 ? 7.010 3.715 -18.666 1.00 95.00 444 LEU A O 1
ATOM 3317 N N . VAL A 1 445 ? 6.264 5.633 -17.764 1.00 94.38 445 VAL A N 1
ATOM 3318 C CA . VAL A 1 445 ? 7.470 6.407 -18.068 1.00 94.38 445 VAL A CA 1
ATOM 3319 C C . VAL A 1 445 ? 8.642 5.885 -17.247 1.00 94.38 445 VAL A C 1
ATOM 3321 O O . VAL A 1 445 ? 9.725 5.669 -17.797 1.00 94.38 445 VAL A O 1
ATOM 3324 N N . THR A 1 446 ? 8.414 5.629 -15.958 1.00 94.25 446 THR A N 1
ATOM 3325 C CA . THR A 1 446 ? 9.425 5.057 -15.062 1.00 94.25 446 THR A CA 1
ATOM 3326 C C . THR A 1 446 ? 9.867 3.680 -15.552 1.00 94.25 446 THR A C 1
ATOM 3328 O O . THR A 1 446 ? 11.058 3.463 -15.775 1.00 94.25 446 THR A O 1
ATOM 3331 N N . ALA A 1 447 ? 8.921 2.783 -15.830 1.00 92.62 447 ALA A N 1
ATOM 3332 C CA . ALA A 1 447 ? 9.233 1.434 -16.287 1.00 92.62 447 ALA A CA 1
ATOM 3333 C C . ALA A 1 447 ? 9.923 1.396 -17.655 1.00 92.62 447 ALA A C 1
ATOM 3335 O O . ALA A 1 447 ? 10.833 0.591 -17.875 1.00 92.62 447 ALA A O 1
ATOM 3336 N N . ASN A 1 448 ? 9.540 2.287 -18.571 1.00 92.44 448 ASN A N 1
ATOM 3337 C CA . ASN A 1 448 ? 10.214 2.417 -19.856 1.00 92.44 448 ASN A CA 1
ATOM 3338 C C . ASN A 1 448 ? 11.664 2.895 -19.674 1.00 92.44 448 ASN A C 1
ATOM 3340 O O . ASN A 1 448 ? 12.578 2.309 -20.255 1.00 92.44 448 ASN A O 1
ATOM 3344 N N . GLY A 1 449 ? 11.890 3.899 -18.821 1.00 92.50 449 GLY A N 1
ATOM 3345 C CA . GLY A 1 449 ? 13.231 4.386 -18.487 1.00 92.50 449 GLY A CA 1
ATOM 3346 C C . GLY A 1 449 ? 14.122 3.298 -17.881 1.00 92.50 449 GLY A C 1
ATOM 3347 O O . GLY A 1 449 ? 15.254 3.109 -18.332 1.00 92.50 449 GLY A O 1
ATOM 3348 N N . ASP A 1 450 ? 13.591 2.530 -16.930 1.00 93.31 450 ASP A N 1
ATOM 3349 C CA . ASP A 1 450 ? 14.298 1.414 -16.293 1.00 93.31 450 ASP A CA 1
ATOM 3350 C C . ASP A 1 450 ? 14.688 0.3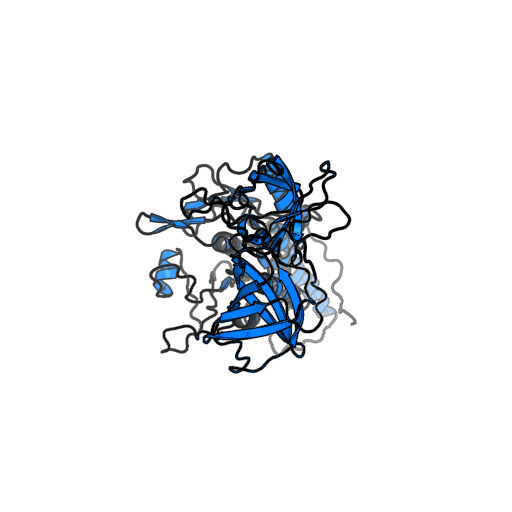36 -17.301 1.00 93.31 450 ASP A C 1
ATOM 3352 O O . ASP A 1 450 ? 15.835 -0.113 -17.350 1.00 93.31 450 ASP A O 1
ATOM 3356 N N . TRP A 1 451 ? 13.738 -0.063 -18.147 1.00 90.88 451 TRP A N 1
ATOM 3357 C CA . TRP A 1 451 ? 13.965 -1.073 -19.170 1.00 90.88 451 TRP A CA 1
ATOM 3358 C C . TRP A 1 451 ? 15.010 -0.625 -20.194 1.00 90.88 451 TRP A C 1
ATOM 3360 O O . TRP A 1 451 ? 15.892 -1.409 -20.561 1.00 90.88 451 TRP A O 1
ATOM 3370 N N . MET A 1 452 ? 14.942 0.632 -20.642 1.00 89.19 452 MET A N 1
ATOM 3371 C CA . MET A 1 452 ? 15.919 1.202 -21.569 1.00 89.19 452 MET A CA 1
ATOM 3372 C C . MET A 1 452 ? 17.313 1.237 -20.946 1.00 89.19 452 MET A C 1
ATOM 3374 O O . MET A 1 452 ? 18.268 0.763 -21.565 1.00 89.19 452 MET A O 1
ATOM 3378 N N . SER A 1 453 ? 17.415 1.732 -19.710 1.00 89.44 453 SER A N 1
ATOM 3379 C CA . SER A 1 453 ? 18.661 1.767 -18.941 1.00 89.44 453 SER A CA 1
ATOM 3380 C C . SER A 1 453 ? 19.272 0.370 -18.831 1.00 89.44 453 SER A C 1
ATOM 3382 O O . SER A 1 453 ? 20.399 0.135 -19.268 1.00 89.44 453 SER A O 1
ATOM 3384 N N . LYS A 1 454 ? 18.481 -0.608 -18.383 1.00 87.75 454 LYS A N 1
ATOM 3385 C CA . LYS A 1 454 ? 18.918 -1.997 -18.217 1.00 87.75 454 LYS A CA 1
ATOM 3386 C C . LYS A 1 454 ? 19.320 -2.657 -19.533 1.00 87.75 454 LYS A C 1
ATOM 3388 O O . LYS A 1 454 ? 20.330 -3.356 -19.588 1.00 87.75 454 LYS A O 1
ATOM 3393 N N . THR A 1 455 ? 18.574 -2.414 -20.610 1.00 86.06 455 THR A N 1
ATOM 3394 C CA . THR A 1 455 ? 18.887 -2.950 -21.944 1.00 86.06 455 THR A CA 1
ATOM 3395 C C . THR A 1 455 ? 20.206 -2.394 -22.475 1.00 86.06 455 THR A C 1
ATOM 3397 O O . THR A 1 455 ? 21.026 -3.147 -23.009 1.00 86.06 455 THR A O 1
ATOM 3400 N N . LEU A 1 456 ? 20.445 -1.092 -22.297 1.00 86.44 456 LEU A N 1
ATOM 3401 C CA . LEU A 1 456 ? 21.712 -0.464 -22.665 1.00 86.44 456 LEU A CA 1
ATOM 3402 C C . LEU A 1 456 ? 22.857 -1.023 -21.812 1.00 86.44 456 LEU A C 1
ATOM 3404 O O . LEU A 1 456 ? 23.834 -1.511 -22.378 1.00 86.44 456 LEU A O 1
ATOM 3408 N N . SER A 1 457 ? 22.707 -1.064 -20.485 1.00 84.06 457 SER A N 1
ATOM 3409 C CA . SER A 1 457 ? 23.698 -1.629 -19.557 1.00 84.06 457 SER A CA 1
ATOM 3410 C C . SER A 1 457 ? 24.082 -3.066 -19.915 1.00 84.06 457 SER A C 1
ATOM 3412 O O . SER A 1 457 ? 25.267 -3.368 -20.066 1.00 84.06 457 SER A O 1
ATOM 3414 N N . ASN A 1 458 ? 23.097 -3.931 -20.175 1.00 81.56 458 ASN A N 1
ATOM 3415 C CA . ASN A 1 458 ? 23.321 -5.324 -20.577 1.00 81.56 458 ASN A CA 1
ATOM 3416 C C . ASN A 1 458 ? 24.026 -5.450 -21.935 1.00 81.56 458 ASN A C 1
ATOM 3418 O O . ASN A 1 458 ? 24.767 -6.406 -22.159 1.00 81.56 458 ASN A O 1
ATOM 3422 N N . THR A 1 459 ? 23.843 -4.478 -22.831 1.00 80.81 459 THR A N 1
ATOM 3423 C CA . THR A 1 459 ? 24.557 -4.430 -24.116 1.00 80.81 459 THR A CA 1
ATOM 3424 C C . THR A 1 459 ? 26.043 -4.092 -23.930 1.00 80.81 459 THR A C 1
ATOM 3426 O O . THR A 1 459 ? 26.875 -4.516 -24.737 1.00 80.81 459 THR A O 1
ATOM 3429 N N . TYR A 1 460 ? 26.405 -3.359 -22.869 1.00 74.50 460 TYR A N 1
ATOM 3430 C CA . TYR A 1 460 ? 27.791 -2.947 -22.611 1.00 74.50 460 TYR A CA 1
ATOM 3431 C C . TYR A 1 460 ? 28.620 -3.939 -21.804 1.00 74.50 460 TYR A C 1
ATOM 3433 O O . TYR A 1 460 ? 29.844 -3.769 -21.757 1.00 74.50 460 TYR A O 1
ATOM 3441 N N . VAL A 1 461 ? 28.010 -4.948 -21.172 1.00 68.50 461 VAL A N 1
ATOM 3442 C CA . VAL A 1 461 ? 28.753 -5.938 -20.382 1.00 68.50 461 VAL A CA 1
ATOM 3443 C C . VAL A 1 461 ? 29.719 -6.672 -21.312 1.00 68.50 461 VAL A C 1
ATOM 3445 O O . VAL A 1 461 ? 29.341 -7.527 -22.114 1.00 68.50 461 VAL A O 1
ATOM 3448 N N . ALA A 1 462 ? 30.999 -6.298 -21.236 1.00 61.38 462 ALA A N 1
ATOM 3449 C CA . ALA A 1 462 ? 32.055 -7.011 -21.930 1.00 61.38 462 ALA A CA 1
ATOM 3450 C C . ALA A 1 462 ? 32.033 -8.457 -21.433 1.00 61.38 462 ALA A C 1
ATOM 3452 O O . ALA A 1 462 ? 31.950 -8.691 -20.226 1.00 61.38 462 ALA A O 1
ATOM 3453 N N . GLY A 1 463 ? 32.096 -9.420 -22.356 1.00 62.94 463 GLY A N 1
ATOM 3454 C CA . GLY A 1 463 ? 32.090 -10.828 -21.975 1.00 62.94 463 GLY A CA 1
ATOM 3455 C C . GLY A 1 463 ? 33.154 -11.104 -20.899 1.00 62.94 463 GLY A C 1
ATOM 3456 O O . GLY A 1 463 ? 34.225 -10.483 -20.932 1.00 62.94 463 GLY A O 1
ATOM 3457 N N . PRO A 1 464 ? 32.889 -12.003 -19.937 1.00 56.06 464 PRO A N 1
ATOM 3458 C CA . PRO A 1 464 ? 33.811 -12.271 -18.839 1.00 56.06 464 PRO A CA 1
ATOM 3459 C C . PRO A 1 464 ? 35.232 -12.549 -19.358 1.00 56.06 464 PRO A C 1
ATOM 3461 O O . PRO A 1 464 ? 35.434 -13.347 -20.272 1.00 56.06 464 PRO A O 1
ATOM 3464 N N . GLY A 1 465 ? 36.220 -11.838 -18.802 1.00 57.91 465 GLY A N 1
ATOM 3465 C CA . GLY A 1 465 ? 37.630 -11.916 -19.210 1.00 57.91 465 GLY A CA 1
ATOM 3466 C C . GLY A 1 465 ? 38.068 -10.919 -20.293 1.00 57.91 465 GLY A C 1
ATOM 3467 O O . GLY A 1 465 ? 39.262 -10.815 -20.574 1.00 57.91 465 GLY A O 1
ATOM 3468 N N . GLN A 1 466 ? 37.154 -10.133 -20.870 1.00 65.06 466 GLN A N 1
ATOM 3469 C CA . GLN A 1 466 ? 37.506 -9.053 -21.791 1.00 65.06 466 GLN A CA 1
ATOM 3470 C C . GLN A 1 466 ? 37.811 -7.750 -21.040 1.00 65.06 466 GLN A C 1
ATOM 3472 O O . GLN A 1 466 ? 37.020 -6.807 -21.042 1.00 65.06 466 GLN A O 1
ATOM 3477 N N . GLN A 1 467 ? 39.016 -7.649 -20.466 1.00 65.06 467 GLN A N 1
ATOM 3478 C CA . GLN A 1 467 ? 39.615 -6.349 -20.127 1.00 65.06 467 GLN A CA 1
ATOM 3479 C C . GLN A 1 467 ? 40.054 -5.646 -21.415 1.00 65.06 467 GLN A C 1
ATOM 3481 O O . GLN A 1 467 ? 41.234 -5.527 -21.741 1.00 65.06 467 GLN A O 1
ATOM 3486 N N . LEU A 1 468 ? 39.079 -5.243 -22.221 1.00 66.81 468 LEU A N 1
ATOM 3487 C CA . LEU A 1 468 ? 39.351 -4.478 -23.422 1.00 66.81 468 LEU A CA 1
ATOM 3488 C C . LEU A 1 468 ? 39.719 -3.048 -22.994 1.00 66.81 468 LEU A C 1
ATOM 3490 O O . LEU A 1 468 ? 38.917 -2.404 -22.311 1.00 66.81 468 LEU A O 1
ATOM 3494 N N . PRO A 1 469 ? 40.893 -2.525 -23.387 1.00 75.69 469 PRO A N 1
ATOM 3495 C CA . PRO A 1 469 ? 41.283 -1.166 -23.038 1.00 75.69 469 PRO A CA 1
ATOM 3496 C C . PRO A 1 469 ? 40.225 -0.166 -23.524 1.00 75.69 469 PRO A C 1
ATOM 3498 O O . PRO A 1 469 ? 39.658 -0.315 -24.615 1.00 75.69 469 PRO A O 1
ATOM 3501 N N . ILE A 1 470 ? 39.946 0.853 -22.708 1.00 74.88 470 ILE A N 1
ATOM 3502 C CA . ILE A 1 470 ? 39.039 1.954 -23.054 1.00 74.88 470 ILE A CA 1
ATOM 3503 C C . ILE A 1 470 ? 39.766 2.853 -24.059 1.00 74.88 470 ILE A C 1
ATOM 3505 O O . ILE A 1 470 ? 40.396 3.847 -23.720 1.00 74.88 470 ILE A O 1
ATOM 3509 N N . LEU A 1 471 ? 39.759 2.441 -25.324 1.00 84.00 471 LEU A N 1
ATOM 3510 C CA . LEU A 1 471 ? 40.320 3.218 -26.424 1.00 84.00 471 LEU A CA 1
ATOM 3511 C C . LEU A 1 471 ? 39.246 4.157 -26.980 1.00 84.00 471 LEU A C 1
ATOM 3513 O O . LEU A 1 471 ? 38.093 3.755 -27.123 1.00 84.00 471 LEU A O 1
ATOM 3517 N N . THR A 1 472 ? 39.625 5.357 -27.425 1.00 81.38 472 THR A N 1
ATOM 3518 C CA . THR A 1 472 ? 38.708 6.313 -28.082 1.00 81.38 472 THR A CA 1
ATOM 3519 C C . THR A 1 472 ? 37.925 5.675 -29.234 1.00 81.38 472 THR A C 1
ATOM 3521 O O . THR A 1 472 ? 36.730 5.906 -29.381 1.00 81.38 472 THR A O 1
ATOM 3524 N N . ARG A 1 473 ? 38.561 4.796 -30.026 1.00 81.56 473 ARG A N 1
ATOM 3525 C CA . ARG A 1 473 ? 37.877 4.046 -31.096 1.00 81.56 473 ARG A CA 1
ATOM 3526 C C . ARG A 1 473 ? 36.762 3.143 -30.557 1.00 81.56 473 ARG A C 1
ATOM 3528 O O . ARG A 1 473 ? 35.753 2.977 -31.233 1.00 81.56 473 ARG A O 1
ATOM 3535 N N . ARG A 1 474 ? 36.935 2.561 -29.369 1.00 80.88 474 ARG A N 1
ATOM 3536 C CA . ARG A 1 474 ? 35.909 1.738 -28.723 1.00 80.88 474 ARG A CA 1
ATOM 3537 C C . ARG A 1 474 ? 34.749 2.599 -28.238 1.00 80.88 474 ARG A C 1
ATOM 3539 O O . ARG A 1 474 ? 33.619 2.223 -28.499 1.00 80.88 474 ARG A O 1
ATOM 3546 N N . LEU A 1 475 ? 35.017 3.758 -27.635 1.00 81.31 475 LEU A N 1
ATOM 3547 C CA . LEU A 1 475 ? 33.972 4.714 -27.242 1.00 81.31 475 LEU A CA 1
ATOM 3548 C C . LEU A 1 475 ? 33.156 5.197 -28.455 1.00 81.31 475 LEU A C 1
ATOM 3550 O O . LEU A 1 475 ? 31.931 5.193 -28.410 1.00 81.31 475 LEU A O 1
ATOM 3554 N N . ILE A 1 476 ? 33.818 5.501 -29.580 1.00 81.81 476 ILE A N 1
ATOM 3555 C CA . ILE A 1 476 ? 33.140 5.822 -30.851 1.00 81.81 476 ILE A CA 1
ATOM 3556 C C . ILE A 1 476 ? 32.310 4.631 -31.351 1.00 81.81 476 ILE A C 1
ATOM 3558 O O . ILE A 1 476 ? 31.175 4.811 -31.782 1.00 81.81 476 ILE A O 1
ATOM 3562 N N . GLY A 1 477 ? 32.857 3.413 -31.292 1.00 82.25 477 GLY A N 1
ATOM 3563 C CA . GLY A 1 477 ? 32.144 2.198 -31.692 1.00 82.25 477 GLY A CA 1
ATOM 3564 C C . GLY A 1 477 ? 30.897 1.941 -30.844 1.00 82.25 477 GLY A C 1
ATOM 3565 O O . GLY A 1 477 ? 29.835 1.680 -31.400 1.00 82.25 477 GLY A O 1
ATOM 3566 N N . ILE A 1 478 ? 31.013 2.088 -29.523 1.00 81.50 478 ILE A N 1
ATOM 3567 C CA . ILE A 1 478 ? 29.897 2.009 -28.577 1.00 81.50 478 ILE A CA 1
ATOM 3568 C C . ILE A 1 478 ? 28.835 3.036 -28.977 1.00 81.50 478 ILE A C 1
ATOM 3570 O O . ILE A 1 478 ? 27.713 2.656 -29.306 1.00 81.50 478 ILE A O 1
ATOM 3574 N N . ARG A 1 479 ? 29.214 4.317 -29.071 1.00 81.62 479 ARG A N 1
ATOM 3575 C CA . ARG A 1 479 ? 28.301 5.411 -29.419 1.00 81.62 479 ARG A CA 1
ATOM 3576 C C . ARG A 1 479 ? 27.556 5.171 -30.731 1.00 81.62 479 ARG A C 1
ATOM 3578 O O . ARG A 1 479 ? 26.332 5.195 -30.763 1.00 81.62 479 ARG A O 1
ATOM 3585 N N . THR A 1 480 ? 28.295 4.995 -31.822 1.00 74.12 480 THR A N 1
ATOM 3586 C CA . THR A 1 480 ? 27.729 5.067 -33.175 1.00 74.12 480 THR A CA 1
ATOM 3587 C C . THR A 1 480 ? 27.140 3.743 -33.644 1.00 74.12 480 THR A C 1
ATOM 3589 O O . THR A 1 480 ? 26.173 3.753 -34.394 1.00 74.12 480 THR A O 1
ATOM 3592 N N . ILE A 1 481 ? 27.718 2.603 -33.258 1.00 75.25 481 ILE A N 1
ATOM 3593 C CA . ILE A 1 481 ? 27.292 1.303 -33.798 1.00 75.25 481 ILE A CA 1
ATOM 3594 C C . ILE A 1 481 ? 26.278 0.634 -32.875 1.00 75.25 481 ILE A C 1
ATOM 3596 O O . ILE A 1 481 ? 25.357 -0.006 -33.368 1.00 75.25 481 ILE A O 1
ATOM 3600 N N . GLN A 1 482 ? 26.440 0.764 -31.557 1.00 82.94 482 GLN A N 1
ATOM 3601 C CA . GLN A 1 482 ? 25.586 0.058 -30.602 1.00 82.94 482 GLN A CA 1
ATOM 3602 C C . GLN A 1 482 ? 24.448 0.951 -30.108 1.00 82.94 482 GLN A C 1
ATOM 3604 O O . GLN A 1 482 ? 23.289 0.612 -30.322 1.00 82.94 482 GLN A O 1
ATOM 3609 N N . ILE A 1 483 ? 24.761 2.111 -29.521 1.00 86.50 483 ILE A N 1
ATOM 3610 C CA . ILE A 1 483 ? 23.740 2.982 -28.911 1.00 86.50 483 ILE A CA 1
ATOM 3611 C C . ILE A 1 483 ? 22.825 3.575 -29.971 1.00 86.50 483 ILE A C 1
ATOM 3613 O O . ILE A 1 483 ? 21.615 3.396 -29.905 1.00 86.50 483 ILE A O 1
ATOM 3617 N N . ASP A 1 484 ? 23.399 4.254 -30.965 1.00 90.00 484 ASP A N 1
ATOM 3618 C CA . ASP A 1 484 ? 22.616 4.933 -31.999 1.00 90.00 484 ASP A CA 1
ATOM 3619 C C . ASP A 1 484 ? 21.707 3.948 -32.750 1.00 90.00 484 ASP A C 1
ATOM 3621 O O . ASP A 1 484 ? 20.547 4.251 -32.993 1.00 90.00 484 ASP A O 1
ATOM 3625 N N . ALA A 1 485 ? 22.185 2.735 -33.047 1.00 90.38 485 ALA A N 1
ATOM 3626 C CA . ALA A 1 485 ? 21.373 1.715 -33.708 1.00 90.38 485 ALA A CA 1
ATOM 3627 C C . ALA A 1 485 ? 20.200 1.230 -32.838 1.00 90.38 485 ALA A C 1
ATOM 3629 O O . ALA A 1 485 ? 19.086 1.098 -33.343 1.00 90.38 485 ALA A O 1
ATOM 3630 N N . ILE A 1 486 ? 20.430 0.993 -31.540 1.00 90.81 486 ILE A N 1
ATOM 3631 C CA . ILE A 1 486 ? 19.378 0.584 -30.597 1.00 90.81 486 ILE A CA 1
ATOM 3632 C C . ILE A 1 486 ? 18.343 1.701 -30.434 1.00 90.81 486 ILE A C 1
ATOM 3634 O O . ILE A 1 486 ? 17.147 1.446 -30.556 1.00 90.81 486 ILE A O 1
ATOM 3638 N N . LEU A 1 487 ? 18.791 2.941 -30.220 1.00 92.62 487 LEU A N 1
ATOM 3639 C CA . LEU A 1 487 ? 17.897 4.085 -30.039 1.00 92.62 487 LEU A CA 1
ATOM 3640 C C . LEU A 1 487 ? 17.087 4.383 -31.307 1.00 92.62 487 LEU A C 1
ATOM 3642 O O . LEU A 1 487 ? 15.884 4.612 -31.205 1.00 92.62 487 LEU A O 1
ATOM 3646 N N . ARG A 1 488 ? 17.689 4.291 -32.504 1.00 94.38 488 ARG A N 1
ATOM 3647 C CA . ARG A 1 488 ? 16.942 4.363 -33.776 1.00 94.38 488 ARG A CA 1
ATOM 3648 C C . ARG A 1 488 ? 15.884 3.276 -33.872 1.00 94.38 488 ARG A C 1
ATOM 3650 O O . ARG A 1 488 ? 14.756 3.594 -34.217 1.00 94.38 488 ARG A O 1
ATOM 3657 N N . SER A 1 489 ? 16.219 2.032 -33.518 1.00 93.38 489 SER A N 1
ATOM 3658 C CA . SER A 1 489 ? 15.242 0.935 -33.498 1.00 93.38 489 SER A CA 1
ATOM 3659 C C . SER A 1 489 ? 14.068 1.260 -32.575 1.00 93.38 489 SER A C 1
ATOM 3661 O O . SER A 1 489 ? 12.920 1.015 -32.924 1.00 93.38 489 SER A O 1
ATOM 3663 N N . TRP A 1 490 ? 14.323 1.859 -31.410 1.00 93.31 490 TRP A N 1
ATOM 3664 C CA . TRP A 1 490 ? 13.256 2.263 -30.493 1.00 93.31 490 TRP A CA 1
ATOM 3665 C C . TRP A 1 490 ? 12.412 3.421 -31.024 1.00 93.31 490 TRP A C 1
ATOM 3667 O O . TRP A 1 490 ? 11.208 3.431 -30.773 1.00 93.31 490 TRP A O 1
ATOM 3677 N N . VAL A 1 491 ? 12.998 4.355 -31.777 1.00 94.75 491 VAL A N 1
ATOM 3678 C CA . VAL A 1 491 ? 12.237 5.391 -32.493 1.00 94.75 491 VAL A CA 1
ATOM 3679 C C . VAL A 1 491 ? 11.374 4.774 -33.596 1.00 94.75 491 VAL A C 1
ATOM 3681 O O . VAL A 1 491 ? 10.180 5.056 -33.668 1.00 94.75 491 VAL A O 1
ATOM 3684 N N . ASP A 1 492 ? 11.939 3.879 -34.407 1.00 93.81 492 ASP A N 1
ATOM 3685 C CA . ASP A 1 492 ? 11.232 3.205 -35.504 1.00 93.81 492 ASP A CA 1
ATOM 3686 C C . ASP A 1 492 ? 10.067 2.337 -34.995 1.00 93.81 492 ASP A C 1
ATOM 3688 O O . ASP A 1 492 ? 9.025 2.225 -35.641 1.00 93.81 492 ASP A O 1
ATOM 3692 N N . GLU A 1 493 ? 10.220 1.748 -33.809 1.00 90.00 493 GLU A N 1
ATOM 3693 C CA . GLU A 1 493 ? 9.180 0.979 -33.123 1.00 90.00 493 GLU A CA 1
ATOM 3694 C C . GLU A 1 493 ? 8.164 1.853 -32.364 1.00 90.00 493 GLU A C 1
ATOM 3696 O O . GLU A 1 493 ? 7.217 1.322 -31.782 1.00 90.00 493 GLU A O 1
ATOM 3701 N N . GLY A 1 494 ? 8.347 3.178 -32.349 1.00 89.62 494 GLY A N 1
ATOM 3702 C CA . GLY A 1 494 ? 7.474 4.126 -31.653 1.00 89.62 494 GLY A CA 1
ATOM 3703 C C . GLY A 1 494 ? 7.598 4.105 -30.126 1.00 89.62 494 GLY A C 1
ATOM 3704 O O . GLY A 1 494 ? 6.720 4.618 -29.438 1.00 89.62 494 GLY A O 1
ATOM 3705 N N . ARG A 1 495 ? 8.669 3.512 -29.582 1.00 86.50 495 ARG A N 1
ATOM 3706 C CA . ARG A 1 495 ? 8.971 3.494 -28.136 1.00 86.50 495 ARG A CA 1
ATOM 3707 C C . ARG A 1 495 ? 9.632 4.789 -27.664 1.00 86.50 495 ARG A C 1
ATOM 3709 O O . ARG A 1 495 ? 9.553 5.130 -26.487 1.00 86.50 495 ARG A O 1
ATOM 3716 N N . LEU A 1 496 ? 10.312 5.476 -28.579 1.00 91.38 496 LEU A N 1
ATOM 3717 C CA . LEU A 1 496 ? 10.872 6.813 -28.412 1.00 91.38 496 LEU A CA 1
ATOM 3718 C C . LEU A 1 496 ? 10.350 7.716 -29.526 1.00 91.38 496 LEU A C 1
ATOM 3720 O O . LEU A 1 496 ? 10.102 7.263 -30.638 1.00 91.38 496 LEU A O 1
ATOM 3724 N N . ILE A 1 497 ? 10.205 9.003 -29.228 1.00 93.81 497 ILE A N 1
ATOM 3725 C CA . ILE A 1 497 ? 9.869 10.006 -30.247 1.00 93.81 497 ILE A CA 1
ATOM 3726 C C . ILE A 1 497 ? 11.151 10.552 -30.873 1.00 93.81 497 ILE A C 1
ATOM 3728 O O . ILE A 1 497 ? 11.250 10.678 -32.089 1.00 93.81 497 ILE A O 1
ATOM 3732 N N . ASP A 1 498 ? 12.127 10.874 -30.027 1.00 95.38 498 ASP A N 1
ATOM 3733 C CA . ASP A 1 498 ? 13.416 11.425 -30.418 1.00 95.38 498 ASP A CA 1
ATOM 3734 C C . ASP A 1 498 ? 14.459 11.096 -29.341 1.00 95.38 498 ASP A C 1
ATOM 3736 O O . ASP A 1 498 ? 14.109 10.723 -28.215 1.00 95.38 498 ASP A O 1
ATOM 3740 N N . TYR A 1 499 ? 15.736 11.229 -29.680 1.00 94.00 499 TYR A N 1
ATOM 3741 C CA . TYR A 1 499 ? 16.838 11.099 -28.737 1.00 94.00 499 TYR A CA 1
ATOM 3742 C C . TYR A 1 499 ? 18.018 11.977 -29.156 1.00 94.00 499 TYR A C 1
ATOM 3744 O O . TYR A 1 499 ? 18.265 12.242 -30.330 1.00 94.00 499 TYR A O 1
ATOM 3752 N N . THR A 1 500 ? 18.807 12.403 -28.175 1.00 93.50 500 THR A N 1
ATOM 3753 C CA . THR A 1 500 ? 20.089 13.069 -28.412 1.00 93.50 500 THR A CA 1
ATOM 3754 C C . THR A 1 500 ? 21.158 12.376 -27.583 1.00 93.50 500 THR A C 1
ATOM 3756 O O . THR A 1 500 ? 20.994 12.192 -26.383 1.00 93.50 500 THR A O 1
ATOM 3759 N N . ILE A 1 501 ? 22.258 11.978 -28.227 1.00 88.69 501 ILE A N 1
ATOM 3760 C CA . ILE A 1 501 ? 23.435 11.438 -27.537 1.00 88.69 501 ILE A CA 1
ATOM 3761 C C . ILE A 1 501 ? 24.446 12.570 -27.382 1.00 88.69 501 ILE A C 1
ATOM 3763 O O . ILE A 1 501 ? 25.148 12.902 -28.347 1.00 88.69 501 ILE A O 1
ATOM 3767 N N . GLU A 1 502 ? 24.525 13.141 -26.184 1.00 87.00 502 GLU A N 1
ATOM 3768 C CA . GLU A 1 502 ? 25.387 14.292 -25.898 1.00 87.00 502 GLU A CA 1
ATOM 3769 C C . GLU A 1 502 ? 26.874 13.918 -25.911 1.00 87.00 502 GLU A C 1
ATOM 3771 O O . GLU A 1 502 ? 27.636 14.463 -26.713 1.00 87.00 502 GLU A O 1
ATOM 3776 N N . ASP A 1 503 ? 27.280 12.941 -25.098 1.00 78.00 503 ASP A N 1
ATOM 3777 C CA . ASP A 1 503 ? 28.676 12.517 -24.977 1.00 78.00 503 ASP A CA 1
ATOM 3778 C C . ASP A 1 503 ? 28.805 11.011 -24.696 1.00 78.00 503 ASP A C 1
ATOM 3780 O O . ASP A 1 503 ? 27.901 10.374 -24.159 1.00 78.00 503 ASP A O 1
ATOM 3784 N N . VAL A 1 504 ? 29.945 10.440 -25.086 1.00 72.69 504 VAL A N 1
ATOM 3785 C CA . VAL A 1 504 ? 30.402 9.105 -24.678 1.00 72.69 504 VAL A CA 1
ATOM 3786 C C . VAL A 1 504 ? 31.883 9.240 -24.340 1.00 72.69 504 VAL A C 1
ATOM 3788 O O . VAL A 1 504 ? 32.760 9.027 -25.184 1.00 72.69 504 VAL A O 1
ATOM 3791 N N . SER A 1 505 ? 32.156 9.638 -23.103 1.00 70.94 505 SER A N 1
ATOM 3792 C CA . SER A 1 505 ? 33.503 9.835 -22.576 1.00 70.94 505 SER A CA 1
ATOM 3793 C C . SER A 1 505 ? 33.841 8.802 -21.504 1.00 70.94 505 SER A C 1
ATOM 3795 O O . SER A 1 505 ? 32.983 8.124 -20.942 1.00 70.94 505 SER A O 1
ATOM 3797 N N . GLN A 1 506 ? 35.138 8.627 -21.259 1.00 63.38 506 GLN A N 1
ATOM 3798 C CA . GLN A 1 506 ? 35.597 7.878 -20.100 1.00 63.38 506 GLN A CA 1
ATOM 3799 C C . GLN A 1 506 ? 35.415 8.769 -18.873 1.00 63.38 506 GLN A C 1
ATOM 3801 O O . GLN A 1 506 ? 35.990 9.856 -18.828 1.00 63.38 506 GLN A O 1
ATOM 3806 N N . ASN A 1 507 ? 34.654 8.301 -17.886 1.00 57.66 507 ASN A N 1
ATOM 3807 C CA . ASN A 1 507 ? 34.545 9.008 -16.620 1.00 57.66 507 ASN A CA 1
ATOM 3808 C C . ASN A 1 507 ? 35.915 8.950 -15.922 1.00 57.66 507 ASN A C 1
ATOM 3810 O O . ASN A 1 507 ? 36.388 7.869 -15.561 1.00 57.66 507 ASN A O 1
ATOM 3814 N N . THR A 1 508 ? 36.603 10.087 -15.821 1.00 49.22 508 THR A N 1
ATOM 3815 C CA . THR A 1 508 ? 37.814 10.227 -15.002 1.00 49.22 508 THR A CA 1
ATOM 3816 C C . THR A 1 508 ? 37.379 10.377 -13.551 1.00 49.22 508 THR A C 1
ATOM 3818 O O . THR A 1 508 ? 37.348 11.495 -13.040 1.00 49.22 508 THR A O 1
ATOM 3821 N N . LEU A 1 509 ? 36.966 9.271 -12.932 1.00 43.69 509 LEU A N 1
ATOM 3822 C CA . LEU A 1 509 ? 36.798 9.190 -11.481 1.00 43.69 509 LEU A CA 1
ATOM 3823 C C . LEU A 1 509 ? 38.157 9.039 -10.796 1.00 43.69 509 LEU A C 1
ATOM 3825 O O . LEU A 1 509 ? 38.988 8.249 -11.310 1.00 43.69 509 LEU A O 1
#

pLDDT: mean 73.87, std 19.68, range [23.17, 98.0]

Sequence (509 aa):
MNTGFAASTTSEFLTATGHDAVDYRDGIGFAVQVTTLAQPNQRDVQFVPVDVEPAGTTGLPDNFDLTTGYQDALEAAEALDVYNIVPLDRSSAIDSAVQSHVTTMSTEIENAWRRGYFVEPVPLGSTESESGEIAPGRVTGGVAGAATDGNAVIRDSNVNFVTGAGVVEGTQVVVTFPDEFAGTHTALGTTTDNDLILDLEGTDTVWDLTKEFTVAAEPVALNTTATDTHVLSAGDGTIDADTFVHVEAGDYLEVTESSTIYRLKVLSVNAAGDQITATDEVPGTLDFGTGNTNNATNVSVIRTWGPSNLPPVEYHIDPLTKSQQVTEISNNQTLSDRRFTVTLDYAPTIEINGTDTVLDPSLVLAAIAAKRSGLRAFDETTNLTLGGGIESATYAFAYFKKSQLNTLSNAGLTLIKQKTATSEPYIRDHITSDTTSLVVQEELVTANGDWMSKTLSNTYVAGPGQQLPILTRRLIGIRTIQIDAILRSWVDEGRLIDYTIEDVSQNTL

Secondary structure (DSSP, 8-state):
-------SSHHHHHHHHT-SS--TTS---EEEEB--TT-TT--B--B--S----TT--S--TT--HHHHHHHHHHHHHTTT--EEEES---HHHHHHHHHHHHHHTSTTT----EEEEEEPP--S----SSSS-------S------TT--EEE--TT--TTTTS---TT-EEEEEESTTT-EEEEEEEE-TTSPEEEE-TT--S---S---EEE--S-EEEEEEETTEEEEE--TTTS-TTTTTT--TT-EEEEEETTEEEEEEEEEE-TTSSEEEEEESSTTS----TT--EEESEEEEE---S-TTSPPPEEEEPPPPHHHHHHHHHHH-----TTEEEEE---EEEEETTEEEE--THHHHHHHHHHHHTS-TTS--TT-B--TT--EETTTSSSS-HHHHHHHHHTTEEEEE-SSTTSPPEEEE-B-S--S-HHHHBHHHHHHHHHHHHHHHHHH-PPTT------HHHHHHIIIIIIHHHHHHHHHTTS-S------------

Foldseek 3Di:
DPPFDDDQFVCSVCVVVVHPDPDPQPQLFWFFFQQPLPDLPDGGRDSPRLDPPPPPDDDDDPDDDNLVSLVVVLVVCLVGLTAETFTLDQDPSSVVVVVVSQVVCCDLVNLSNHFYEAAQEQQDFFDPPPPPDLAFQFQPDWQADPDPPQKTKGHHPVDQCVPRRVQAFQWWKAWCPDPVRGDTWTFRGADPVSITITDPPPPPDDPCQWPWDKPQDDFFFWADPDQFKTKTFPPPCRQPLVNQVPPAQQWWKFFDDPNDTFIWGWHGADPSSGMTMTGGPDGNPDDPDHPDRGTGRIIIIGGNDDPPPGRGTRMTTGTDDLLRSLVVSLVPLPDAALSYAYAYQQQFWAQDPNDTDGDRSSVLVVLLVSQCSSDNLQDDQAFPFSRNRGQATNCQEPNDDPVSVVSNLLSLHFYWHDPDRGHGIGGHAGFGNNNVDPQSRHNSNSSLVSSLSSVLVVVPPDPPPPPDPPDPVVLVCSVPVPPVVVVVVCCVVVVDVDDDDDDRDDPPD

Radius of gyration: 31.92 Å; chains: 1; bounding box: 66×58×103 Å